Protein AF-A0A970CLD4-F1 (afdb_monomer_lite)

Radius of gyration: 34.89 Å; chains: 1; bounding box: 111×44×100 Å

Structure (mmCIF, N/CA/C/O backbone):
data_AF-A0A970CLD4-F1
#
_entry.id   AF-A0A970CLD4-F1
#
loop_
_atom_site.group_PDB
_atom_site.id
_atom_site.type_symbol
_atom_site.label_atom_id
_atom_site.label_alt_id
_atom_site.label_comp_id
_atom_site.label_asym_id
_atom_site.label_entity_id
_atom_site.label_seq_id
_atom_site.pdbx_PDB_ins_code
_atom_site.Cartn_x
_atom_site.Cartn_y
_atom_site.Cartn_z
_atom_site.occupancy
_atom_site.B_iso_or_equiv
_atom_site.auth_seq_id
_atom_site.auth_comp_id
_atom_site.auth_asym_id
_atom_site.auth_atom_id
_atom_site.pdbx_PDB_model_num
ATOM 1 N N . MET A 1 1 ? -39.457 6.034 36.526 1.00 51.16 1 MET A N 1
ATOM 2 C CA . MET A 1 1 ? -40.244 5.414 35.434 1.00 51.16 1 MET A CA 1
ATOM 3 C C . MET A 1 1 ? -40.981 4.144 35.860 1.00 51.16 1 MET A C 1
ATOM 5 O O . MET A 1 1 ? -41.993 3.868 35.235 1.00 51.16 1 MET A O 1
ATOM 9 N N . ASN A 1 2 ? -40.585 3.447 36.939 1.00 47.50 2 ASN A N 1
ATOM 10 C CA . ASN A 1 2 ? -41.317 2.270 37.456 1.00 47.50 2 ASN A CA 1
ATOM 11 C C . ASN A 1 2 ? -42.818 2.533 37.674 1.00 47.50 2 ASN A C 1
ATOM 13 O O . ASN A 1 2 ? -43.642 1.698 37.337 1.00 47.50 2 ASN A O 1
ATOM 17 N N . ASN A 1 3 ? -43.173 3.747 38.104 1.00 70.50 3 ASN A N 1
ATOM 18 C CA . ASN A 1 3 ? -44.564 4.139 38.337 1.00 70.50 3 ASN A CA 1
ATOM 19 C C . ASN A 1 3 ? -45.394 4.358 37.049 1.00 70.50 3 ASN A C 1
ATOM 21 O O . ASN A 1 3 ? -46.615 4.372 37.102 1.00 70.50 3 ASN A O 1
ATOM 25 N N . PHE A 1 4 ? -44.758 4.558 35.885 1.00 79.88 4 PHE A N 1
ATOM 26 C CA . PHE A 1 4 ? -45.470 4.782 34.616 1.00 79.88 4 PHE A CA 1
ATOM 27 C C . PHE A 1 4 ? -45.670 3.490 33.821 1.00 79.88 4 PHE A C 1
ATOM 29 O O . PHE A 1 4 ? -46.733 3.306 33.240 1.00 79.88 4 PHE A O 1
ATOM 36 N N . LEU A 1 5 ? -44.672 2.596 33.805 1.00 81.06 5 LEU A N 1
ATOM 37 C CA . LEU A 1 5 ? -44.819 1.281 33.174 1.00 81.06 5 LEU A CA 1
ATOM 38 C C . LEU A 1 5 ? -45.927 0.481 33.866 1.00 81.06 5 LEU A C 1
ATOM 40 O O . LEU A 1 5 ? -46.860 0.047 33.202 1.00 81.06 5 LEU A O 1
ATOM 44 N N . GLN A 1 6 ? -45.874 0.410 35.198 1.00 86.56 6 GLN A N 1
ATOM 45 C CA . GLN A 1 6 ? -46.900 -0.249 35.999 1.00 86.56 6 GLN A CA 1
ATOM 46 C C . GLN A 1 6 ? -48.289 0.366 35.761 1.00 86.56 6 GLN A C 1
ATOM 48 O O . GLN A 1 6 ? -49.252 -0.352 35.518 1.00 86.56 6 GLN A O 1
ATOM 53 N N . PHE A 1 7 ? -48.389 1.700 35.726 1.00 88.38 7 PHE A N 1
ATOM 54 C CA . PHE A 1 7 ? -49.637 2.386 35.382 1.00 88.38 7 PHE A CA 1
ATOM 55 C C . PHE A 1 7 ? -50.167 2.001 33.989 1.00 88.38 7 PHE A C 1
ATOM 57 O O . PHE A 1 7 ? -51.367 1.792 33.831 1.00 88.38 7 PHE A O 1
ATOM 64 N N . ILE A 1 8 ? -49.302 1.923 32.970 1.00 86.44 8 ILE A N 1
ATOM 65 C CA . ILE A 1 8 ? -49.696 1.527 31.609 1.00 86.44 8 ILE A CA 1
ATOM 66 C C . ILE A 1 8 ? -50.203 0.081 31.603 1.00 86.44 8 ILE A C 1
ATOM 68 O O . ILE A 1 8 ? -51.239 -0.181 30.997 1.00 86.44 8 ILE A O 1
ATOM 72 N N . GLU A 1 9 ? -49.501 -0.840 32.264 1.00 87.94 9 GLU A N 1
ATOM 73 C CA . GLU A 1 9 ? -49.879 -2.256 32.357 1.00 87.94 9 GLU A CA 1
ATOM 74 C C . GLU A 1 9 ? -51.237 -2.431 33.052 1.00 87.94 9 GLU A C 1
ATOM 76 O O . GLU A 1 9 ? -52.124 -3.109 32.528 1.00 87.94 9 GLU A O 1
ATOM 81 N N . GLU A 1 10 ? -51.446 -1.736 34.172 1.00 91.25 10 GLU A N 1
ATOM 82 C CA . GLU A 1 10 ? -52.719 -1.716 34.897 1.00 91.25 10 GLU A CA 1
ATOM 83 C C . GLU A 1 10 ? -53.851 -1.079 34.062 1.00 91.25 10 GLU A C 1
ATOM 85 O O . GLU A 1 10 ? -54.958 -1.625 33.997 1.00 91.25 10 GLU A O 1
ATOM 90 N N . ASP A 1 11 ? -53.595 0.040 33.364 1.00 90.19 11 ASP A N 1
ATOM 91 C CA . ASP A 1 11 ? -54.590 0.682 32.484 1.00 90.19 11 ASP A CA 1
ATOM 92 C C . ASP A 1 11 ? -54.946 -0.236 31.301 1.00 90.19 11 ASP A C 1
ATOM 94 O O . ASP A 1 11 ? -56.120 -0.306 30.934 1.00 90.19 11 ASP A O 1
ATOM 98 N N . ILE A 1 12 ? -53.978 -0.982 30.741 1.00 89.69 12 ILE A N 1
ATOM 99 C CA . ILE A 1 12 ? -54.204 -1.955 29.655 1.00 89.69 12 ILE A CA 1
ATOM 100 C C . ILE A 1 12 ? -55.175 -3.046 30.105 1.00 89.69 12 ILE A C 1
ATOM 102 O O . ILE A 1 12 ? -56.159 -3.300 29.403 1.00 89.69 12 ILE A O 1
ATOM 106 N N . GLU A 1 13 ? -54.952 -3.667 31.264 1.00 92.50 13 GLU A N 1
ATOM 107 C CA . GLU A 1 13 ? -55.851 -4.721 31.751 1.00 92.50 13 GLU A CA 1
ATOM 108 C C . GLU A 1 13 ? -57.246 -4.190 32.094 1.00 92.50 13 GLU A C 1
ATOM 110 O O . GLU A 1 13 ? -58.266 -4.801 31.741 1.00 92.50 13 GLU A O 1
ATOM 115 N N . ALA A 1 14 ? -57.323 -2.987 32.666 1.00 91.50 14 ALA A N 1
ATOM 116 C CA . ALA A 1 14 ? -58.598 -2.318 32.885 1.00 91.50 14 ALA A CA 1
ATOM 117 C C . ALA A 1 14 ? -59.346 -2.055 31.561 1.00 91.50 14 ALA A C 1
ATOM 119 O O . ALA A 1 14 ? -60.562 -2.261 31.481 1.00 91.50 14 ALA A O 1
ATOM 120 N N . LYS A 1 15 ? -58.650 -1.626 30.495 1.00 91.50 15 LYS A N 1
ATOM 121 C CA . LYS A 1 15 ? -59.270 -1.404 29.176 1.00 91.50 15 LYS A CA 1
ATOM 122 C C . LYS A 1 15 ? -59.684 -2.698 28.489 1.00 91.50 15 LYS A C 1
ATOM 124 O O . LYS A 1 15 ? -60.779 -2.722 27.930 1.00 91.50 15 LYS A O 1
ATOM 129 N N . LYS A 1 16 ? -58.887 -3.769 28.554 1.00 90.88 16 LYS A N 1
ATOM 130 C CA . LYS A 1 16 ? -59.278 -5.092 28.029 1.00 90.88 16 LYS A CA 1
ATOM 131 C C . LYS A 1 16 ? -60.572 -5.577 28.680 1.00 90.88 16 LYS A C 1
ATOM 133 O O . LYS A 1 16 ? -61.514 -5.954 27.982 1.00 90.88 16 LYS A O 1
ATOM 138 N N . THR A 1 17 ? -60.651 -5.467 30.005 1.00 91.38 17 THR A N 1
ATOM 139 C CA . THR A 1 17 ? -61.843 -5.837 30.780 1.00 91.38 17 THR A CA 1
ATOM 140 C C . THR A 1 17 ? -63.056 -4.998 30.370 1.00 91.38 17 THR A C 1
ATOM 142 O O . THR A 1 17 ? -64.122 -5.541 30.072 1.00 91.38 17 THR A O 1
ATOM 145 N N . LEU A 1 18 ? -62.894 -3.675 30.259 1.00 89.62 18 LEU A N 1
ATOM 146 C CA . LEU A 1 18 ? -63.954 -2.776 29.799 1.00 89.62 18 LEU A CA 1
ATOM 147 C C . LEU A 1 18 ? -64.458 -3.148 28.395 1.00 89.62 18 LEU A C 1
ATOM 149 O O . LEU A 1 18 ? -65.660 -3.276 28.193 1.00 89.62 18 LEU A O 1
ATOM 153 N N . ILE A 1 19 ? -63.556 -3.356 27.432 1.00 89.50 19 ILE A N 1
ATOM 154 C CA . ILE A 1 19 ? -63.922 -3.705 26.052 1.00 89.50 19 ILE A CA 1
ATOM 155 C C . ILE A 1 19 ? -64.678 -5.041 26.014 1.00 89.50 19 ILE A C 1
ATOM 157 O O . ILE A 1 19 ? -65.681 -5.152 25.310 1.00 89.50 19 ILE A O 1
ATOM 161 N N . SER A 1 20 ? -64.249 -6.035 26.799 1.00 88.56 20 SER A N 1
ATOM 162 C CA . SER A 1 20 ? -64.877 -7.366 26.836 1.00 88.56 20 SER A CA 1
ATOM 163 C C . SER A 1 20 ? -66.309 -7.372 27.389 1.00 88.56 20 SER A C 1
ATOM 165 O O . SER A 1 20 ? -67.094 -8.262 27.067 1.00 88.56 20 SER A O 1
ATOM 167 N N . THR A 1 21 ? -66.668 -6.370 28.197 1.00 89.19 21 THR A N 1
ATOM 168 C CA . THR A 1 21 ? -67.970 -6.282 28.879 1.00 89.19 21 THR A CA 1
ATOM 169 C C . THR A 1 21 ? -68.965 -5.359 28.169 1.00 89.19 21 THR A C 1
ATOM 171 O O . THR A 1 21 ? -70.142 -5.317 28.534 1.00 89.19 21 THR A O 1
ATOM 174 N N . MET A 1 22 ? -68.538 -4.634 27.128 1.00 89.88 22 MET A N 1
ATOM 175 C CA . MET A 1 22 ? -69.411 -3.713 26.399 1.00 89.88 22 MET A CA 1
ATOM 176 C C . MET A 1 22 ? -70.393 -4.450 25.464 1.00 89.88 22 MET A C 1
ATOM 178 O O . MET A 1 22 ? -70.001 -5.344 24.713 1.00 89.88 22 MET A O 1
ATOM 182 N N . PRO A 1 23 ? -71.683 -4.060 25.438 1.00 83.81 23 PRO A N 1
ATOM 183 C CA . PRO A 1 23 ? -72.674 -4.693 24.573 1.00 83.81 23 PRO A CA 1
ATOM 184 C C . PRO A 1 23 ? -72.452 -4.334 23.094 1.00 83.81 23 PRO A C 1
ATOM 186 O O . PRO A 1 23 ? -72.196 -3.182 22.762 1.00 83.81 23 PRO A O 1
ATOM 189 N N . THR A 1 24 ? -72.649 -5.299 22.185 1.00 84.69 24 THR A N 1
ATOM 190 C CA . THR A 1 24 ? -72.416 -5.140 20.726 1.00 84.69 24 THR A CA 1
ATOM 191 C C . THR A 1 24 ? -73.601 -5.578 19.846 1.00 84.69 24 THR A C 1
ATOM 193 O O . THR A 1 24 ? -73.507 -5.608 18.619 1.00 84.69 24 THR A O 1
ATOM 196 N N . LYS A 1 25 ? -74.752 -5.914 20.449 1.00 84.69 25 LYS A N 1
ATOM 197 C CA . LYS A 1 25 ? -75.887 -6.550 19.746 1.00 84.69 25 LYS A CA 1
ATOM 198 C C . LYS A 1 25 ? -76.723 -5.611 18.861 1.00 84.69 25 LYS A C 1
ATOM 200 O O . LYS A 1 25 ? -77.268 -6.060 17.860 1.00 84.69 25 LYS A O 1
ATOM 205 N N . THR A 1 26 ? -76.838 -4.324 19.196 1.00 88.12 26 THR A N 1
ATOM 206 C CA . THR A 1 26 ? -77.671 -3.354 18.450 1.00 88.12 26 THR A CA 1
ATOM 207 C C . THR A 1 26 ? -76.813 -2.361 17.666 1.00 88.12 26 THR A C 1
ATOM 209 O O . THR A 1 26 ? -75.658 -2.125 18.019 1.00 88.12 26 THR A O 1
ATOM 212 N N . LYS A 1 27 ? -77.371 -1.729 16.621 1.00 86.56 27 LYS A N 1
ATOM 213 C CA . LYS A 1 27 ? -76.666 -0.706 15.819 1.00 86.56 27 LYS A CA 1
ATOM 214 C C . LYS A 1 27 ? -76.121 0.436 16.690 1.00 86.56 27 LYS A C 1
ATOM 216 O O . LYS A 1 27 ? -74.973 0.837 16.531 1.00 86.56 27 LYS A O 1
ATOM 221 N N . THR A 1 28 ? -76.910 0.901 17.659 1.00 86.00 28 THR A N 1
ATOM 222 C CA . THR A 1 28 ? -76.504 1.929 18.630 1.00 86.00 28 THR A CA 1
ATOM 223 C C . THR A 1 28 ? -75.377 1.449 19.545 1.00 86.00 28 THR A C 1
ATOM 225 O O . THR A 1 28 ? -74.437 2.197 19.800 1.00 86.00 28 THR A O 1
ATOM 228 N N . ASN A 1 29 ? -75.437 0.198 20.010 1.00 87.06 29 ASN A N 1
ATOM 229 C CA . ASN A 1 29 ? -74.414 -0.379 20.882 1.00 87.06 29 ASN A CA 1
ATOM 230 C C . ASN A 1 29 ? -73.082 -0.584 20.144 1.00 87.06 29 ASN A C 1
ATOM 232 O O . ASN A 1 29 ? -72.037 -0.244 20.687 1.00 87.06 29 ASN A O 1
ATOM 236 N N . LYS A 1 30 ? -73.115 -1.027 18.879 1.00 87.12 30 LYS A N 1
ATOM 237 C CA . LYS A 1 30 ? -71.919 -1.099 18.020 1.00 87.12 30 LYS A CA 1
ATOM 238 C C . LYS A 1 30 ? -71.285 0.273 17.794 1.00 87.12 30 LYS A C 1
ATOM 240 O O . LYS A 1 30 ? -70.069 0.387 17.862 1.00 87.12 30 LYS A O 1
ATOM 245 N N . ARG A 1 31 ? -72.095 1.319 17.578 1.00 89.31 31 ARG A N 1
ATOM 246 C CA . ARG A 1 31 ? -71.581 2.690 17.423 1.00 89.31 31 ARG A CA 1
ATOM 247 C C . ARG A 1 31 ? -70.833 3.152 18.676 1.00 89.31 31 ARG A C 1
ATOM 249 O O . ARG A 1 31 ? -69.689 3.565 18.568 1.00 89.31 31 ARG A O 1
ATOM 256 N N . LYS A 1 32 ? -71.440 2.991 19.859 1.00 87.12 32 LYS A N 1
ATOM 257 C CA . LYS A 1 32 ? -70.811 3.332 21.149 1.00 87.12 32 LYS A CA 1
ATOM 258 C C . LYS A 1 32 ? -69.555 2.505 21.444 1.00 87.12 32 LYS A C 1
ATOM 260 O O . LYS A 1 32 ? -68.620 3.011 22.053 1.00 87.12 32 LYS A O 1
ATOM 265 N N . TYR A 1 33 ? -69.546 1.234 21.045 1.00 90.75 33 TYR A N 1
ATOM 266 C CA . TYR A 1 33 ? -68.377 0.362 21.158 1.00 90.75 33 TYR A CA 1
ATOM 267 C C . TYR A 1 33 ? -67.212 0.880 20.307 1.00 90.75 33 TYR A C 1
ATOM 269 O O . TYR A 1 33 ? -66.120 1.068 20.835 1.00 90.75 33 TYR A O 1
ATOM 277 N N . ASN A 1 34 ? -67.464 1.189 19.031 1.00 90.00 34 ASN A N 1
ATOM 278 C CA . ASN A 1 34 ? -66.453 1.741 18.129 1.00 90.00 34 ASN A CA 1
ATOM 279 C C . ASN A 1 34 ? -65.951 3.110 18.611 1.00 90.00 34 ASN A C 1
ATOM 281 O O . ASN A 1 34 ? -64.750 3.270 18.761 1.00 90.00 34 ASN A O 1
ATOM 285 N N . GLU A 1 35 ? -66.850 4.033 18.985 1.00 90.94 35 GLU A N 1
ATOM 286 C CA . GLU A 1 35 ? -66.485 5.336 19.576 1.00 90.94 35 GLU A CA 1
ATOM 287 C C . GLU A 1 35 ? -65.540 5.157 20.783 1.00 90.94 35 GLU A C 1
ATOM 289 O O . GLU A 1 35 ? -64.581 5.911 20.965 1.00 90.94 35 GLU A O 1
ATOM 294 N N . LYS A 1 36 ? -65.777 4.130 21.615 1.00 90.88 36 LYS A N 1
ATOM 295 C CA . LYS A 1 36 ? -64.929 3.847 22.775 1.00 90.88 36 LYS A CA 1
ATOM 296 C C . LYS A 1 36 ? -63.577 3.252 22.392 1.00 90.88 36 LYS A C 1
ATOM 298 O O . LYS A 1 36 ? -62.585 3.623 23.018 1.00 90.88 36 LYS A O 1
ATOM 303 N N . ILE A 1 37 ? -63.537 2.359 21.403 1.00 90.56 37 ILE A N 1
ATOM 304 C CA . ILE A 1 37 ? -62.283 1.846 20.841 1.00 90.56 37 ILE A CA 1
ATOM 305 C C . ILE A 1 37 ? -61.462 2.993 20.258 1.00 90.56 37 ILE A C 1
ATOM 307 O O . ILE A 1 37 ? -60.297 3.111 20.622 1.00 90.56 37 ILE A O 1
ATOM 311 N N . ASP A 1 38 ? -62.066 3.873 19.462 1.00 91.56 38 ASP A N 1
ATOM 312 C CA . ASP A 1 38 ? -61.385 5.026 18.866 1.00 91.56 38 ASP A CA 1
ATOM 313 C C . ASP A 1 38 ? -60.785 5.924 19.957 1.00 91.56 38 ASP A C 1
ATOM 315 O O . ASP A 1 38 ? -59.600 6.245 19.920 1.00 91.56 38 ASP A O 1
ATOM 319 N N . THR A 1 39 ? -61.549 6.203 21.022 1.00 92.12 39 THR A N 1
ATOM 320 C CA . THR A 1 39 ? -61.052 6.971 22.181 1.00 92.12 39 THR A CA 1
ATOM 321 C C . THR A 1 39 ? -59.860 6.283 22.868 1.00 92.12 39 THR A C 1
ATOM 323 O O . THR A 1 39 ? -58.936 6.940 23.350 1.00 92.12 39 THR A O 1
ATOM 326 N N . ILE A 1 40 ? -59.882 4.949 22.977 1.00 92.44 40 ILE A N 1
ATOM 327 C CA . ILE A 1 40 ? -58.778 4.177 23.563 1.00 92.44 40 ILE A CA 1
ATOM 328 C C . ILE A 1 40 ? -57.558 4.245 22.638 1.00 92.44 40 ILE A C 1
ATOM 330 O O . ILE A 1 40 ? -56.469 4.554 23.114 1.00 92.44 40 ILE A O 1
ATOM 334 N N . ILE A 1 41 ? -57.732 4.037 21.333 1.00 91.38 41 ILE A N 1
ATOM 335 C CA . ILE A 1 41 ? -56.659 4.141 20.336 1.00 91.38 41 ILE A CA 1
ATOM 336 C C . ILE A 1 41 ? -56.007 5.525 20.395 1.00 91.38 41 ILE A C 1
ATOM 338 O O . ILE A 1 41 ? -54.787 5.611 20.508 1.00 91.38 41 ILE A O 1
ATOM 342 N N . GLU A 1 42 ? -56.794 6.602 20.392 1.00 93.06 42 GLU A N 1
ATOM 343 C CA . GLU A 1 42 ? -56.289 7.974 20.511 1.00 93.06 42 GLU A CA 1
ATOM 344 C C . GLU A 1 42 ? -55.455 8.166 21.784 1.00 93.06 42 GLU A C 1
ATOM 346 O O . GLU A 1 42 ? -54.344 8.700 21.731 1.00 93.06 42 GLU A O 1
ATOM 351 N N . LYS A 1 43 ? -55.946 7.669 22.927 1.00 91.06 43 LYS A N 1
ATOM 352 C CA . LYS A 1 43 ? -55.255 7.775 24.219 1.00 91.06 43 LYS A CA 1
ATOM 353 C C . LYS A 1 43 ? -53.909 7.044 24.214 1.00 91.06 43 LYS A C 1
ATOM 355 O O . LYS A 1 43 ? -52.905 7.604 24.656 1.00 91.06 43 LYS A O 1
ATOM 360 N N . TYR A 1 44 ? -53.863 5.813 23.707 1.00 91.50 44 TYR A N 1
ATOM 361 C CA . TYR A 1 44 ? -52.623 5.031 23.650 1.00 91.50 44 TYR A CA 1
ATOM 362 C C . TYR A 1 44 ? -51.652 5.549 22.585 1.00 91.50 44 TYR A C 1
ATOM 364 O O . TYR A 1 44 ? -50.444 5.554 22.825 1.00 91.50 44 TYR A O 1
ATOM 372 N N . SER A 1 45 ? -52.147 6.079 21.464 1.00 89.94 45 SER A N 1
ATOM 373 C CA . SER A 1 45 ? -51.323 6.807 20.494 1.00 89.94 45 SER A CA 1
ATOM 374 C C . SER A 1 45 ? -50.697 8.057 21.121 1.00 89.94 45 SER A C 1
ATOM 376 O O . SER A 1 45 ? -49.506 8.309 20.922 1.00 89.94 45 SER A O 1
ATOM 378 N N . ALA A 1 46 ? -51.443 8.801 21.946 1.00 90.50 46 ALA A N 1
ATOM 379 C CA . ALA A 1 46 ? -50.901 9.936 22.690 1.00 90.50 46 ALA A CA 1
ATOM 380 C C . ALA A 1 46 ? -49.828 9.496 23.701 1.00 90.50 46 ALA A C 1
ATOM 382 O O . ALA A 1 46 ? -48.751 10.091 23.753 1.00 90.50 46 ALA A O 1
ATOM 383 N N . TYR A 1 47 ? -50.066 8.422 24.463 1.00 89.94 47 TYR A N 1
ATOM 384 C CA . TYR A 1 47 ? -49.057 7.851 25.365 1.00 89.94 47 TYR A CA 1
ATOM 385 C C . TYR A 1 47 ? -47.791 7.428 24.621 1.00 89.94 47 TYR A C 1
ATOM 387 O O . TYR A 1 47 ? -46.696 7.826 25.025 1.00 89.94 47 TYR A O 1
ATOM 395 N N . LYS A 1 48 ? -47.927 6.715 23.497 1.00 89.56 48 LYS A N 1
ATOM 396 C CA . LYS A 1 48 ? -46.801 6.348 22.628 1.00 89.56 48 LYS A CA 1
ATOM 397 C C . LYS A 1 48 ? -46.021 7.590 22.189 1.00 89.56 48 LYS A C 1
ATOM 399 O O . LYS A 1 48 ? -44.800 7.625 22.332 1.00 89.56 48 LYS A O 1
ATOM 404 N N . ALA A 1 49 ? -46.707 8.636 21.722 1.00 89.69 49 ALA A N 1
ATOM 405 C CA . ALA A 1 49 ? -46.076 9.883 21.291 1.00 89.69 49 ALA A CA 1
ATOM 406 C C . ALA A 1 49 ? -45.334 10.602 22.435 1.00 89.69 49 ALA A C 1
ATOM 408 O O . ALA A 1 49 ? -44.214 11.083 22.241 1.00 89.69 49 ALA A O 1
ATOM 409 N N . HIS A 1 50 ? -45.912 10.646 23.637 1.00 89.69 50 HIS A N 1
ATOM 410 C CA . HIS A 1 50 ? -45.279 11.251 24.810 1.00 89.69 50 HIS A CA 1
ATOM 411 C C . HIS A 1 50 ? -44.045 10.479 25.274 1.00 89.69 50 HIS A C 1
ATOM 413 O O . HIS A 1 50 ? -43.003 11.097 25.502 1.00 89.69 50 HIS A O 1
ATOM 419 N N . VAL A 1 51 ? -44.132 9.147 25.360 1.00 89.56 51 VAL A N 1
ATOM 420 C CA . VAL A 1 51 ? -42.987 8.287 25.691 1.00 89.56 51 VAL A CA 1
ATOM 421 C C . VAL A 1 51 ? -41.887 8.474 24.655 1.00 89.56 51 VAL A C 1
ATOM 423 O O . VAL A 1 51 ? -40.748 8.746 25.025 1.00 89.56 51 VAL A O 1
ATOM 426 N N . LYS A 1 52 ? -42.230 8.443 23.361 1.00 89.81 52 LYS A N 1
ATOM 427 C CA . LYS A 1 52 ? -41.286 8.676 22.262 1.00 89.81 52 LYS A CA 1
ATOM 428 C C . LYS A 1 52 ? -40.588 10.028 22.385 1.00 89.81 52 LYS A C 1
ATOM 430 O O . LYS A 1 52 ? -39.363 10.105 22.271 1.00 89.81 52 LYS A O 1
ATOM 435 N N . LYS A 1 53 ? -41.343 11.097 22.652 1.00 91.06 53 LYS A N 1
ATOM 436 C CA . LYS A 1 53 ? -40.781 12.436 22.865 1.00 91.06 53 LYS A CA 1
ATOM 437 C C . LYS A 1 53 ? -39.838 12.447 24.065 1.00 91.06 53 LYS A C 1
ATOM 439 O O . LYS A 1 53 ? -38.730 12.962 23.948 1.00 91.06 53 LYS A O 1
ATOM 444 N N . TYR A 1 54 ? -40.248 11.852 25.183 1.00 91.56 54 TYR A N 1
ATOM 445 C CA . TYR A 1 54 ? -39.438 11.774 26.394 1.00 91.56 54 TYR A CA 1
ATOM 446 C C . TYR A 1 54 ? -38.117 11.037 26.150 1.00 91.56 54 TYR A C 1
ATOM 448 O O . TYR A 1 54 ? -37.058 11.616 26.386 1.00 91.56 54 TYR A O 1
ATOM 456 N N . ILE A 1 55 ? -38.156 9.808 25.622 1.00 93.25 55 ILE A N 1
ATOM 457 C CA . ILE A 1 55 ? -36.941 9.010 25.399 1.00 93.25 55 ILE A CA 1
ATOM 458 C C . ILE A 1 55 ? -36.026 9.659 24.355 1.00 93.25 55 ILE A C 1
ATOM 460 O O . ILE A 1 55 ? -34.812 9.637 24.519 1.00 93.25 55 ILE A O 1
ATOM 464 N N . THR A 1 56 ? -36.590 10.318 23.335 1.00 92.12 56 THR A N 1
ATOM 465 C CA . THR A 1 56 ? -35.810 11.046 22.321 1.00 92.12 56 THR A CA 1
ATOM 466 C C . THR A 1 56 ? -35.101 12.256 22.926 1.00 92.12 56 THR A C 1
ATOM 468 O O . THR A 1 56 ? -33.913 12.449 22.688 1.00 92.12 56 THR A O 1
ATOM 471 N N . VAL A 1 57 ? -35.802 13.068 23.724 1.00 93.06 57 VAL A N 1
ATOM 472 C CA . VAL A 1 57 ? -35.204 14.224 24.415 1.00 93.06 57 VAL A CA 1
ATOM 473 C C . VAL A 1 57 ? -34.151 13.763 25.420 1.00 93.06 57 VAL A C 1
ATOM 475 O O . VAL A 1 57 ? -33.072 14.345 25.498 1.00 93.06 57 VAL A O 1
ATOM 478 N N . LYS A 1 58 ? -34.435 12.687 26.159 1.00 92.62 58 LYS A N 1
ATOM 479 C CA . LYS A 1 58 ? -33.512 12.123 27.142 1.00 92.62 58 LYS A CA 1
ATOM 480 C C . LYS A 1 58 ? -32.254 11.557 26.484 1.00 92.62 58 LYS A C 1
ATOM 482 O O . LYS A 1 58 ? -31.161 11.841 26.955 1.00 92.62 58 LYS A O 1
ATOM 487 N N . SER A 1 59 ? -32.396 10.838 25.373 1.00 92.25 59 SER A N 1
ATOM 488 C CA . SER A 1 59 ? -31.273 10.313 24.589 1.00 92.25 59 SER A CA 1
ATOM 489 C C . SER A 1 59 ? -30.392 11.451 24.068 1.00 92.25 59 SER A C 1
ATOM 491 O O . SER A 1 59 ? -29.189 11.423 24.299 1.00 92.25 59 SER A O 1
ATOM 493 N N . LYS A 1 60 ? -30.990 12.514 23.510 1.00 89.75 60 LYS A N 1
ATOM 494 C CA . LYS A 1 60 ? -30.257 13.723 23.092 1.00 89.75 60 LYS A CA 1
ATOM 495 C C . LYS A 1 60 ? -29.505 14.403 24.236 1.00 89.75 60 LYS A C 1
ATOM 497 O O . LYS A 1 60 ? -28.426 14.933 24.021 1.00 89.75 60 LYS A O 1
ATOM 502 N N . SER A 1 61 ? -30.045 14.377 25.458 1.00 89.88 61 SER A N 1
ATOM 503 C CA . SER A 1 61 ? -29.359 14.952 26.628 1.00 89.88 61 SER A CA 1
ATOM 504 C C . SER A 1 61 ? -28.086 14.201 27.039 1.00 89.88 61 SER A C 1
ATOM 506 O O . SER A 1 61 ? -27.325 14.708 27.858 1.00 89.88 61 SER A O 1
ATOM 508 N N . TYR A 1 62 ? -27.867 13.000 26.496 1.00 89.31 62 TYR A N 1
ATOM 509 C CA . TYR A 1 62 ? -26.670 12.192 26.713 1.00 89.31 62 TYR A CA 1
ATOM 510 C C . TYR A 1 62 ? -25.714 12.196 25.516 1.00 89.31 62 TYR A C 1
ATOM 512 O O . TYR A 1 62 ? -24.643 11.602 25.609 1.00 89.31 62 TYR A O 1
ATOM 520 N N . GLU A 1 63 ? -26.079 12.832 24.400 1.00 80.69 63 GLU A N 1
ATOM 521 C CA . GLU A 1 63 ? -25.192 12.914 23.243 1.00 80.69 63 GLU A CA 1
ATOM 522 C C . GLU A 1 63 ? -23.981 13.786 23.565 1.00 80.69 63 GLU A C 1
ATOM 524 O O . GLU A 1 63 ? -24.096 14.897 24.089 1.00 80.69 63 GLU A O 1
ATOM 529 N N . ILE A 1 64 ? -22.807 13.264 23.233 1.00 82.62 64 ILE A N 1
ATOM 530 C CA . ILE A 1 64 ? -21.546 13.981 23.343 1.00 82.62 64 ILE A CA 1
ATOM 531 C C . ILE A 1 64 ? -21.276 14.620 21.987 1.00 82.62 64 ILE A C 1
ATOM 533 O O . ILE A 1 64 ? -21.474 13.993 20.946 1.00 82.62 64 ILE A O 1
ATOM 537 N N . LYS A 1 65 ? -20.857 15.888 21.990 1.00 76.00 65 LYS A N 1
ATOM 538 C CA . LYS A 1 65 ? -20.427 16.541 20.755 1.00 76.00 65 LYS A CA 1
ATOM 539 C C . LYS A 1 65 ? -19.179 15.837 20.245 1.00 76.00 65 LYS A C 1
ATOM 541 O O . LYS A 1 65 ? -18.210 15.711 20.989 1.00 76.00 65 LYS A O 1
ATOM 546 N N . LYS A 1 66 ? -19.204 15.443 18.976 1.00 73.31 66 LYS A N 1
ATOM 547 C CA . LYS A 1 66 ? -18.010 14.977 18.285 1.00 73.31 66 LYS A CA 1
ATOM 548 C C . LYS A 1 66 ? -16.995 16.117 18.267 1.00 73.31 66 LYS A C 1
ATOM 550 O O . LYS A 1 66 ? -17.314 17.221 17.824 1.00 73.31 66 LYS A O 1
ATOM 555 N N . THR A 1 67 ? -15.810 15.869 18.806 1.00 65.50 67 THR A N 1
ATOM 556 C CA . THR A 1 67 ? -14.689 16.789 18.644 1.00 65.50 67 THR A CA 1
ATOM 557 C C . THR A 1 67 ? -14.205 16.633 17.208 1.00 65.50 67 THR A C 1
ATOM 559 O O . THR A 1 67 ? -13.881 15.523 16.789 1.00 65.50 67 THR A O 1
ATOM 562 N N . GLU A 1 68 ? -14.197 17.715 16.433 1.00 62.56 68 GLU A N 1
ATOM 563 C CA . GLU A 1 68 ? -13.494 17.727 15.151 1.00 62.56 68 GLU A CA 1
ATOM 564 C C . GLU A 1 68 ? -11.997 17.705 15.459 1.00 62.56 68 GLU A C 1
ATOM 566 O O . GLU A 1 68 ? -11.383 18.735 15.734 1.00 62.56 68 GLU A O 1
ATOM 571 N N . ASN A 1 69 ? -11.416 16.506 15.493 1.00 64.12 69 ASN A N 1
ATOM 572 C CA . ASN A 1 69 ? -9.971 16.380 15.413 1.00 64.12 69 ASN A CA 1
ATOM 573 C C . ASN A 1 69 ? -9.546 16.884 14.029 1.00 64.12 69 ASN A C 1
ATOM 575 O O . ASN A 1 69 ? -10.222 16.622 13.033 1.00 64.12 69 ASN A O 1
ATOM 579 N N . ASP A 1 70 ? -8.410 17.577 13.958 1.00 77.31 70 ASP A N 1
ATOM 580 C CA . ASP A 1 70 ? -7.814 18.106 12.720 1.00 77.31 70 ASP A CA 1
ATOM 581 C C . ASP A 1 70 ? -7.213 16.957 11.863 1.00 77.31 70 ASP A C 1
ATOM 583 O O . ASP A 1 70 ? -6.126 17.075 11.300 1.00 77.31 70 ASP A O 1
ATOM 587 N N . LEU A 1 71 ? -7.897 15.801 11.823 1.00 84.94 71 LEU A N 1
ATOM 588 C CA . LEU A 1 71 ? -7.492 14.549 11.177 1.00 84.94 71 LEU A CA 1
ATOM 589 C C . LEU A 1 71 ? -7.196 14.768 9.701 1.00 84.94 71 LEU A C 1
ATOM 591 O O . LEU A 1 71 ? -6.186 14.282 9.208 1.00 84.94 71 LEU A O 1
ATOM 595 N N . GLU A 1 72 ? -8.031 15.546 9.012 1.00 88.44 72 GLU A N 1
ATOM 596 C CA . GLU A 1 72 ? -7.826 15.874 7.603 1.00 88.44 72 GLU A CA 1
ATOM 597 C C . GLU A 1 72 ? -6.498 16.610 7.394 1.00 88.44 72 GLU A C 1
ATOM 599 O O . GLU A 1 72 ? -5.712 16.262 6.517 1.00 88.44 72 GLU A O 1
ATOM 604 N N . LYS A 1 73 ? -6.176 17.589 8.243 1.00 91.38 73 LYS A N 1
ATOM 605 C CA . LYS A 1 73 ? -4.907 18.314 8.149 1.00 91.38 73 LYS A CA 1
ATOM 606 C C . LYS A 1 73 ? -3.713 17.443 8.516 1.00 91.38 73 LYS A C 1
ATOM 608 O O . LYS A 1 73 ? -2.669 17.581 7.882 1.00 91.38 73 LYS A O 1
ATOM 613 N N . ILE A 1 74 ? -3.826 16.580 9.527 1.00 92.94 74 ILE A N 1
ATOM 614 C CA . ILE A 1 74 ? -2.748 15.646 9.886 1.00 92.94 74 ILE A CA 1
ATOM 615 C C . ILE A 1 74 ? -2.533 14.646 8.741 1.00 92.94 74 ILE A C 1
ATOM 617 O O . ILE A 1 74 ? -1.400 14.472 8.300 1.00 92.94 74 ILE A O 1
ATOM 621 N N . SER A 1 75 ? -3.606 14.084 8.184 1.00 92.50 75 SER A N 1
ATOM 622 C CA . SER A 1 75 ? -3.568 13.191 7.021 1.00 92.50 75 SER A CA 1
ATOM 623 C C . SER A 1 75 ? -2.944 13.873 5.795 1.00 92.50 75 SER A C 1
ATOM 625 O O . SER A 1 75 ? -2.044 13.319 5.166 1.00 92.50 75 SER A O 1
ATOM 627 N N . ASN A 1 76 ? -3.295 15.133 5.523 1.00 94.06 76 ASN A N 1
ATOM 628 C CA . ASN A 1 76 ? -2.677 15.917 4.451 1.00 94.06 76 ASN A CA 1
ATOM 629 C C . ASN A 1 76 ? -1.176 16.158 4.685 1.00 94.06 76 ASN A C 1
ATOM 631 O O . ASN A 1 76 ? -0.387 16.108 3.738 1.00 94.06 76 ASN A O 1
ATOM 635 N N . LYS A 1 77 ? -0.745 16.386 5.936 1.00 94.88 77 LYS A N 1
ATOM 636 C CA . LYS A 1 77 ? 0.686 16.471 6.275 1.00 94.88 77 LYS A CA 1
ATOM 637 C C . LYS A 1 77 ? 1.400 15.137 6.053 1.00 94.88 77 LYS A C 1
ATOM 639 O O . LYS A 1 77 ? 2.517 15.156 5.540 1.00 94.88 77 LYS A O 1
ATOM 644 N N . VAL A 1 78 ? 0.778 14.010 6.420 1.00 94.62 78 VAL A N 1
ATOM 645 C CA . VAL A 1 78 ? 1.311 12.662 6.150 1.00 94.62 78 VAL A CA 1
ATOM 646 C C . VAL A 1 78 ? 1.517 12.478 4.652 1.00 94.62 78 VAL A C 1
ATOM 648 O O . VAL A 1 78 ? 2.651 12.273 4.230 1.00 94.62 78 VAL A O 1
ATOM 651 N N . SER A 1 79 ? 0.466 12.672 3.852 1.00 94.31 79 SER A N 1
ATOM 652 C CA . SER A 1 79 ? 0.522 12.512 2.395 1.00 94.31 79 SER A CA 1
ATOM 653 C C . SER A 1 79 ? 1.586 13.413 1.752 1.00 94.31 79 SER A C 1
ATOM 655 O O . SER A 1 79 ? 2.359 12.979 0.895 1.00 94.31 79 SER A O 1
ATOM 657 N N . THR A 1 80 ? 1.704 14.656 2.231 1.00 95.62 80 THR A N 1
ATOM 658 C CA . THR A 1 80 ? 2.750 15.581 1.780 1.00 95.62 80 THR A CA 1
ATOM 659 C C . THR A 1 80 ? 4.145 15.025 2.079 1.00 95.62 80 THR A C 1
ATOM 661 O O . THR A 1 80 ? 4.982 14.943 1.184 1.00 95.62 80 THR A O 1
ATOM 664 N N . LEU A 1 81 ? 4.418 14.601 3.317 1.00 96.38 81 LEU A N 1
ATOM 665 C CA . LEU A 1 81 ? 5.731 14.074 3.703 1.00 96.38 81 LEU A CA 1
ATOM 666 C C . LEU A 1 81 ? 6.051 12.717 3.054 1.00 96.38 81 LEU A C 1
ATOM 668 O O . LEU A 1 81 ? 7.221 12.437 2.799 1.00 96.38 81 LEU A O 1
ATOM 672 N N . GLU A 1 82 ? 5.054 11.891 2.741 1.00 94.94 82 GLU A N 1
ATOM 673 C CA . GLU A 1 82 ? 5.231 10.666 1.950 1.00 94.94 82 GLU A CA 1
ATOM 674 C C . GLU A 1 82 ? 5.680 10.977 0.525 1.00 94.94 82 GLU A C 1
ATOM 676 O O . GLU A 1 82 ? 6.623 10.360 0.022 1.00 94.94 82 GLU A O 1
ATOM 681 N N . HIS A 1 83 ? 5.081 11.995 -0.097 1.00 94.44 83 HIS A N 1
ATOM 682 C CA . HIS A 1 83 ? 5.522 12.485 -1.398 1.00 94.44 83 HIS A CA 1
ATOM 683 C C . HIS A 1 83 ? 6.969 13.005 -1.350 1.00 94.44 83 HIS A C 1
ATOM 685 O O . HIS A 1 83 ? 7.786 12.659 -2.209 1.00 94.44 83 HIS A O 1
ATOM 691 N N . VAL A 1 84 ? 7.325 13.767 -0.306 1.00 96.44 84 VAL A N 1
ATOM 692 C CA . VAL A 1 84 ? 8.709 14.220 -0.085 1.00 96.44 84 VAL A CA 1
ATOM 693 C C . VAL A 1 84 ? 9.655 13.027 0.090 1.00 96.44 84 VAL A C 1
ATOM 695 O O . VAL A 1 84 ? 10.708 12.987 -0.547 1.00 96.44 84 VAL A O 1
ATOM 698 N N . ARG A 1 85 ? 9.282 12.022 0.897 1.00 95.44 85 ARG A N 1
ATOM 699 C CA . ARG A 1 85 ? 10.064 10.789 1.090 1.00 95.44 85 ARG A CA 1
ATOM 700 C C . ARG A 1 85 ? 10.311 10.087 -0.243 1.00 95.44 85 ARG A C 1
ATOM 702 O O . ARG A 1 85 ? 11.444 9.697 -0.508 1.00 95.44 85 ARG A O 1
ATOM 709 N N . PHE A 1 86 ? 9.286 9.935 -1.079 1.00 94.31 86 PHE A N 1
ATOM 710 C CA . PHE A 1 86 ? 9.425 9.310 -2.394 1.00 94.31 86 PHE A CA 1
ATOM 711 C C . PHE A 1 86 ? 10.438 10.059 -3.275 1.00 94.31 86 PHE A C 1
ATOM 713 O O . PHE A 1 86 ? 11.386 9.458 -3.780 1.00 94.31 86 PHE A O 1
ATOM 720 N N . ILE A 1 87 ? 10.305 11.385 -3.390 1.00 95.19 87 ILE A N 1
ATOM 721 C CA . ILE A 1 87 ? 11.210 12.21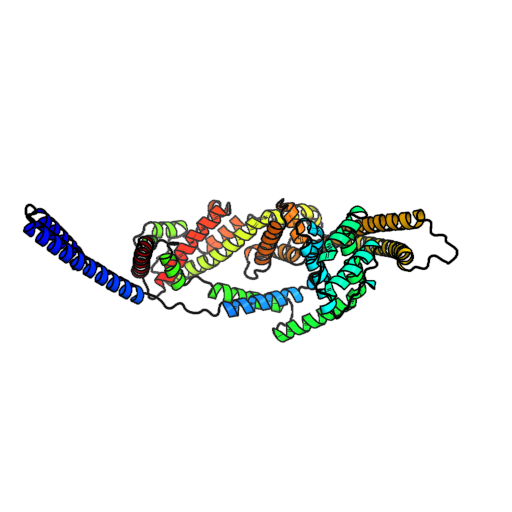4 -4.203 1.00 95.19 87 ILE A CA 1
ATOM 722 C C . ILE A 1 87 ? 12.646 12.163 -3.677 1.00 95.19 87 ILE A C 1
ATOM 724 O O . ILE A 1 87 ? 13.586 12.089 -4.466 1.00 95.19 87 ILE A O 1
ATOM 728 N N . LEU A 1 88 ? 12.838 12.178 -2.358 1.00 95.88 88 LEU A N 1
ATOM 729 C CA . LEU A 1 88 ? 14.159 12.168 -1.731 1.00 95.88 88 LEU A CA 1
ATOM 730 C C . LEU A 1 88 ? 14.781 10.769 -1.609 1.00 95.88 88 LEU A C 1
ATOM 732 O O . LEU A 1 88 ? 15.932 10.676 -1.182 1.00 95.88 88 LEU A O 1
ATOM 736 N N . ASN A 1 89 ? 14.073 9.694 -1.981 1.00 94.81 89 ASN A N 1
ATOM 737 C CA . ASN A 1 89 ? 14.545 8.322 -1.790 1.00 94.81 89 ASN A CA 1
ATOM 738 C C . ASN A 1 89 ? 15.912 8.102 -2.475 1.00 94.81 89 ASN A C 1
ATOM 740 O O . ASN A 1 89 ? 15.999 8.201 -3.705 1.00 94.81 89 ASN A O 1
ATOM 744 N N . PRO A 1 90 ? 16.983 7.787 -1.720 1.00 93.44 90 PRO A N 1
ATOM 745 C CA . PRO A 1 90 ? 18.321 7.616 -2.285 1.00 93.44 90 PRO A CA 1
ATOM 746 C C . PRO A 1 90 ? 18.487 6.294 -3.048 1.00 93.44 90 PRO A C 1
ATOM 748 O O . PRO A 1 90 ? 19.415 6.156 -3.845 1.00 93.44 90 PRO A O 1
ATOM 751 N N . THR A 1 91 ? 17.604 5.317 -2.821 1.00 92.88 91 THR A N 1
ATOM 752 C CA . THR A 1 91 ? 17.648 4.016 -3.506 1.00 92.88 91 THR A CA 1
ATOM 753 C C . THR A 1 91 ? 17.247 4.147 -4.979 1.00 92.88 91 THR A C 1
ATOM 755 O O . THR A 1 91 ? 17.774 3.423 -5.835 1.00 92.88 91 THR A O 1
ATOM 758 N N . ASN A 1 92 ? 16.354 5.096 -5.272 1.00 94.69 92 ASN A N 1
ATOM 759 C CA . ASN A 1 92 ? 15.781 5.311 -6.592 1.00 94.69 92 ASN A CA 1
ATOM 760 C C . ASN A 1 92 ? 16.654 6.149 -7.515 1.00 94.69 92 ASN A C 1
ATOM 762 O O . ASN A 1 92 ? 17.339 7.088 -7.111 1.00 94.69 92 ASN A O 1
ATOM 766 N N . THR A 1 93 ? 16.564 5.833 -8.801 1.00 94.25 93 THR A N 1
ATOM 767 C CA . THR A 1 93 ? 17.138 6.635 -9.874 1.00 94.25 93 THR A CA 1
ATOM 768 C C . THR A 1 93 ? 16.079 7.569 -10.455 1.00 94.25 93 THR A C 1
ATOM 770 O O . THR A 1 93 ? 14.933 7.617 -10.006 1.00 94.25 93 THR A O 1
ATOM 773 N N . TYR A 1 94 ? 16.444 8.307 -11.505 1.00 96.06 94 TYR A N 1
ATOM 774 C CA . TYR A 1 94 ? 15.465 9.091 -12.250 1.00 96.06 94 TYR A CA 1
ATOM 775 C C . TYR A 1 94 ? 14.375 8.239 -12.907 1.00 96.06 94 TYR A C 1
ATOM 777 O O . TYR A 1 94 ? 13.338 8.778 -13.277 1.00 96.06 94 TYR A O 1
ATOM 785 N N . PHE A 1 95 ? 14.612 6.938 -13.084 1.00 96.81 95 PHE A N 1
ATOM 786 C CA . PHE A 1 95 ? 13.646 6.043 -13.696 1.00 96.81 95 PHE A CA 1
ATOM 787 C C . PHE A 1 95 ? 12.432 5.837 -12.781 1.00 96.81 95 PHE A C 1
ATOM 789 O O . PHE A 1 95 ? 11.311 6.164 -13.171 1.00 96.81 95 PHE A O 1
ATOM 796 N N . GLU A 1 96 ? 12.674 5.419 -11.538 1.00 96.88 96 GLU A N 1
ATOM 797 C CA . GLU A 1 96 ? 11.623 5.169 -10.547 1.00 96.88 96 GLU A CA 1
ATOM 798 C C . GLU A 1 96 ? 11.008 6.478 -10.034 1.00 96.88 96 GLU A C 1
ATOM 800 O O . GLU A 1 96 ? 9.793 6.597 -9.950 1.00 96.88 96 GLU A O 1
ATOM 805 N N . LYS A 1 97 ? 11.809 7.531 -9.795 1.00 96.06 97 LYS A N 1
ATOM 806 C CA . LYS A 1 97 ? 11.281 8.832 -9.326 1.00 96.06 97 LYS A CA 1
ATOM 807 C C . LYS A 1 97 ? 10.339 9.510 -10.329 1.00 96.06 97 LYS A C 1
ATOM 809 O O . LYS A 1 97 ? 9.496 10.312 -9.939 1.00 96.06 97 LYS A O 1
ATOM 814 N N . MET A 1 98 ? 10.474 9.210 -11.624 1.00 96.31 98 MET A N 1
ATOM 815 C CA . MET A 1 98 ? 9.525 9.668 -12.646 1.00 96.31 98 MET A CA 1
ATOM 816 C C . MET A 1 98 ? 8.298 8.748 -12.767 1.00 96.31 98 MET A C 1
ATOM 818 O O . MET A 1 98 ? 7.315 9.145 -13.398 1.00 96.31 98 MET A O 1
ATOM 822 N N . GLY A 1 99 ? 8.327 7.557 -12.161 1.00 95.62 99 GLY A N 1
ATOM 823 C CA . GLY A 1 99 ? 7.304 6.514 -12.270 1.00 95.62 99 GLY A CA 1
ATOM 824 C C . GLY A 1 99 ? 7.345 5.762 -13.600 1.00 95.62 99 GLY A C 1
ATOM 825 O O . GLY A 1 99 ? 6.303 5.367 -14.113 1.00 95.62 99 GLY A O 1
ATOM 826 N N . PHE A 1 100 ? 8.517 5.642 -14.236 1.00 97.25 100 PHE A N 1
ATOM 827 C CA . PHE A 1 100 ? 8.622 4.904 -15.499 1.00 97.25 100 PHE A CA 1
ATOM 828 C C . PHE A 1 100 ? 8.558 3.388 -15.309 1.00 97.25 100 PHE A C 1
ATOM 830 O O . PHE A 1 100 ? 8.133 2.694 -16.227 1.00 97.25 100 PHE A O 1
ATOM 837 N N . ASP A 1 101 ? 8.977 2.873 -14.156 1.00 95.50 101 ASP A N 1
ATOM 838 C CA . ASP A 1 101 ? 8.914 1.452 -13.814 1.00 95.50 101 ASP A CA 1
ATOM 839 C C . ASP A 1 101 ? 7.472 0.953 -13.691 1.00 95.50 101 ASP A C 1
ATOM 841 O O . ASP A 1 101 ? 7.142 -0.087 -14.264 1.00 95.50 101 ASP A O 1
ATOM 845 N N . ASP A 1 102 ? 6.608 1.734 -13.046 1.00 93.62 102 ASP A N 1
ATOM 846 C CA . ASP A 1 102 ? 5.171 1.465 -12.978 1.00 93.62 102 ASP A CA 1
ATOM 847 C C . ASP A 1 102 ? 4.527 1.494 -14.375 1.00 93.62 102 ASP A C 1
ATOM 849 O O . ASP A 1 102 ? 3.926 0.517 -14.814 1.00 93.62 102 ASP A O 1
ATOM 853 N N . LEU A 1 103 ? 4.776 2.544 -15.167 1.00 95.25 103 LEU A N 1
ATOM 854 C CA . LEU A 1 103 ? 4.244 2.632 -16.535 1.00 95.25 103 LEU A CA 1
ATOM 855 C C . LEU A 1 103 ? 4.732 1.495 -17.451 1.00 95.25 103 LEU A C 1
ATOM 857 O O . LEU A 1 103 ? 4.006 1.053 -18.343 1.00 95.25 103 LEU A O 1
ATOM 861 N N . VAL A 1 104 ? 5.962 1.006 -17.255 1.00 94.75 104 VAL A N 1
ATOM 862 C CA . VAL A 1 104 ? 6.467 -0.191 -17.947 1.00 94.75 104 VAL A CA 1
ATOM 863 C C . VAL A 1 104 ? 5.697 -1.436 -17.507 1.00 94.75 104 VAL A C 1
ATOM 865 O O . VAL A 1 104 ? 5.355 -2.266 -18.354 1.00 94.75 104 VAL A O 1
ATOM 868 N N . TYR A 1 105 ? 5.390 -1.567 -16.215 1.00 92.81 105 TYR A N 1
ATOM 869 C CA . TYR A 1 105 ? 4.558 -2.653 -15.708 1.00 92.81 105 TYR A CA 1
ATOM 870 C C . TYR A 1 105 ? 3.164 -2.632 -16.343 1.00 92.81 105 TYR A C 1
ATOM 872 O O . TYR A 1 105 ? 2.748 -3.646 -16.914 1.00 92.81 105 TYR A O 1
ATOM 880 N N . GLU A 1 106 ? 2.478 -1.487 -16.312 1.00 91.56 106 GLU A N 1
ATOM 881 C CA . GLU A 1 106 ? 1.153 -1.300 -16.915 1.00 91.56 106 GLU A CA 1
ATOM 882 C C . GLU A 1 106 ? 1.169 -1.659 -18.405 1.00 91.56 106 GLU A C 1
ATOM 884 O O . GLU A 1 106 ? 0.371 -2.476 -18.870 1.00 91.56 106 GLU A O 1
ATOM 889 N N . LEU A 1 107 ? 2.142 -1.125 -19.153 1.00 90.94 107 LEU A N 1
ATOM 890 C CA . LEU A 1 107 ? 2.281 -1.387 -20.584 1.00 90.94 107 LEU A CA 1
ATOM 891 C C . LEU A 1 107 ? 2.511 -2.878 -20.876 1.00 90.94 107 LEU A C 1
ATOM 893 O O . LEU A 1 107 ? 1.974 -3.413 -21.845 1.00 90.94 107 LEU A O 1
ATOM 897 N N . SER A 1 108 ? 3.277 -3.575 -20.034 1.00 85.12 108 SER A N 1
ATOM 898 C CA . SER A 1 108 ? 3.548 -5.007 -20.204 1.00 85.12 108 SER A CA 1
ATOM 899 C C . SER A 1 108 ? 2.335 -5.906 -19.919 1.00 85.12 108 SER A C 1
ATOM 901 O O . SER A 1 108 ? 2.287 -7.026 -20.430 1.00 85.12 108 SER A O 1
ATOM 903 N N . ASN A 1 109 ? 1.342 -5.407 -19.175 1.00 85.44 109 ASN A N 1
ATOM 904 C CA . ASN A 1 109 ? 0.089 -6.099 -18.857 1.00 85.44 109 ASN A CA 1
ATOM 905 C C . ASN A 1 109 ? -1.113 -5.504 -19.616 1.00 85.44 109 ASN A C 1
ATOM 907 O O . ASN A 1 109 ? -2.255 -5.729 -19.229 1.00 85.44 109 ASN A O 1
ATOM 911 N N . TYR A 1 110 ? -0.871 -4.787 -20.724 1.00 76.19 110 TYR A N 1
ATOM 912 C CA . TYR A 1 110 ? -1.912 -4.052 -21.456 1.00 76.19 110 TYR A CA 1
ATOM 913 C C . TYR A 1 110 ? -3.140 -4.895 -21.858 1.00 76.19 110 TYR A C 1
ATOM 915 O O . TYR A 1 110 ? -4.228 -4.361 -22.041 1.00 76.19 110 TYR A O 1
ATOM 923 N N . TYR A 1 111 ? -2.944 -6.204 -22.040 1.00 71.50 111 TYR A N 1
ATOM 924 C CA . TYR A 1 111 ? -3.953 -7.164 -22.486 1.00 71.50 111 TYR A CA 1
ATOM 925 C C . TYR A 1 111 ? -5.013 -7.479 -21.421 1.00 71.50 111 TYR A C 1
ATOM 927 O O . TYR A 1 111 ? -6.067 -8.005 -21.765 1.00 71.50 111 TYR A O 1
ATOM 935 N N . GLU A 1 112 ? -4.747 -7.162 -20.151 1.00 71.12 112 GLU A N 1
ATOM 936 C CA . GLU A 1 112 ? -5.737 -7.226 -19.067 1.00 71.12 112 GLU A CA 1
ATOM 937 C C . GLU A 1 112 ? -6.695 -6.021 -19.106 1.00 71.12 112 GLU A C 1
ATOM 939 O O . GLU A 1 112 ? -7.717 -6.014 -18.421 1.00 71.12 112 GLU A O 1
ATOM 944 N N . PHE A 1 113 ? -6.404 -5.011 -19.936 1.00 64.94 113 PHE A N 1
ATOM 945 C CA . PHE A 1 113 ? -7.242 -3.830 -20.104 1.00 64.94 113 PHE A CA 1
ATOM 946 C C . PHE A 1 113 ? -7.955 -3.792 -21.459 1.00 64.94 113 PHE A C 1
ATOM 948 O O . PHE A 1 113 ? -7.647 -4.522 -22.402 1.00 64.94 113 PHE A O 1
ATOM 955 N N . ASN A 1 114 ? -8.907 -2.865 -21.582 1.00 66.94 114 ASN A N 1
ATOM 956 C CA . ASN A 1 114 ? -9.456 -2.493 -22.881 1.00 66.94 114 ASN A CA 1
ATOM 957 C C . ASN A 1 114 ? -8.442 -1.639 -23.678 1.00 66.94 114 ASN A C 1
ATOM 959 O O . ASN A 1 114 ? -7.537 -1.025 -23.114 1.00 66.94 114 ASN A O 1
ATOM 963 N N . PHE A 1 115 ? -8.601 -1.564 -25.004 1.00 70.06 115 PHE A N 1
ATOM 964 C CA . PHE A 1 115 ? -7.692 -0.807 -25.879 1.00 70.06 115 PHE A CA 1
ATOM 965 C C . PHE A 1 115 ? -7.549 0.681 -25.491 1.00 70.06 115 PHE A C 1
ATOM 967 O O . PHE A 1 115 ? -6.499 1.277 -25.730 1.00 70.06 115 PHE A O 1
ATOM 974 N N . ASN A 1 116 ? -8.561 1.288 -24.857 1.00 74.81 116 ASN A N 1
ATOM 975 C CA . ASN A 1 116 ? -8.484 2.689 -24.433 1.00 74.81 116 ASN A CA 1
ATOM 976 C C . ASN A 1 116 ? -7.411 2.899 -23.355 1.00 74.81 116 ASN A C 1
ATOM 978 O O . ASN A 1 116 ? -6.688 3.891 -23.412 1.00 74.81 116 ASN A O 1
ATOM 982 N N . SER A 1 117 ? -7.218 1.932 -22.456 1.00 79.31 117 SER A N 1
ATOM 983 C CA . SER A 1 117 ? -6.179 1.997 -21.424 1.00 79.31 117 SER A CA 1
ATOM 984 C C . SER A 1 117 ? -4.761 2.048 -22.003 1.00 79.31 117 SER A C 1
ATOM 986 O O . SER A 1 117 ? -3.896 2.708 -21.434 1.00 79.31 117 SER A O 1
ATOM 988 N N . LEU A 1 118 ? -4.506 1.446 -23.174 1.00 86.81 118 LEU A N 1
ATOM 989 C CA . LEU A 1 118 ? -3.210 1.580 -23.854 1.00 86.81 118 LEU A CA 1
ATOM 990 C C . LEU A 1 118 ? -2.916 3.042 -24.224 1.00 86.81 118 LEU A C 1
ATOM 992 O O . LEU A 1 118 ? -1.786 3.510 -24.070 1.00 86.81 118 LEU A O 1
ATOM 996 N N . ASN A 1 119 ? -3.925 3.772 -24.702 1.00 87.94 119 ASN A N 1
ATOM 997 C CA . ASN A 1 119 ? -3.771 5.181 -25.057 1.00 87.94 119 ASN A CA 1
ATOM 998 C C . ASN A 1 119 ? -3.484 6.039 -23.825 1.00 87.94 119 ASN A C 1
ATOM 1000 O O . ASN A 1 119 ? -2.653 6.948 -23.895 1.00 87.94 119 ASN A O 1
ATOM 1004 N N . ASP A 1 120 ? -4.124 5.722 -22.701 1.00 89.88 120 ASP A N 1
ATOM 1005 C CA . ASP A 1 120 ? -3.879 6.392 -21.429 1.00 89.88 120 ASP A CA 1
ATOM 1006 C C . ASP A 1 120 ? -2.450 6.156 -20.941 1.00 89.88 120 ASP A C 1
ATOM 1008 O O . ASP A 1 120 ? -1.754 7.125 -20.642 1.00 89.88 120 ASP A O 1
ATOM 1012 N N . ILE A 1 121 ? -1.955 4.914 -20.966 1.00 92.81 121 ILE A N 1
ATOM 1013 C CA . ILE A 1 121 ? -0.567 4.583 -20.594 1.00 92.81 121 ILE A CA 1
ATOM 1014 C C . ILE A 1 121 ? 0.435 5.351 -21.475 1.00 92.81 121 ILE A C 1
ATOM 1016 O O . ILE A 1 121 ? 1.356 5.999 -20.972 1.00 92.81 121 ILE A O 1
ATOM 1020 N N . ILE A 1 122 ? 0.239 5.358 -22.800 1.00 94.69 122 ILE A N 1
ATOM 1021 C CA . ILE A 1 122 ? 1.095 6.110 -23.737 1.00 94.69 122 ILE A CA 1
ATOM 1022 C C . ILE A 1 122 ? 1.048 7.614 -23.432 1.00 94.69 122 ILE A C 1
ATOM 1024 O O . ILE A 1 122 ? 2.090 8.273 -23.391 1.00 94.69 122 ILE A O 1
ATOM 1028 N N . ASN A 1 123 ? -0.140 8.170 -23.180 1.00 94.12 123 ASN A N 1
ATOM 1029 C CA . ASN A 1 123 ? -0.300 9.568 -22.784 1.00 94.12 123 ASN A CA 1
ATOM 1030 C C . ASN A 1 123 ? 0.416 9.875 -21.462 1.00 94.12 123 ASN A C 1
ATOM 1032 O O . ASN A 1 123 ? 1.023 10.940 -21.337 1.00 94.12 123 ASN A O 1
ATOM 1036 N N . GLN A 1 124 ? 0.378 8.965 -20.488 1.00 95.94 124 GLN A N 1
ATOM 1037 C CA . GLN A 1 124 ? 1.088 9.119 -19.222 1.00 95.94 124 GLN A CA 1
ATOM 1038 C C . GLN A 1 124 ? 2.603 9.167 -19.432 1.00 95.94 124 GLN A C 1
ATOM 1040 O O . GLN A 1 124 ? 3.237 10.093 -18.923 1.00 95.94 124 GLN A O 1
ATOM 1045 N N . PHE A 1 125 ? 3.176 8.282 -20.261 1.00 97.62 125 PHE A N 1
ATOM 1046 C CA . PHE A 1 125 ? 4.584 8.393 -20.661 1.00 97.62 125 PHE A CA 1
ATOM 1047 C C . PHE A 1 125 ? 4.885 9.783 -21.232 1.00 97.62 125 PHE A C 1
ATOM 1049 O O . PHE A 1 125 ? 5.791 10.461 -20.747 1.00 97.62 125 PHE A O 1
ATOM 1056 N N . LEU A 1 126 ? 4.111 10.249 -22.220 1.00 97.81 126 LEU A N 1
ATOM 1057 C CA . LEU A 1 126 ? 4.324 11.561 -22.848 1.00 97.81 126 LEU A CA 1
ATOM 1058 C C . LEU A 1 126 ? 4.255 12.714 -21.835 1.00 97.81 126 LEU A C 1
ATOM 1060 O O . LEU A 1 126 ? 5.116 13.594 -21.867 1.00 97.81 126 LEU A O 1
ATOM 1064 N N . LYS A 1 127 ? 3.310 12.677 -20.887 1.00 97.50 127 LYS A N 1
ATOM 1065 C CA . LYS A 1 127 ? 3.216 13.664 -19.800 1.00 97.50 127 LYS A CA 1
ATOM 1066 C C . LYS A 1 127 ? 4.488 13.700 -18.946 1.00 97.50 127 LYS A C 1
ATOM 1068 O O . LYS A 1 127 ? 4.959 14.787 -18.622 1.00 97.50 127 LYS A O 1
ATOM 1073 N N . LYS A 1 128 ? 5.109 12.554 -18.628 1.00 97.81 128 LYS A N 1
ATOM 1074 C CA . LYS A 1 128 ? 6.391 12.522 -17.888 1.00 97.81 128 LYS A CA 1
ATOM 1075 C C . LYS A 1 128 ? 7.527 13.208 -18.659 1.00 97.81 128 LYS A C 1
ATOM 1077 O O . LYS A 1 128 ? 8.334 13.915 -18.058 1.00 97.81 128 LYS A O 1
ATOM 1082 N N . PHE A 1 129 ? 7.582 13.050 -19.983 1.00 98.44 129 PHE A N 1
ATOM 1083 C CA . PHE A 1 129 ? 8.528 13.790 -20.830 1.00 98.44 129 PHE A CA 1
ATOM 1084 C C . PHE A 1 129 ? 8.236 15.298 -20.826 1.00 98.44 129 PHE A C 1
ATOM 1086 O O . PHE A 1 129 ? 9.158 16.103 -20.680 1.00 98.44 129 PHE A O 1
ATOM 1093 N N . GLU A 1 130 ? 6.964 15.682 -20.938 1.00 97.75 130 GLU A N 1
ATOM 1094 C CA . GLU A 1 130 ? 6.518 17.079 -20.928 1.00 97.75 130 GLU A CA 1
ATOM 1095 C C . GLU A 1 130 ? 6.859 17.782 -19.599 1.00 97.75 130 GLU A C 1
ATOM 1097 O O . GLU A 1 130 ? 7.370 18.902 -19.636 1.00 97.75 130 GLU A O 1
ATOM 1102 N N . LEU A 1 131 ? 6.703 17.104 -18.450 1.00 96.56 131 LEU A N 1
ATOM 1103 C CA . LEU A 1 131 ? 7.111 17.606 -17.124 1.00 96.56 131 LEU A CA 1
ATOM 1104 C C . LEU A 1 131 ? 8.599 17.983 -17.067 1.00 96.56 131 LEU A C 1
ATOM 1106 O O . LEU A 1 131 ? 8.965 19.010 -16.499 1.00 96.56 131 LEU A O 1
ATOM 1110 N N . ALA A 1 132 ? 9.458 17.195 -17.716 1.00 97.06 132 ALA A N 1
ATOM 1111 C CA . ALA A 1 132 ? 10.891 17.465 -17.820 1.00 97.06 132 ALA A CA 1
ATOM 1112 C C . ALA A 1 132 ? 11.256 18.422 -18.981 1.00 97.06 132 ALA A C 1
ATOM 1114 O O . ALA A 1 132 ? 12.431 18.550 -19.347 1.00 97.06 132 ALA A O 1
ATOM 1115 N N . GLY A 1 133 ? 10.270 19.082 -19.601 1.00 97.00 133 GLY A N 1
ATOM 1116 C CA . GLY A 1 133 ? 10.478 20.012 -20.714 1.00 97.00 133 GLY A CA 1
ATOM 1117 C C . GLY A 1 133 ? 10.945 19.325 -22.003 1.00 97.00 133 GLY A C 1
ATOM 1118 O O . GLY A 1 133 ? 11.774 19.864 -22.750 1.00 97.00 133 GLY A O 1
ATOM 1119 N N . ILE A 1 134 ? 10.478 18.101 -22.259 1.00 98.06 134 ILE A N 1
ATOM 1120 C CA . ILE A 1 134 ? 10.783 17.333 -23.469 1.00 98.06 134 ILE A CA 1
ATOM 1121 C C . ILE A 1 134 ? 9.511 17.195 -24.298 1.00 98.06 134 ILE A C 1
ATOM 1123 O O . ILE A 1 134 ? 8.592 16.465 -23.945 1.00 98.06 134 ILE A O 1
ATOM 1127 N N . LYS A 1 135 ? 9.480 17.876 -25.443 1.00 95.81 135 LYS A N 1
ATOM 1128 C CA . LYS A 1 135 ? 8.393 17.748 -26.411 1.00 95.81 135 LYS A CA 1
ATOM 1129 C C . LYS A 1 135 ? 8.730 16.650 -27.412 1.00 95.81 135 LYS A C 1
ATOM 1131 O O . LYS A 1 135 ? 9.575 16.858 -28.281 1.00 95.81 135 LYS A O 1
ATOM 1136 N N . LEU A 1 136 ? 8.080 15.500 -27.271 1.00 97.31 136 LEU A N 1
ATOM 1137 C CA . LEU A 1 136 ? 8.171 14.404 -28.231 1.00 97.31 136 LEU A CA 1
ATOM 1138 C C . LEU A 1 136 ? 7.174 14.597 -29.377 1.00 97.31 136 LEU A C 1
ATOM 1140 O O . LEU A 1 136 ? 6.107 15.188 -29.212 1.00 97.31 136 LEU A O 1
ATOM 1144 N N . THR A 1 137 ? 7.532 14.081 -30.545 1.00 95.50 137 THR A N 1
ATOM 1145 C CA . THR A 1 137 ? 6.700 14.063 -31.753 1.00 95.50 137 THR A CA 1
ATOM 1146 C C . THR A 1 137 ? 6.742 12.679 -32.390 1.00 95.50 137 THR A C 1
ATOM 1148 O O . THR A 1 137 ? 7.613 11.875 -32.063 1.00 95.50 137 THR A O 1
ATOM 1151 N N . SER A 1 138 ? 5.879 12.399 -33.369 1.00 92.94 138 SER A N 1
ATOM 1152 C CA . SER A 1 138 ? 5.894 11.119 -34.098 1.00 92.94 138 SER A CA 1
ATOM 1153 C C . SER A 1 138 ? 7.261 10.763 -34.710 1.00 92.94 138 SER A C 1
ATOM 1155 O O . SER A 1 138 ? 7.598 9.587 -34.827 1.00 92.94 138 SER A O 1
ATOM 1157 N N . LYS A 1 139 ? 8.101 11.759 -35.032 1.00 92.00 139 LYS A N 1
ATOM 1158 C CA . LYS A 1 139 ? 9.464 11.562 -35.567 1.00 92.00 139 LYS A CA 1
ATOM 1159 C C . LYS A 1 139 ? 10.433 10.932 -34.567 1.00 92.00 139 LYS A C 1
ATOM 1161 O O . LYS A 1 139 ? 11.404 10.295 -34.982 1.00 92.00 139 LYS A O 1
ATOM 1166 N N . ASP A 1 140 ? 10.181 11.114 -33.274 1.00 95.69 140 ASP A N 1
ATOM 1167 C CA . ASP A 1 140 ? 10.965 10.497 -32.205 1.00 95.69 140 ASP A CA 1
ATOM 1168 C C . ASP A 1 140 ? 10.653 9.000 -32.083 1.00 95.69 140 ASP A C 1
ATOM 1170 O O . ASP A 1 140 ? 11.492 8.225 -31.628 1.00 95.69 140 ASP A O 1
ATOM 1174 N N . PHE A 1 141 ? 9.492 8.567 -32.586 1.00 95.94 141 PHE A N 1
ATOM 1175 C CA . PHE A 1 141 ? 9.043 7.187 -32.522 1.00 95.94 141 PHE A CA 1
ATOM 1176 C C . PHE A 1 141 ? 9.456 6.400 -33.769 1.00 95.94 141 PHE A C 1
ATOM 1178 O O . PHE A 1 141 ? 8.630 6.027 -34.593 1.00 95.94 141 PHE A O 1
ATOM 1185 N N . ASN A 1 142 ? 10.756 6.142 -33.913 1.00 90.88 142 ASN A N 1
ATOM 1186 C CA . ASN A 1 142 ? 11.337 5.490 -35.098 1.00 90.88 142 ASN A CA 1
ATOM 1187 C C . ASN A 1 142 ? 12.041 4.147 -34.809 1.00 90.88 142 ASN A C 1
ATOM 1189 O O . ASN A 1 142 ? 12.823 3.666 -35.630 1.00 90.88 142 ASN A O 1
ATOM 1193 N N . TYR A 1 143 ? 11.764 3.538 -33.650 1.00 91.81 143 TYR A N 1
ATOM 1194 C CA . TYR A 1 143 ? 12.412 2.301 -33.201 1.00 91.81 143 TYR A CA 1
ATOM 1195 C C . TYR A 1 143 ? 12.119 1.102 -34.098 1.00 91.81 143 TYR A C 1
ATOM 1197 O O . TYR A 1 143 ? 12.999 0.283 -34.319 1.00 91.81 143 TYR A O 1
ATOM 1205 N N . THR A 1 144 ? 10.903 1.019 -34.644 1.00 92.69 144 THR A N 1
ATOM 1206 C CA . THR A 1 144 ? 10.539 0.125 -35.750 1.00 92.69 144 THR A CA 1
ATOM 1207 C C . THR A 1 144 ? 9.591 0.852 -36.700 1.00 92.69 144 THR A C 1
ATOM 1209 O O . THR A 1 144 ? 8.971 1.848 -36.317 1.00 92.69 144 THR A O 1
ATOM 1212 N N . TYR A 1 145 ? 9.448 0.342 -37.927 1.00 89.75 145 TYR A N 1
ATOM 1213 C CA . TYR A 1 145 ? 8.466 0.847 -38.894 1.00 89.75 145 TYR A CA 1
ATOM 1214 C C . TYR A 1 145 ? 7.046 0.918 -38.303 1.00 89.75 145 TYR A C 1
ATOM 1216 O O . TYR A 1 145 ? 6.397 1.954 -38.385 1.00 89.75 145 TYR A O 1
ATOM 1224 N N . TYR A 1 146 ? 6.601 -0.150 -37.637 1.00 92.81 146 TYR A N 1
ATOM 1225 C CA . TYR A 1 146 ? 5.251 -0.237 -37.074 1.00 92.81 146 TYR A CA 1
ATOM 1226 C C . TYR A 1 146 ? 5.025 0.697 -35.884 1.00 92.81 146 TYR A C 1
ATOM 1228 O O . TYR A 1 146 ? 3.946 1.262 -35.746 1.00 92.81 146 TYR A O 1
ATOM 1236 N N . VAL A 1 147 ? 6.047 0.913 -35.047 1.00 94.81 147 VAL A N 1
ATOM 1237 C CA . VAL A 1 147 ? 5.963 1.920 -33.976 1.00 94.81 147 VAL A CA 1
ATOM 1238 C C . VAL A 1 147 ? 5.798 3.318 -34.564 1.00 94.81 147 VAL A C 1
ATOM 1240 O O . VAL A 1 147 ? 5.026 4.112 -34.034 1.00 94.81 147 VAL A O 1
ATOM 1243 N N . ASN A 1 148 ? 6.486 3.619 -35.666 1.00 94.62 148 ASN A N 1
ATOM 1244 C CA . ASN A 1 148 ? 6.334 4.905 -36.336 1.00 94.62 148 ASN A CA 1
ATOM 1245 C C . ASN A 1 148 ? 4.941 5.082 -36.952 1.00 94.62 148 ASN A C 1
ATOM 1247 O O . ASN A 1 148 ? 4.344 6.145 -36.783 1.00 94.62 148 ASN A O 1
ATOM 1251 N N . GLU A 1 149 ? 4.420 4.048 -37.620 1.00 92.69 149 GLU A N 1
ATOM 1252 C CA . GLU A 1 149 ? 3.067 4.040 -38.193 1.00 92.69 149 GLU A CA 1
ATOM 1253 C C . GLU A 1 149 ? 2.012 4.280 -37.103 1.00 92.69 149 GLU A C 1
ATOM 1255 O O . GLU A 1 149 ? 1.232 5.228 -37.202 1.00 92.69 149 GLU A O 1
ATOM 1260 N N . TYR A 1 150 ? 2.061 3.506 -36.012 1.00 94.56 150 TYR A N 1
ATOM 1261 C CA . TYR A 1 150 ? 1.132 3.652 -34.893 1.00 94.56 150 TYR A CA 1
ATOM 1262 C C . TYR A 1 150 ? 1.235 5.025 -34.220 1.00 94.56 150 TYR A C 1
ATOM 1264 O O . TYR A 1 150 ? 0.234 5.717 -34.054 1.00 94.56 150 TYR A O 1
ATOM 1272 N N . MET A 1 151 ? 2.446 5.462 -33.858 1.00 96.12 151 MET A N 1
ATOM 1273 C CA . MET A 1 151 ? 2.611 6.714 -33.118 1.00 96.12 151 MET A CA 1
ATOM 1274 C C . MET A 1 151 ? 2.303 7.945 -33.968 1.00 96.12 151 MET A C 1
ATOM 1276 O O . MET A 1 151 ? 1.870 8.955 -33.425 1.00 96.12 151 MET A O 1
ATOM 1280 N N . THR A 1 152 ? 2.470 7.881 -35.290 1.00 95.00 152 THR A N 1
ATOM 1281 C CA . THR A 1 152 ? 2.016 8.960 -36.181 1.00 95.00 152 THR A CA 1
ATOM 1282 C C . THR A 1 152 ? 0.509 9.148 -36.071 1.00 95.00 152 THR A C 1
ATOM 1284 O O . THR A 1 152 ? 0.067 10.257 -35.775 1.00 95.00 152 THR A O 1
ATOM 1287 N N . ALA A 1 153 ? -0.254 8.060 -36.190 1.00 94.31 153 ALA A N 1
ATOM 1288 C CA . ALA A 1 153 ? -1.698 8.097 -36.002 1.00 94.31 153 ALA A CA 1
ATOM 1289 C C . ALA A 1 153 ? -2.085 8.524 -34.577 1.00 94.31 153 ALA A C 1
ATOM 1291 O O . ALA A 1 153 ? -3.005 9.317 -34.399 1.00 94.31 153 ALA A O 1
ATOM 1292 N N . PHE A 1 154 ? -1.353 8.061 -33.557 1.00 95.44 154 PHE A N 1
ATOM 1293 C CA . PHE A 1 154 ? -1.606 8.434 -32.164 1.00 95.44 154 PHE A CA 1
ATOM 1294 C C . PHE A 1 154 ? -1.441 9.938 -31.926 1.00 95.44 154 PHE A C 1
ATOM 1296 O O . PHE A 1 154 ? -2.272 10.554 -31.266 1.00 95.44 154 PHE A O 1
ATOM 1303 N N . PHE A 1 155 ? -0.383 10.557 -32.459 1.00 95.31 155 PHE A N 1
ATOM 1304 C CA . PHE A 1 155 ? -0.172 11.999 -32.306 1.00 95.31 155 PHE A CA 1
ATOM 1305 C C . PHE A 1 155 ? -1.203 12.834 -33.074 1.00 95.31 155 PHE A C 1
ATOM 1307 O O . PHE A 1 155 ? -1.540 13.926 -32.619 1.00 95.31 155 PHE A O 1
ATOM 1314 N N . GLU A 1 156 ? -1.703 12.343 -34.210 1.00 93.31 156 GLU A N 1
ATOM 1315 C CA . GLU A 1 156 ? -2.823 12.966 -34.926 1.00 93.31 156 GLU A CA 1
ATOM 1316 C C . GLU A 1 156 ? -4.105 12.894 -34.090 1.00 93.31 156 GLU A C 1
ATOM 1318 O O . GLU A 1 156 ? -4.691 13.931 -33.788 1.00 93.31 156 GLU A O 1
ATOM 1323 N N . ALA A 1 157 ? -4.456 11.700 -33.606 1.00 92.69 157 ALA A N 1
ATOM 1324 C CA . ALA A 1 157 ? -5.595 11.470 -32.721 1.00 92.69 157 ALA A CA 1
ATOM 1325 C C . ALA A 1 157 ? -5.536 12.318 -31.440 1.00 92.69 157 ALA A C 1
ATOM 1327 O O . ALA A 1 157 ? -6.522 12.945 -31.066 1.00 92.69 157 ALA A O 1
ATOM 1328 N N . ARG A 1 158 ? -4.365 12.393 -30.789 1.00 92.94 158 ARG A N 1
ATOM 1329 C CA . ARG A 1 158 ? -4.147 13.195 -29.573 1.00 92.94 158 ARG A CA 1
ATOM 1330 C C . ARG A 1 158 ? -4.334 14.690 -29.817 1.00 92.94 158 ARG A C 1
ATOM 1332 O O . ARG A 1 158 ? -4.804 15.386 -28.927 1.00 92.94 158 ARG A O 1
ATOM 1339 N N . ARG A 1 159 ? -3.938 15.200 -30.987 1.00 92.19 159 ARG A N 1
ATOM 1340 C CA . ARG A 1 159 ? -4.116 16.617 -31.344 1.00 92.19 159 ARG A CA 1
ATOM 1341 C C . ARG A 1 159 ? -5.583 16.948 -31.603 1.00 92.19 159 ARG A C 1
ATOM 1343 O O . ARG A 1 159 ? -6.025 18.027 -31.231 1.00 92.19 159 ARG A O 1
ATOM 1350 N N . ASP A 1 160 ? -6.290 16.031 -32.249 1.00 91.56 160 ASP A N 1
ATOM 1351 C CA . ASP A 1 160 ? -7.672 16.229 -32.681 1.00 91.56 160 ASP A CA 1
ATOM 1352 C C . ASP A 1 160 ? -8.683 15.732 -31.616 1.00 91.56 160 ASP A C 1
ATOM 1354 O O . ASP A 1 160 ? -9.886 15.745 -31.858 1.00 91.56 160 ASP A O 1
ATOM 1358 N N . GLU A 1 161 ? -8.185 15.285 -30.451 1.00 89.12 161 GLU A N 1
ATOM 1359 C CA . GLU A 1 161 ? -8.928 14.677 -29.331 1.00 89.12 161 GLU A CA 1
ATOM 1360 C C . GLU A 1 161 ? -9.883 13.544 -29.760 1.00 89.12 161 GLU A C 1
ATOM 1362 O O . GLU A 1 161 ? -10.907 13.287 -29.128 1.00 89.12 161 GLU A O 1
ATOM 1367 N N . ASN A 1 162 ? -9.532 12.826 -30.833 1.00 89.50 162 ASN A N 1
ATOM 1368 C CA . ASN A 1 162 ? -10.340 11.755 -31.411 1.00 89.50 162 ASN A CA 1
ATOM 1369 C C . ASN A 1 162 ? -9.508 10.482 -31.626 1.00 89.50 162 ASN A C 1
ATOM 1371 O O . ASN A 1 162 ? -8.685 10.403 -32.538 1.00 89.50 162 ASN A O 1
ATOM 1375 N N . TYR A 1 163 ? -9.779 9.461 -30.810 1.00 87.50 163 TYR A N 1
ATOM 1376 C CA . TYR A 1 163 ? -9.055 8.186 -30.784 1.00 87.50 163 TYR A CA 1
ATOM 1377 C C . TYR A 1 163 ? -9.770 7.045 -31.542 1.00 87.50 163 TYR A C 1
ATOM 1379 O O . TYR A 1 163 ? -9.261 5.926 -31.562 1.00 87.50 163 TYR A O 1
ATOM 1387 N N . GLU A 1 164 ? -10.907 7.298 -32.204 1.00 87.12 164 GLU A N 1
ATOM 1388 C CA . GLU A 1 164 ? -11.780 6.258 -32.791 1.00 87.12 164 GLU A CA 1
ATOM 1389 C C . GLU A 1 164 ? -11.099 5.378 -33.850 1.00 87.12 164 GLU A C 1
ATOM 1391 O O . GLU A 1 164 ? -11.456 4.214 -34.012 1.00 87.12 164 GLU A O 1
ATOM 1396 N N . LYS A 1 165 ? -10.104 5.914 -34.567 1.00 85.50 165 LYS A N 1
ATOM 1397 C CA . LYS A 1 165 ? -9.399 5.202 -35.651 1.00 85.50 165 LYS A CA 1
ATOM 1398 C C . LYS A 1 165 ? -8.184 4.400 -35.186 1.00 85.50 165 LYS A C 1
ATOM 1400 O O . LYS A 1 165 ? -7.626 3.622 -35.956 1.00 85.50 165 LYS A O 1
ATOM 1405 N N . LEU A 1 166 ? -7.737 4.594 -33.946 1.00 89.62 166 LEU A N 1
ATOM 1406 C CA . LEU A 1 166 ? -6.552 3.908 -33.432 1.00 89.62 166 LEU A CA 1
ATOM 1407 C C . LEU A 1 166 ? -6.721 2.396 -33.247 1.00 89.62 166 LEU A C 1
ATOM 1409 O O . LEU A 1 166 ? -5.754 1.700 -33.559 1.00 89.62 166 LEU A O 1
ATOM 1413 N N . PRO A 1 167 ? -7.883 1.866 -32.810 1.00 90.62 167 PRO A N 1
ATOM 1414 C CA . PRO A 1 167 ? -8.087 0.422 -32.721 1.00 90.62 167 PRO A CA 1
ATOM 1415 C C . PRO A 1 167 ? -7.871 -0.283 -34.066 1.00 90.62 167 PRO A C 1
ATOM 1417 O O . PRO A 1 167 ? -7.173 -1.289 -34.122 1.00 90.62 167 PRO A O 1
ATOM 1420 N N . GLU A 1 168 ? -8.392 0.283 -35.160 1.00 89.50 168 GLU A N 1
ATOM 1421 C CA . GLU A 1 168 ? -8.260 -0.285 -36.510 1.00 89.50 168 GLU A CA 1
ATOM 1422 C C . GLU A 1 168 ? -6.794 -0.299 -36.980 1.00 89.50 168 GLU A C 1
ATOM 1424 O O . GLU A 1 168 ? -6.294 -1.298 -37.502 1.00 89.50 168 GLU A O 1
ATOM 1429 N N . ILE A 1 169 ? -6.069 0.802 -36.753 1.00 90.88 169 ILE A N 1
ATOM 1430 C CA . ILE A 1 169 ? -4.643 0.909 -37.099 1.00 90.88 169 ILE A CA 1
ATOM 1431 C C . ILE A 1 169 ? -3.814 -0.063 -36.259 1.00 90.88 169 ILE A C 1
ATOM 1433 O O . ILE A 1 169 ? -2.914 -0.725 -36.783 1.00 90.88 169 ILE A O 1
ATOM 1437 N N . PHE A 1 170 ? -4.122 -0.171 -34.967 1.00 90.69 170 PHE A N 1
ATOM 1438 C CA . PHE A 1 170 ? -3.476 -1.123 -34.080 1.00 90.69 170 PHE A CA 1
ATOM 1439 C C . PHE A 1 170 ? -3.706 -2.560 -34.536 1.00 90.69 170 PHE A C 1
ATOM 1441 O O . PHE A 1 170 ? -2.735 -3.296 -34.674 1.00 90.69 170 PHE A O 1
ATOM 1448 N N . GLU A 1 171 ? -4.951 -2.948 -34.818 1.00 90.44 171 GLU A N 1
ATOM 1449 C CA . GLU A 1 171 ? -5.301 -4.297 -35.263 1.00 90.44 171 GLU A CA 1
ATOM 1450 C C . GLU A 1 171 ? -4.545 -4.670 -36.544 1.00 90.44 171 GLU A C 1
ATOM 1452 O O . GLU A 1 171 ? -3.896 -5.717 -36.615 1.00 90.44 171 GLU A O 1
ATOM 1457 N N . LYS A 1 172 ? -4.540 -3.773 -37.538 1.00 92.62 172 LYS A N 1
ATOM 1458 C CA . LYS A 1 172 ? -3.803 -3.967 -38.793 1.00 92.62 172 LYS A CA 1
ATOM 1459 C C . LYS A 1 172 ? -2.310 -4.209 -38.554 1.00 92.62 172 LYS A C 1
ATOM 1461 O O . LYS A 1 172 ? -1.712 -5.070 -39.198 1.00 92.62 172 LYS A O 1
ATOM 1466 N N . ILE A 1 173 ? -1.699 -3.448 -37.646 1.00 91.50 173 ILE A N 1
ATOM 1467 C CA . ILE A 1 173 ? -0.293 -3.624 -37.276 1.00 91.50 173 ILE A CA 1
ATOM 1468 C C . ILE A 1 173 ? -0.098 -4.938 -36.516 1.00 91.50 173 ILE A C 1
ATOM 1470 O O . ILE A 1 173 ? 0.857 -5.661 -36.798 1.00 91.50 173 ILE A O 1
ATOM 1474 N N . TYR A 1 174 ? -0.994 -5.260 -35.585 1.00 90.56 174 TYR A N 1
ATOM 1475 C CA . TYR A 1 174 ? -0.911 -6.423 -34.708 1.00 90.56 174 TYR A CA 1
ATOM 1476 C C . TYR A 1 174 ? -0.891 -7.739 -35.493 1.00 90.56 174 TYR A C 1
ATOM 1478 O O . TYR A 1 174 ? -0.069 -8.607 -35.206 1.00 90.56 174 TYR A O 1
ATOM 1486 N N . TRP A 1 175 ? -1.699 -7.855 -36.553 1.00 90.50 175 TRP A N 1
ATOM 1487 C CA . TRP A 1 175 ? -1.699 -9.027 -37.441 1.00 90.50 175 TRP A CA 1
ATOM 1488 C C . TRP A 1 175 ? -0.346 -9.299 -38.115 1.00 90.50 175 TRP A C 1
ATOM 1490 O O . TRP A 1 175 ? -0.044 -10.444 -38.453 1.00 90.50 175 TRP A O 1
ATOM 1500 N N . VAL A 1 176 ? 0.485 -8.269 -38.301 1.00 89.44 176 VAL A N 1
ATOM 1501 C CA . VAL A 1 176 ? 1.819 -8.394 -38.912 1.00 89.44 176 VAL A CA 1
ATOM 1502 C C . VAL A 1 176 ? 2.935 -8.386 -37.862 1.00 89.44 176 VAL A C 1
ATOM 1504 O O . VAL A 1 176 ? 3.997 -8.975 -38.065 1.00 89.44 176 VAL A O 1
ATOM 1507 N N . ASN A 1 177 ? 2.706 -7.723 -36.732 1.00 89.62 177 ASN A N 1
ATOM 1508 C CA . ASN A 1 177 ? 3.628 -7.604 -35.616 1.00 89.62 177 ASN A CA 1
ATOM 1509 C C . ASN A 1 177 ? 2.870 -7.684 -34.274 1.00 89.62 177 ASN A C 1
ATOM 1511 O O . ASN A 1 177 ? 2.576 -6.645 -33.673 1.00 89.62 177 ASN A O 1
ATOM 1515 N N . PRO A 1 178 ? 2.627 -8.902 -33.759 1.00 89.62 178 PRO A N 1
ATOM 1516 C CA . PRO A 1 178 ? 1.919 -9.111 -32.491 1.00 89.62 178 PRO A CA 1
ATOM 1517 C C . PRO A 1 178 ? 2.652 -8.512 -31.279 1.00 89.62 178 PRO A C 1
ATOM 1519 O O . PRO A 1 178 ? 2.068 -8.287 -30.224 1.00 89.62 178 PRO A O 1
ATOM 1522 N N . GLU A 1 179 ? 3.949 -8.235 -31.427 1.00 89.94 179 GLU A N 1
ATOM 1523 C CA . GLU A 1 179 ? 4.839 -7.725 -30.380 1.00 89.94 179 GLU A CA 1
ATOM 1524 C C . GLU A 1 179 ? 4.945 -6.185 -30.389 1.00 89.94 179 GLU A C 1
ATOM 1526 O O . GLU A 1 179 ? 5.849 -5.605 -29.785 1.00 89.94 179 GLU A O 1
ATOM 1531 N N . ILE A 1 180 ? 4.031 -5.486 -31.076 1.00 91.69 180 ILE A N 1
ATOM 1532 C CA . ILE A 1 180 ? 4.042 -4.019 -31.210 1.00 91.69 180 ILE A CA 1
ATOM 1533 C C . ILE A 1 180 ? 4.132 -3.282 -29.867 1.00 91.69 180 ILE A C 1
ATOM 1535 O O . ILE A 1 180 ? 4.849 -2.286 -29.775 1.00 91.69 180 ILE A O 1
ATOM 1539 N N . ILE A 1 181 ? 3.497 -3.791 -28.809 1.00 92.38 181 ILE A N 1
ATOM 1540 C CA . ILE A 1 181 ? 3.564 -3.177 -27.476 1.00 92.38 181 ILE A CA 1
ATOM 1541 C C . ILE A 1 181 ? 4.976 -3.234 -26.894 1.00 92.38 181 ILE A C 1
ATOM 1543 O O . ILE A 1 181 ? 5.481 -2.224 -26.407 1.00 92.38 181 ILE A O 1
ATOM 1547 N N . ARG A 1 182 ? 5.671 -4.367 -27.041 1.00 93.25 182 ARG A N 1
ATOM 1548 C CA . ARG A 1 182 ? 7.080 -4.478 -26.639 1.00 93.25 182 ARG A CA 1
ATOM 1549 C C . ARG A 1 182 ? 7.958 -3.519 -27.436 1.00 93.25 182 ARG A C 1
ATOM 1551 O O . ARG A 1 182 ? 8.895 -2.941 -26.898 1.00 93.25 182 ARG A O 1
ATOM 1558 N N . HIS A 1 183 ? 7.645 -3.299 -28.712 1.00 94.81 183 HIS A N 1
ATOM 1559 C CA . HIS A 1 183 ? 8.382 -2.335 -29.531 1.00 94.81 183 HIS A CA 1
ATOM 1560 C C . HIS A 1 183 ? 8.117 -0.881 -29.103 1.00 94.81 183 HIS A C 1
ATOM 1562 O O . HIS A 1 183 ? 9.030 -0.056 -29.181 1.00 94.81 183 HIS A O 1
ATOM 1568 N N . LEU A 1 184 ? 6.897 -0.558 -28.658 1.00 95.38 184 LEU A N 1
ATOM 1569 C CA . LEU A 1 184 ? 6.572 0.742 -28.062 1.00 95.38 184 LEU A CA 1
ATOM 1570 C C . LEU A 1 184 ? 7.345 0.950 -26.756 1.00 95.38 184 LEU A C 1
ATOM 1572 O O . LEU A 1 184 ? 7.988 1.988 -26.604 1.00 95.38 184 LEU A O 1
ATOM 1576 N N . GLU A 1 185 ? 7.360 -0.052 -25.871 1.00 95.69 185 GLU A N 1
ATOM 1577 C CA . GLU A 1 185 ? 8.141 -0.035 -24.627 1.00 95.69 185 GLU A CA 1
ATOM 1578 C C . GLU A 1 185 ? 9.626 0.238 -24.909 1.00 95.69 185 GLU A C 1
ATOM 1580 O O . GLU A 1 185 ? 10.217 1.153 -24.337 1.00 95.69 185 GLU A O 1
ATOM 1585 N N . LEU A 1 186 ? 10.224 -0.497 -25.851 1.00 96.62 186 LEU A N 1
ATOM 1586 C CA . LEU A 1 186 ? 11.620 -0.308 -26.249 1.00 96.62 186 LEU A CA 1
ATOM 1587 C C . LEU A 1 186 ? 11.904 1.098 -26.788 1.00 96.62 186 LEU A C 1
ATOM 1589 O O . LEU A 1 186 ? 12.939 1.690 -26.477 1.00 96.62 186 LEU A O 1
ATOM 1593 N N . ASN A 1 187 ? 10.978 1.659 -27.568 1.00 97.06 187 ASN A N 1
ATOM 1594 C CA . ASN A 1 187 ? 11.107 3.027 -28.055 1.00 97.06 187 ASN A CA 1
ATOM 1595 C C . ASN A 1 187 ? 11.121 4.027 -26.892 1.00 97.06 187 ASN A C 1
ATOM 1597 O O . ASN A 1 187 ? 12.027 4.859 -26.807 1.00 97.06 187 ASN A O 1
ATOM 1601 N N . PHE A 1 188 ? 10.186 3.894 -25.946 1.00 97.81 188 PHE A N 1
ATOM 1602 C CA . PHE A 1 188 ? 10.179 4.713 -24.737 1.00 97.81 188 PHE A CA 1
ATOM 1603 C C . PHE A 1 188 ? 11.464 4.548 -23.931 1.00 97.81 188 PHE A C 1
ATOM 1605 O O . PHE A 1 188 ? 12.073 5.557 -23.588 1.00 97.81 188 PHE A O 1
ATOM 1612 N N . ARG A 1 189 ? 11.954 3.324 -23.709 1.00 96.19 189 ARG A N 1
ATOM 1613 C CA . ARG A 1 189 ? 13.234 3.077 -23.019 1.00 96.19 189 ARG A CA 1
ATOM 1614 C C . ARG A 1 189 ? 14.403 3.791 -23.701 1.00 96.19 189 ARG A C 1
ATOM 1616 O O . ARG A 1 189 ? 15.190 4.462 -23.027 1.00 96.19 189 ARG A O 1
ATOM 1623 N N . LYS A 1 190 ? 14.489 3.734 -25.034 1.00 95.56 190 LYS A N 1
ATOM 1624 C CA . LYS A 1 190 ? 15.500 4.475 -25.807 1.00 95.56 190 LYS A CA 1
ATOM 1625 C C . LYS A 1 190 ? 15.368 5.983 -25.612 1.00 95.56 190 LYS A C 1
ATOM 1627 O O . LYS A 1 190 ? 16.375 6.660 -25.397 1.00 95.56 190 LYS A O 1
ATOM 1632 N N . LEU A 1 191 ? 14.151 6.524 -25.670 1.00 97.56 191 LEU A N 1
ATOM 1633 C CA . LEU A 1 191 ? 13.895 7.953 -25.467 1.00 97.56 191 LEU A CA 1
ATOM 1634 C C . LEU A 1 191 ? 14.217 8.395 -24.031 1.00 97.56 191 LEU A C 1
ATOM 1636 O O . LEU A 1 191 ? 14.846 9.439 -23.847 1.00 97.56 191 LEU A O 1
ATOM 1640 N N . ILE A 1 192 ? 13.869 7.585 -23.030 1.00 97.69 192 ILE A N 1
ATOM 1641 C CA . ILE A 1 192 ? 14.179 7.822 -21.616 1.00 97.69 192 ILE A CA 1
ATOM 1642 C C . ILE A 1 192 ? 15.699 7.906 -21.436 1.00 97.69 192 ILE A C 1
ATOM 1644 O O . ILE A 1 192 ? 16.209 8.916 -20.948 1.00 97.69 192 ILE A O 1
ATOM 1648 N N . LYS A 1 193 ? 16.441 6.911 -21.941 1.00 95.50 193 LYS A N 1
ATOM 1649 C CA . LYS A 1 193 ? 17.912 6.884 -21.898 1.00 95.50 193 LYS A CA 1
ATOM 1650 C C . LYS A 1 193 ? 18.534 8.076 -22.633 1.00 95.50 193 LYS A C 1
ATOM 1652 O O . LYS A 1 193 ? 19.425 8.735 -22.097 1.00 95.50 193 LYS A O 1
ATOM 1657 N N . LYS A 1 194 ? 18.042 8.404 -23.835 1.00 96.25 194 LYS A N 1
ATOM 1658 C CA . LYS A 1 194 ? 18.494 9.558 -24.639 1.00 96.25 194 LYS A CA 1
ATOM 1659 C C . LYS A 1 194 ? 18.351 10.880 -23.880 1.00 96.25 194 LYS A C 1
ATOM 1661 O O . LYS A 1 194 ? 19.188 11.771 -24.034 1.00 96.25 194 LYS A O 1
ATOM 1666 N N . HIS A 1 195 ? 17.308 11.012 -23.064 1.00 98.00 195 HIS A N 1
ATOM 1667 C CA . HIS A 1 195 ? 16.991 12.233 -22.328 1.00 98.00 195 HIS A CA 1
ATOM 1668 C C . HIS A 1 195 ? 17.320 12.179 -20.826 1.00 98.00 195 HIS A C 1
ATOM 1670 O O . HIS A 1 195 ? 16.987 13.125 -20.113 1.00 98.00 195 HIS A O 1
ATOM 1676 N N . ALA A 1 196 ? 18.055 11.165 -20.352 1.00 97.69 196 ALA A N 1
ATOM 1677 C CA . ALA A 1 196 ? 18.383 10.956 -18.936 1.00 97.69 196 ALA A CA 1
ATOM 1678 C C . ALA A 1 196 ? 18.894 12.220 -18.217 1.00 97.69 196 ALA A C 1
ATOM 1680 O O . ALA A 1 196 ? 18.430 12.551 -17.131 1.00 97.69 196 ALA A O 1
ATOM 1681 N N . LYS A 1 197 ? 19.787 12.998 -18.851 1.00 98.06 197 LYS A N 1
ATOM 1682 C CA . LYS A 1 197 ? 20.317 14.250 -18.271 1.00 98.06 197 LYS A CA 1
ATOM 1683 C C . LYS A 1 197 ? 19.228 15.278 -17.940 1.00 98.06 197 LYS A C 1
ATOM 1685 O O . LYS A 1 197 ? 19.365 15.999 -16.958 1.00 98.06 197 LYS A O 1
ATOM 1690 N N . LYS A 1 198 ? 18.166 15.359 -18.750 1.00 98.19 198 LYS A N 1
ATOM 1691 C CA . LYS A 1 198 ? 17.041 16.273 -18.504 1.00 98.19 198 LYS A CA 1
ATOM 1692 C C . LYS A 1 198 ? 16.186 15.801 -17.331 1.00 98.19 198 LYS A C 1
ATOM 1694 O O . LYS A 1 198 ? 15.837 16.624 -16.496 1.00 98.19 198 LYS A O 1
ATOM 1699 N N . PHE A 1 199 ? 15.916 14.498 -17.230 1.00 98.38 199 PHE A N 1
ATOM 1700 C CA . PHE A 1 199 ? 15.197 13.932 -16.084 1.00 98.38 199 PHE A CA 1
ATOM 1701 C C . PHE A 1 199 ? 15.974 14.105 -14.778 1.00 98.38 199 PHE A C 1
ATOM 1703 O O . PHE A 1 199 ? 15.408 14.562 -13.794 1.00 98.38 199 PHE A O 1
ATOM 1710 N N . ILE A 1 200 ? 17.285 13.842 -14.789 1.00 97.88 200 ILE A N 1
ATOM 1711 C CA . ILE A 1 200 ? 18.158 14.069 -13.628 1.00 97.88 200 ILE A CA 1
ATOM 1712 C C . ILE A 1 200 ? 18.121 15.542 -13.198 1.00 97.88 200 ILE A C 1
ATOM 1714 O O . ILE A 1 200 ? 17.981 15.832 -12.015 1.00 97.88 200 ILE A O 1
ATOM 1718 N N . ALA A 1 201 ? 18.209 16.483 -14.145 1.00 98.12 201 ALA A N 1
ATOM 1719 C CA . ALA A 1 201 ? 18.139 17.911 -13.836 1.00 98.12 201 ALA A CA 1
ATOM 1720 C C . ALA A 1 201 ? 16.764 18.335 -13.288 1.00 98.12 201 ALA A C 1
ATOM 1722 O O . ALA A 1 201 ? 16.703 19.141 -12.362 1.00 98.12 201 ALA A O 1
ATOM 1723 N N . TYR A 1 202 ? 15.677 17.789 -13.842 1.00 98.12 202 TYR A N 1
ATOM 1724 C CA . TYR A 1 202 ? 14.317 18.023 -13.358 1.00 98.12 202 TYR A CA 1
ATOM 1725 C C . TYR A 1 202 ? 14.138 17.517 -11.922 1.00 98.12 202 TYR A C 1
ATOM 1727 O O . TYR A 1 202 ? 13.694 18.276 -11.068 1.00 98.12 202 TYR A O 1
ATOM 1735 N N . ILE A 1 203 ? 14.565 16.287 -11.629 1.00 97.38 203 ILE A N 1
ATOM 1736 C CA . ILE A 1 203 ? 14.484 15.712 -10.281 1.00 97.38 203 ILE A CA 1
ATOM 1737 C C . ILE A 1 203 ? 15.338 16.501 -9.298 1.00 97.38 203 ILE A C 1
ATOM 1739 O O . ILE A 1 203 ? 14.847 16.852 -8.239 1.00 97.38 203 ILE A O 1
ATOM 1743 N N . ALA A 1 204 ? 16.573 16.861 -9.650 1.00 97.19 204 ALA A N 1
ATOM 1744 C CA . ALA A 1 204 ? 17.423 17.654 -8.762 1.00 97.19 204 ALA A CA 1
ATOM 1745 C C . ALA A 1 204 ? 16.830 19.043 -8.456 1.00 97.19 204 ALA A C 1
ATOM 1747 O O . ALA A 1 204 ? 17.103 19.627 -7.406 1.00 97.19 204 ALA A O 1
ATOM 1748 N N . LYS A 1 205 ? 16.040 19.604 -9.381 1.00 97.44 205 LYS A N 1
ATOM 1749 C CA . LYS A 1 205 ? 15.262 20.822 -9.138 1.00 97.44 205 LYS A CA 1
ATOM 1750 C C . LYS A 1 205 ? 14.098 20.531 -8.183 1.00 97.44 205 LYS A C 1
ATOM 1752 O O . LYS A 1 205 ? 13.975 21.230 -7.184 1.00 97.44 205 LYS A O 1
ATOM 1757 N N . LEU A 1 206 ? 13.319 19.488 -8.460 1.00 96.50 206 LEU A N 1
ATOM 1758 C CA . LEU A 1 206 ? 12.178 19.070 -7.646 1.00 96.50 206 LEU A CA 1
ATOM 1759 C C . LEU A 1 206 ? 12.592 18.733 -6.204 1.00 96.50 206 LEU A C 1
ATOM 1761 O O . LEU A 1 206 ? 11.959 19.197 -5.268 1.00 96.50 206 LEU A O 1
ATOM 1765 N N . GLU A 1 207 ? 13.697 18.008 -6.013 1.00 96.69 207 GLU A N 1
ATOM 1766 C CA . GLU A 1 207 ? 14.287 17.701 -4.703 1.00 96.69 207 GLU A CA 1
ATOM 1767 C C . GLU A 1 207 ? 14.561 18.981 -3.899 1.00 96.69 207 GLU A C 1
ATOM 1769 O O . GLU A 1 207 ? 14.230 19.056 -2.719 1.00 96.69 207 GLU A O 1
ATOM 1774 N N . LYS A 1 208 ? 15.114 20.025 -4.530 1.00 96.81 208 LYS A N 1
ATOM 1775 C CA . LYS A 1 208 ? 15.354 21.316 -3.862 1.00 96.81 208 LYS A CA 1
ATOM 1776 C C . LYS A 1 208 ? 14.059 22.038 -3.500 1.00 96.81 208 LYS A C 1
ATOM 1778 O O . LYS A 1 208 ? 13.996 22.638 -2.430 1.00 96.81 208 LYS A O 1
ATOM 1783 N N . GLU A 1 209 ? 13.065 21.998 -4.384 1.00 96.50 209 GLU A N 1
ATOM 1784 C CA . GLU A 1 209 ? 11.748 22.602 -4.152 1.00 96.50 209 GLU A CA 1
ATOM 1785 C C . GLU A 1 209 ? 11.061 21.933 -2.956 1.00 96.50 209 GLU A C 1
ATOM 1787 O O . GLU A 1 209 ? 10.724 22.617 -1.990 1.00 96.50 209 GLU A O 1
ATOM 1792 N N . VAL A 1 210 ? 10.976 20.598 -2.938 1.00 96.50 210 VAL A N 1
ATOM 1793 C CA . VAL A 1 210 ? 10.293 19.878 -1.853 1.00 96.50 210 VAL A CA 1
ATOM 1794 C C . VAL A 1 210 ? 10.999 19.996 -0.504 1.00 96.50 210 VAL A C 1
ATOM 1796 O O . VAL A 1 210 ? 10.319 20.043 0.521 1.00 96.50 210 VAL A O 1
ATOM 1799 N N . LEU A 1 211 ? 12.335 20.086 -0.476 1.00 95.88 211 LEU A N 1
ATOM 1800 C CA . LEU A 1 211 ? 13.088 20.354 0.756 1.00 95.88 211 LEU A CA 1
ATOM 1801 C C . LEU A 1 211 ? 12.722 21.727 1.335 1.00 95.88 211 LEU A C 1
ATOM 1803 O O . LEU A 1 211 ? 12.425 21.837 2.526 1.00 95.88 211 LEU A O 1
ATOM 1807 N N . LEU A 1 212 ? 12.705 22.763 0.489 1.00 95.00 212 LEU A N 1
ATOM 1808 C CA . LEU A 1 212 ? 12.422 24.137 0.900 1.00 95.00 212 LEU A CA 1
ATOM 1809 C C . LEU A 1 212 ? 10.968 24.309 1.358 1.00 95.00 212 LEU A C 1
ATOM 1811 O O . LEU A 1 212 ? 10.732 24.825 2.448 1.00 95.00 212 LEU A O 1
ATOM 1815 N N . GLU A 1 213 ? 10.008 23.863 0.547 1.00 95.75 213 GLU A N 1
ATOM 1816 C CA . GLU A 1 213 ? 8.572 24.049 0.795 1.00 95.75 213 GLU A CA 1
ATOM 1817 C C . GLU A 1 213 ? 8.090 23.314 2.052 1.00 95.75 213 GLU A C 1
ATOM 1819 O O . GLU A 1 213 ? 7.218 23.810 2.764 1.00 95.75 213 GLU A O 1
ATOM 1824 N N . ASN A 1 214 ? 8.702 22.170 2.375 1.00 94.50 214 ASN A N 1
ATOM 1825 C CA . ASN A 1 214 ? 8.325 21.341 3.527 1.00 94.50 214 ASN A CA 1
ATOM 1826 C C . ASN A 1 214 ? 9.270 21.509 4.731 1.00 94.50 214 ASN A C 1
ATOM 1828 O O . ASN A 1 214 ? 9.145 20.820 5.753 1.00 94.50 214 ASN A O 1
ATOM 1832 N N . GLY A 1 215 ? 10.249 22.415 4.620 1.00 93.75 215 GLY A N 1
ATOM 1833 C CA . GLY A 1 215 ? 11.265 22.675 5.639 1.00 93.75 215 GLY A CA 1
ATOM 1834 C C . GLY A 1 215 ? 12.066 21.433 6.039 1.00 93.75 215 GLY A C 1
ATOM 1835 O O . GLY A 1 215 ? 12.455 21.313 7.201 1.00 93.75 215 GLY A O 1
ATOM 1836 N N . VAL A 1 216 ? 12.224 20.466 5.135 1.00 95.94 216 VAL A N 1
ATOM 1837 C CA . VAL A 1 216 ? 12.962 19.212 5.341 1.00 95.94 216 VAL A CA 1
ATOM 1838 C C . VAL A 1 216 ? 14.417 19.428 4.931 1.00 95.94 216 VAL A C 1
ATOM 1840 O O . VAL A 1 216 ? 14.682 20.036 3.900 1.00 95.94 216 VAL A O 1
ATOM 1843 N N . ASN A 1 217 ? 15.370 18.924 5.716 1.00 94.88 217 ASN A N 1
ATOM 1844 C CA . ASN A 1 217 ? 16.796 19.116 5.425 1.00 94.88 217 ASN A CA 1
ATOM 1845 C C . ASN A 1 217 ? 17.381 18.049 4.491 1.00 94.88 217 ASN A C 1
ATOM 1847 O O . ASN A 1 217 ? 18.234 18.343 3.657 1.00 94.88 217 ASN A O 1
ATOM 1851 N N . ASN A 1 218 ? 16.964 16.796 4.662 1.00 95.62 218 ASN A N 1
ATOM 1852 C CA . ASN A 1 218 ? 17.420 15.639 3.895 1.00 95.62 218 ASN A CA 1
ATOM 1853 C C . ASN A 1 218 ? 16.445 14.463 4.092 1.00 95.62 218 ASN A C 1
ATOM 1855 O O . ASN A 1 218 ? 15.430 14.593 4.779 1.00 95.62 218 ASN A O 1
ATOM 1859 N N . TYR A 1 219 ? 16.760 13.313 3.495 1.00 95.25 219 TYR A N 1
ATOM 1860 C CA . TYR A 1 219 ? 15.929 12.112 3.580 1.00 95.25 219 TYR A CA 1
ATOM 1861 C C . TYR A 1 219 ? 15.700 11.631 5.026 1.00 95.25 219 TYR A C 1
ATOM 1863 O O . TYR A 1 219 ? 14.561 11.366 5.403 1.00 95.25 219 TYR A O 1
ATOM 1871 N N . ASP A 1 220 ? 16.733 11.599 5.871 1.00 95.00 220 ASP A N 1
ATOM 1872 C CA . ASP A 1 220 ? 16.606 11.139 7.264 1.00 95.00 220 ASP A CA 1
ATOM 1873 C C . ASP A 1 220 ? 15.748 12.090 8.112 1.00 95.00 220 ASP A C 1
ATOM 1875 O O . ASP A 1 220 ? 14.929 11.656 8.927 1.00 95.00 220 ASP A O 1
ATOM 1879 N N . ASP A 1 221 ? 15.879 13.401 7.888 1.00 96.69 221 ASP A N 1
ATOM 1880 C CA . ASP A 1 221 ? 15.015 14.405 8.509 1.00 96.69 221 ASP A CA 1
ATOM 1881 C C . ASP A 1 221 ? 13.552 14.236 8.071 1.00 96.69 221 ASP A C 1
ATOM 1883 O O . ASP A 1 221 ? 12.644 14.349 8.898 1.00 96.69 221 ASP A O 1
ATOM 1887 N N . CYS A 1 222 ? 13.320 13.892 6.797 1.00 96.62 222 CYS A N 1
ATOM 1888 C CA . CYS A 1 222 ? 11.993 13.552 6.286 1.00 96.62 222 CYS A CA 1
ATOM 1889 C C . CYS A 1 222 ? 11.402 12.362 7.045 1.00 96.62 222 CYS A C 1
ATOM 1891 O O . CYS A 1 222 ? 10.280 12.455 7.535 1.00 96.62 222 CYS A O 1
ATOM 1893 N N . LEU A 1 223 ? 12.159 11.268 7.192 1.00 94.62 223 LEU A N 1
ATOM 1894 C CA . LEU A 1 223 ? 11.704 10.067 7.899 1.00 94.62 223 LEU A CA 1
ATOM 1895 C C . LEU A 1 223 ? 11.372 10.356 9.367 1.00 94.62 223 LEU A C 1
ATOM 1897 O O . LEU A 1 223 ? 10.354 9.890 9.878 1.00 94.62 223 LEU A O 1
ATOM 1901 N N . ARG A 1 224 ? 12.198 11.162 10.042 1.00 95.56 224 ARG A N 1
ATOM 1902 C CA . ARG A 1 224 ? 11.959 11.578 11.429 1.00 95.56 224 ARG A CA 1
ATOM 1903 C C . ARG A 1 224 ? 10.679 12.402 11.562 1.00 95.56 224 ARG A C 1
ATOM 1905 O O . ARG A 1 224 ? 9.880 12.132 12.454 1.00 95.56 224 ARG A O 1
ATOM 1912 N N . LYS A 1 225 ? 10.477 13.400 10.696 1.00 96.62 225 LYS A N 1
ATOM 1913 C CA . LYS A 1 225 ? 9.252 14.215 10.698 1.00 96.62 225 LYS A CA 1
ATOM 1914 C C . LYS A 1 225 ? 8.023 13.385 10.358 1.00 96.62 225 LYS A C 1
ATOM 1916 O O . LYS A 1 225 ? 7.012 13.516 11.035 1.00 96.62 225 LYS A O 1
ATOM 1921 N N . LEU A 1 226 ? 8.128 12.516 9.355 1.00 95.50 226 LEU A N 1
ATOM 1922 C CA . LEU A 1 226 ? 7.049 11.624 8.949 1.00 95.50 226 LEU A CA 1
ATOM 1923 C C . LEU A 1 226 ? 6.627 10.729 10.116 1.00 95.50 226 LEU A C 1
ATOM 1925 O O . LEU A 1 226 ? 5.441 10.627 10.394 1.00 95.50 226 LEU A O 1
ATOM 1929 N N . ARG A 1 227 ? 7.589 10.165 10.858 1.00 95.06 227 ARG A N 1
ATOM 1930 C CA . ARG A 1 227 ? 7.309 9.393 12.074 1.00 95.06 227 ARG A CA 1
ATOM 1931 C C . ARG A 1 227 ? 6.520 10.193 13.112 1.00 95.06 227 ARG A C 1
ATOM 1933 O O . ARG A 1 227 ? 5.528 9.680 13.607 1.00 95.06 227 ARG A O 1
ATOM 1940 N N . ILE A 1 228 ? 6.931 11.426 13.409 1.00 95.56 228 ILE A N 1
ATOM 1941 C CA . ILE A 1 228 ? 6.237 12.284 14.387 1.00 95.56 228 ILE A CA 1
ATOM 1942 C C . ILE A 1 228 ? 4.794 12.552 13.944 1.00 95.56 228 ILE A C 1
ATOM 1944 O O . ILE A 1 228 ? 3.878 12.409 14.742 1.00 95.56 228 ILE A O 1
ATOM 1948 N N . VAL A 1 229 ? 4.575 12.897 12.671 1.00 95.25 229 VAL A N 1
ATOM 1949 C CA . VAL A 1 229 ? 3.222 13.180 12.158 1.00 95.25 229 VAL A CA 1
ATOM 1950 C C . VAL A 1 229 ? 2.356 11.915 12.128 1.00 95.25 229 VAL A C 1
ATOM 1952 O O . VAL A 1 229 ? 1.163 11.992 12.394 1.00 95.25 229 VAL A O 1
ATOM 1955 N N . TYR A 1 230 ? 2.936 10.744 11.859 1.00 94.06 230 TYR A N 1
ATOM 1956 C CA . TYR A 1 230 ? 2.232 9.467 11.991 1.00 94.06 230 TYR A CA 1
ATOM 1957 C C . TYR A 1 230 ? 1.876 9.142 13.448 1.00 94.06 230 TYR A C 1
ATOM 1959 O O . TYR A 1 230 ? 0.787 8.648 13.710 1.00 94.06 230 TYR A O 1
ATOM 1967 N N . GLU A 1 231 ? 2.762 9.428 14.405 1.00 92.62 231 GLU A N 1
ATOM 1968 C CA . GLU A 1 231 ? 2.456 9.297 15.835 1.00 92.62 231 GLU A CA 1
ATOM 1969 C C . GLU A 1 231 ? 1.318 10.261 16.229 1.00 92.62 231 GLU A C 1
ATOM 1971 O O . GLU A 1 231 ? 0.367 9.835 16.877 1.00 92.62 231 GLU A O 1
ATOM 1976 N N . GLU A 1 232 ? 1.337 11.516 15.757 1.00 93.06 232 GLU A N 1
ATOM 1977 C CA . GLU A 1 232 ? 0.223 12.469 15.915 1.00 93.06 232 GLU A CA 1
ATOM 1978 C C . GLU A 1 232 ? -1.083 11.946 15.296 1.00 93.06 232 GLU A C 1
ATOM 1980 O O . GLU A 1 232 ? -2.146 12.090 15.900 1.00 93.06 232 GLU A O 1
ATOM 1985 N N . LEU A 1 233 ? -1.012 11.333 14.108 1.00 91.88 233 LEU A N 1
ATOM 1986 C CA . LEU A 1 233 ? -2.167 10.747 13.431 1.00 91.88 233 LEU A CA 1
ATOM 1987 C C . LEU A 1 233 ? -2.738 9.582 14.234 1.00 91.88 233 LEU A C 1
ATOM 1989 O O . LEU A 1 233 ? -3.931 9.580 14.511 1.00 91.88 233 LEU A O 1
ATOM 1993 N N . ASN A 1 234 ? -1.893 8.643 14.661 1.00 89.94 234 ASN A N 1
ATOM 1994 C CA . ASN A 1 234 ? -2.305 7.494 15.462 1.00 89.94 234 ASN A CA 1
ATOM 1995 C C . ASN A 1 234 ? -2.956 7.932 16.778 1.00 89.94 234 ASN A C 1
ATOM 1997 O O . ASN A 1 234 ? -3.925 7.318 17.206 1.00 89.94 234 ASN A O 1
ATOM 2001 N N . GLU A 1 235 ? -2.450 8.990 17.420 1.00 88.88 235 GLU A N 1
ATOM 2002 C CA . GLU A 1 235 ? -3.059 9.566 18.623 1.00 88.88 235 GLU A CA 1
ATOM 2003 C C . GLU A 1 235 ? -4.404 10.246 18.332 1.00 88.88 235 GLU A C 1
ATOM 2005 O O . GLU A 1 235 ? -5.355 10.071 19.095 1.00 88.88 235 GLU A O 1
ATOM 2010 N N . ALA A 1 236 ? -4.509 11.000 17.235 1.00 88.50 236 ALA A N 1
ATOM 2011 C CA . ALA A 1 236 ? -5.741 11.683 16.839 1.00 88.50 236 ALA A CA 1
ATOM 2012 C C . ALA A 1 236 ? -6.834 10.721 16.341 1.00 88.50 236 ALA A C 1
ATOM 2014 O O . ALA A 1 236 ? -8.018 11.041 16.466 1.00 88.50 236 ALA A O 1
ATOM 2015 N N . ASP A 1 237 ? -6.440 9.575 15.785 1.00 87.81 237 ASP A N 1
ATOM 2016 C CA . ASP A 1 237 ? -7.316 8.516 15.270 1.00 87.81 237 ASP A CA 1
ATOM 2017 C C . ASP A 1 237 ? -7.692 7.482 16.347 1.00 87.81 237 ASP A C 1
ATOM 2019 O O . ASP A 1 237 ? -8.455 6.547 16.097 1.00 87.81 237 ASP A O 1
ATOM 2023 N N . LYS A 1 238 ? -7.196 7.641 17.587 1.00 89.00 238 LYS A N 1
ATOM 2024 C CA . LYS A 1 238 ? -7.653 6.816 18.709 1.00 89.00 238 LYS A CA 1
ATOM 2025 C C . LYS A 1 238 ? -9.161 6.948 18.870 1.00 89.00 238 LYS A C 1
ATOM 2027 O O . LYS A 1 238 ? -9.692 8.046 19.043 1.00 89.00 238 LYS A O 1
ATOM 2032 N N . GLU A 1 239 ? -9.813 5.790 18.897 1.00 90.88 239 GLU A N 1
ATOM 2033 C CA . GLU A 1 239 ? -11.243 5.669 19.146 1.00 90.88 239 GLU A CA 1
ATOM 2034 C C . GLU A 1 239 ? -11.621 6.438 20.418 1.00 90.88 239 GLU A C 1
ATOM 2036 O O . GLU A 1 239 ? -11.124 6.166 21.516 1.00 90.88 239 GLU A O 1
ATOM 2041 N N . ASN A 1 240 ? -12.489 7.431 20.257 1.00 91.19 240 ASN A N 1
ATOM 2042 C CA . ASN A 1 240 ? -12.954 8.273 21.346 1.00 91.19 240 ASN A CA 1
ATOM 2043 C C . ASN A 1 240 ? -14.386 7.899 21.753 1.00 91.19 240 ASN A C 1
ATOM 2045 O O . ASN A 1 240 ? -15.049 7.042 21.168 1.00 91.19 2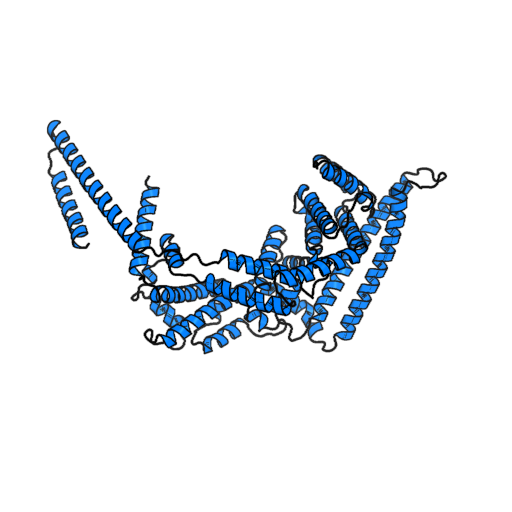40 ASN A O 1
ATOM 2049 N N . ILE A 1 241 ? -14.898 8.579 22.778 1.00 93.50 241 ILE A N 1
ATOM 2050 C CA . ILE A 1 241 ? -16.225 8.282 23.319 1.00 93.50 241 ILE A CA 1
ATOM 2051 C C . ILE A 1 241 ? -17.367 8.484 22.309 1.00 93.50 241 ILE A C 1
ATOM 2053 O O . ILE A 1 241 ? -18.370 7.776 22.378 1.00 93.50 241 ILE A O 1
ATOM 2057 N N . SER A 1 242 ? -17.233 9.426 21.370 1.00 91.38 242 SER A N 1
ATOM 2058 C CA . SER A 1 242 ? -18.218 9.628 20.302 1.00 91.38 242 SER A CA 1
ATOM 2059 C C . SER A 1 242 ? -18.238 8.433 19.355 1.00 91.38 242 SER A C 1
ATOM 2061 O O . SER A 1 242 ? -19.320 7.980 18.991 1.00 91.38 242 SER A O 1
ATOM 2063 N N . ASP A 1 243 ? -17.069 7.897 19.006 1.00 92.31 243 ASP A N 1
ATOM 2064 C CA . ASP A 1 243 ? -16.959 6.736 18.120 1.00 92.31 243 ASP A CA 1
ATOM 2065 C C . ASP A 1 243 ? -17.583 5.495 18.775 1.00 92.31 243 ASP A C 1
ATOM 2067 O O . ASP A 1 243 ? -18.383 4.800 18.153 1.00 92.31 243 ASP A O 1
ATOM 2071 N N . ILE A 1 244 ? -17.331 5.275 20.072 1.00 95.12 244 ILE A N 1
ATOM 2072 C CA . ILE A 1 244 ? -17.964 4.198 20.854 1.00 95.12 244 ILE A CA 1
ATOM 2073 C C . ILE A 1 244 ? -19.495 4.349 20.873 1.00 95.12 244 ILE A C 1
ATOM 2075 O O . ILE A 1 244 ? -20.220 3.366 20.709 1.00 95.12 244 ILE A O 1
ATOM 2079 N N . ILE A 1 245 ? -20.015 5.571 21.048 1.00 93.81 245 ILE A N 1
ATOM 2080 C CA . ILE A 1 245 ? -21.463 5.834 20.988 1.00 93.81 245 ILE A CA 1
ATOM 2081 C C . ILE A 1 245 ? -22.023 5.491 19.602 1.00 93.81 245 ILE A C 1
ATOM 2083 O O . ILE A 1 245 ? -23.100 4.896 19.518 1.00 93.81 245 ILE A O 1
ATOM 2087 N N . ASP A 1 246 ? -21.319 5.841 18.528 1.00 92.88 246 ASP A N 1
ATOM 2088 C CA . ASP A 1 246 ? -21.754 5.561 17.159 1.00 92.88 246 ASP A CA 1
ATOM 2089 C C . ASP A 1 246 ? -21.734 4.052 16.852 1.00 92.88 246 ASP A C 1
ATOM 2091 O O . ASP A 1 246 ? -22.711 3.531 16.303 1.00 92.88 246 ASP A O 1
ATOM 2095 N N . LEU A 1 247 ? -20.705 3.328 17.312 1.00 95.00 247 LEU A N 1
ATOM 2096 C CA . LEU A 1 247 ? -20.630 1.860 17.264 1.00 95.00 247 LEU A CA 1
ATOM 2097 C C . LEU A 1 247 ? -21.737 1.176 18.084 1.00 95.00 247 LEU A C 1
ATOM 2099 O O . LEU A 1 247 ? -22.193 0.079 17.763 1.00 95.00 247 LEU A O 1
ATOM 2103 N N . ALA A 1 248 ? -22.186 1.793 19.174 1.00 95.38 248 ALA A N 1
ATOM 2104 C CA . ALA A 1 248 ? -23.309 1.270 19.943 1.00 95.38 248 ALA A CA 1
ATOM 2105 C C . ALA A 1 248 ? -24.646 1.540 19.229 1.00 95.38 248 ALA A C 1
ATOM 2107 O O . ALA A 1 248 ? -25.527 0.677 19.186 1.00 95.38 248 ALA A O 1
ATOM 2108 N N . LYS A 1 249 ? -24.814 2.738 18.651 1.00 93.06 249 LYS A N 1
ATOM 2109 C CA . LYS A 1 249 ? -26.019 3.152 17.908 1.00 93.06 249 LYS A CA 1
ATOM 2110 C C . LYS A 1 249 ? -26.256 2.295 16.665 1.00 93.06 249 LYS A C 1
ATOM 2112 O O . LYS A 1 249 ? -27.402 1.936 16.392 1.00 93.06 249 LYS A O 1
ATOM 2117 N N . ASN A 1 250 ? -25.199 1.987 15.913 1.00 93.25 250 ASN A N 1
ATOM 2118 C CA . ASN A 1 250 ? -25.288 1.179 14.694 1.00 93.25 250 ASN A CA 1
ATOM 2119 C C . ASN A 1 250 ? -25.379 -0.338 14.982 1.00 93.25 250 ASN A C 1
ATOM 2121 O O . ASN A 1 250 ? -25.731 -1.104 14.087 1.00 93.25 250 ASN A O 1
ATOM 2125 N N . GLY A 1 251 ? -25.133 -0.757 16.229 1.00 92.06 251 GLY A N 1
ATOM 2126 C CA . GLY A 1 251 ? -25.185 -2.151 16.660 1.00 92.06 251 GLY A CA 1
ATOM 2127 C C . GLY A 1 251 ? -23.912 -2.955 16.391 1.00 92.06 251 GLY A C 1
ATOM 2128 O O . GLY A 1 251 ? -23.963 -4.175 16.518 1.00 92.06 251 GLY A O 1
ATOM 2129 N N . THR A 1 252 ? -22.794 -2.309 16.039 1.00 95.00 252 THR A N 1
ATOM 2130 C CA . THR A 1 252 ? -21.481 -2.959 15.907 1.00 95.00 252 THR A CA 1
ATOM 2131 C C . THR A 1 252 ? -20.972 -3.469 17.254 1.00 95.00 252 THR A C 1
ATOM 2133 O O . THR A 1 252 ? -20.351 -4.526 17.301 1.00 95.00 252 THR A O 1
ATOM 2136 N N . ILE A 1 253 ? -21.252 -2.755 18.349 1.00 94.94 253 ILE A N 1
ATOM 2137 C CA . ILE A 1 253 ? -20.940 -3.215 19.708 1.00 94.94 253 ILE A CA 1
ATOM 2138 C C . ILE A 1 253 ? -22.200 -3.322 20.564 1.00 94.94 253 ILE A C 1
ATOM 2140 O O . ILE A 1 253 ? -23.136 -2.527 20.441 1.00 94.94 253 ILE A O 1
ATOM 2144 N N . ASP A 1 254 ? -22.207 -4.297 21.473 1.00 94.75 254 ASP A N 1
ATOM 2145 C CA . ASP A 1 254 ? -23.255 -4.429 22.478 1.00 94.75 254 ASP A CA 1
ATOM 2146 C C . ASP A 1 254 ? -22.817 -3.823 23.813 1.00 94.75 254 ASP A C 1
ATOM 2148 O O . ASP A 1 254 ? -21.956 -4.356 24.506 1.00 94.75 254 ASP A O 1
ATOM 2152 N N . MET A 1 255 ? -23.463 -2.733 24.228 1.00 95.75 255 MET A N 1
ATOM 2153 C CA . MET A 1 255 ? -23.161 -2.103 25.514 1.00 95.75 255 MET A CA 1
ATOM 2154 C C . MET A 1 255 ? -23.475 -2.993 26.721 1.00 95.75 255 MET A C 1
ATOM 2156 O O . MET A 1 255 ? -22.936 -2.727 27.793 1.00 95.75 255 MET A O 1
ATOM 2160 N N . THR A 1 256 ? -24.295 -4.049 26.584 1.00 94.69 256 THR A N 1
ATOM 2161 C CA . THR A 1 256 ? -24.566 -4.962 27.712 1.00 94.69 256 THR A CA 1
ATOM 2162 C C . THR A 1 256 ? -23.311 -5.672 28.215 1.00 94.69 256 THR A C 1
ATOM 2164 O O . THR A 1 256 ? -23.216 -5.974 29.405 1.00 94.69 256 THR A O 1
ATOM 2167 N N . VAL A 1 257 ? -22.317 -5.878 27.343 1.00 94.81 257 VAL A N 1
ATOM 2168 C CA . VAL A 1 257 ? -21.068 -6.539 27.724 1.00 94.81 257 VAL A CA 1
ATOM 2169 C C . VAL A 1 257 ? -20.076 -5.619 28.430 1.00 94.81 257 VAL A C 1
ATOM 2171 O O . VAL A 1 257 ? -19.084 -6.108 28.953 1.00 94.81 257 VAL A O 1
ATOM 2174 N N . TYR A 1 258 ? -20.329 -4.309 28.483 1.00 95.38 258 TYR A N 1
ATOM 2175 C CA . TYR A 1 258 ? -19.434 -3.321 29.102 1.00 95.38 258 TYR A CA 1
ATOM 2176 C C . TYR A 1 258 ? -19.809 -2.965 30.550 1.00 95.38 258 TYR A C 1
ATOM 2178 O O . TYR A 1 258 ? -19.053 -2.254 31.213 1.00 95.38 258 TYR A O 1
ATOM 2186 N N . PHE A 1 259 ? -20.956 -3.435 31.051 1.00 94.50 259 PHE A N 1
ATOM 2187 C CA . PHE A 1 259 ? -21.371 -3.200 32.438 1.00 94.50 259 PHE A CA 1
ATOM 2188 C C . PHE A 1 259 ? -20.362 -3.795 33.434 1.00 94.50 259 PHE A C 1
ATOM 2190 O O . PHE A 1 259 ? -19.719 -4.807 33.151 1.00 94.50 259 PHE A O 1
ATOM 2197 N N . GLU A 1 260 ? -20.214 -3.159 34.600 1.00 89.88 260 GLU A N 1
ATOM 2198 C CA . GLU A 1 260 ? -19.243 -3.557 35.635 1.00 89.88 260 GLU A CA 1
ATOM 2199 C C . GLU A 1 260 ? -19.443 -4.995 36.129 1.00 89.88 260 GLU A C 1
ATOM 2201 O O . GLU A 1 260 ? -18.469 -5.706 36.365 1.00 89.88 260 GLU A O 1
ATOM 2206 N N . ASP A 1 261 ? -20.693 -5.441 36.239 1.00 90.88 261 ASP A N 1
ATOM 2207 C CA . ASP A 1 261 ? -21.078 -6.777 36.696 1.00 90.88 261 ASP A CA 1
ATOM 2208 C C . ASP A 1 261 ? -21.086 -7.830 35.575 1.00 90.88 261 ASP A C 1
ATOM 2210 O O . ASP A 1 261 ? -21.382 -9.005 35.817 1.00 90.88 261 ASP A O 1
ATOM 2214 N N . ASN A 1 262 ? -20.745 -7.449 34.339 1.00 94.81 262 ASN A N 1
ATOM 2215 C CA . ASN A 1 262 ? -20.735 -8.386 33.229 1.00 94.81 262 ASN A CA 1
ATOM 2216 C C . ASN A 1 262 ? -19.566 -9.377 33.344 1.00 94.81 262 ASN A C 1
ATOM 2218 O O . ASN A 1 262 ? -18.397 -8.999 33.433 1.00 94.81 262 ASN A O 1
ATOM 2222 N N . LYS A 1 263 ? -19.869 -10.676 33.251 1.00 94.12 263 LYS A N 1
ATOM 2223 C CA . LYS A 1 263 ? -18.865 -11.743 33.339 1.00 94.12 263 LYS A CA 1
ATOM 2224 C C . LYS A 1 263 ? -17.757 -11.619 32.288 1.00 94.12 263 LYS A C 1
ATOM 2226 O O . LYS A 1 263 ? -16.609 -11.912 32.611 1.00 94.12 263 LYS A O 1
ATOM 2231 N N . LEU A 1 264 ? -18.077 -11.174 31.065 1.00 94.00 264 LEU A N 1
ATOM 2232 C CA . LEU A 1 264 ? -17.088 -11.019 29.993 1.00 94.00 264 LEU A CA 1
ATOM 2233 C C . LEU A 1 264 ? -15.972 -10.061 30.412 1.00 94.00 264 LEU A C 1
ATOM 2235 O O . LEU A 1 264 ? -14.800 -10.330 30.139 1.00 94.00 264 LEU A O 1
ATOM 2239 N N . ARG A 1 265 ? -16.333 -8.987 31.123 1.00 92.94 265 ARG A N 1
ATOM 2240 C CA . ARG A 1 265 ? -15.401 -7.976 31.611 1.00 92.94 265 ARG A CA 1
ATOM 2241 C C . ARG A 1 265 ? -14.330 -8.596 32.498 1.00 92.94 265 ARG A C 1
ATOM 2243 O O . ARG A 1 265 ? -13.147 -8.506 32.175 1.00 92.94 265 ARG A O 1
ATOM 2250 N N . ALA A 1 266 ? -14.753 -9.289 33.554 1.00 90.00 266 ALA A N 1
ATOM 2251 C CA . ALA A 1 266 ? -13.855 -9.976 34.480 1.00 90.00 266 ALA A CA 1
ATOM 2252 C C . ALA A 1 266 ? -12.982 -11.013 33.756 1.00 90.00 266 ALA A C 1
ATOM 2254 O O . ALA A 1 266 ? -11.758 -10.959 33.849 1.00 90.00 266 ALA A O 1
ATOM 2255 N N . THR A 1 267 ? -13.592 -11.880 32.939 1.00 94.06 267 THR A N 1
ATOM 2256 C CA . THR A 1 267 ? -12.848 -12.925 32.217 1.00 94.06 267 THR A CA 1
ATOM 2257 C C . THR A 1 267 ? -11.841 -12.365 31.213 1.00 94.06 267 THR A C 1
ATOM 2259 O O . THR A 1 267 ? -10.817 -12.993 30.958 1.00 94.06 267 THR A O 1
ATOM 2262 N N . THR A 1 268 ? -12.098 -11.184 30.637 1.00 95.75 268 THR A N 1
ATOM 2263 C CA . THR A 1 268 ? -11.172 -10.572 29.674 1.00 95.75 268 THR A CA 1
ATOM 2264 C C . THR A 1 268 ? -9.936 -10.027 30.382 1.00 95.75 268 THR A C 1
ATOM 2266 O O . THR A 1 268 ? -8.827 -10.305 29.924 1.00 95.75 268 THR A O 1
ATOM 2269 N N . TYR A 1 269 ? -10.100 -9.342 31.524 1.00 94.69 269 TYR A N 1
ATOM 2270 C CA . TYR A 1 269 ? -8.965 -8.945 32.368 1.00 94.69 269 TYR A CA 1
ATOM 2271 C C . TYR A 1 269 ? -8.161 -10.159 32.833 1.00 94.69 269 TYR A C 1
ATOM 2273 O O . TYR A 1 269 ? -6.950 -10.180 32.639 1.00 94.69 269 TYR A O 1
ATOM 2281 N N . GLU A 1 270 ? -8.826 -11.190 33.364 1.00 93.12 270 GLU A N 1
ATOM 2282 C CA . GLU A 1 270 ? -8.173 -12.435 33.798 1.00 93.12 270 GLU A CA 1
ATOM 2283 C C . GLU A 1 270 ? -7.392 -13.109 32.662 1.00 93.12 270 GLU A C 1
ATOM 2285 O O . GLU A 1 270 ? -6.319 -13.655 32.889 1.00 93.12 270 GLU A O 1
ATOM 2290 N N . SER A 1 271 ? -7.904 -13.061 31.428 1.00 95.25 271 SER A N 1
ATOM 2291 C CA . SER A 1 271 ? -7.226 -13.678 30.286 1.00 95.25 271 SER A CA 1
ATOM 2292 C C . SER A 1 271 ? -5.984 -12.916 29.817 1.00 95.25 271 SER A C 1
ATOM 2294 O O . SER A 1 271 ? -5.059 -13.545 29.305 1.00 95.25 271 SER A O 1
ATOM 2296 N N . LEU A 1 272 ? -5.964 -11.586 29.978 1.00 96.50 272 LEU A N 1
ATOM 2297 C CA . LEU A 1 272 ? -4.921 -10.702 29.447 1.00 96.50 272 LEU A CA 1
ATOM 2298 C C . LEU A 1 272 ? -3.929 -10.206 30.502 1.00 96.50 272 LEU A C 1
ATOM 2300 O O . LEU A 1 272 ? -2.902 -9.657 30.119 1.00 96.50 272 LEU A O 1
ATOM 2304 N N . MET A 1 273 ? -4.187 -10.388 31.795 1.00 95.50 273 MET A N 1
ATOM 2305 C CA . MET A 1 273 ? -3.235 -10.082 32.866 1.00 95.50 273 MET A CA 1
ATOM 2306 C C . MET A 1 273 ? -2.476 -11.341 33.278 1.00 95.50 273 MET A C 1
ATOM 2308 O O . MET A 1 273 ? -3.072 -12.404 33.424 1.00 95.50 273 MET A O 1
ATOM 2312 N N . ILE A 1 274 ? -1.162 -11.226 33.480 1.00 93.81 274 ILE A N 1
ATOM 2313 C CA . ILE A 1 274 ? -0.377 -12.316 34.083 1.00 93.81 274 ILE A CA 1
ATOM 2314 C C . ILE A 1 274 ? -0.622 -12.316 35.590 1.00 93.81 274 ILE A C 1
ATOM 2316 O O . ILE A 1 274 ? -1.094 -13.304 36.148 1.00 93.81 274 ILE A O 1
ATOM 2320 N N . ASP A 1 275 ? -0.356 -11.173 36.214 1.00 91.81 275 ASP A N 1
ATOM 2321 C CA . ASP A 1 275 ? -0.616 -10.912 37.619 1.00 91.81 275 ASP A CA 1
ATOM 2322 C C . ASP A 1 275 ? -1.826 -9.969 37.739 1.00 91.81 275 ASP A C 1
ATOM 2324 O O . ASP A 1 275 ? -1.807 -8.873 37.161 1.00 91.81 275 ASP A O 1
ATOM 2328 N N . PRO A 1 276 ? -2.890 -10.353 38.472 1.00 90.44 276 PRO A N 1
ATOM 2329 C CA . PRO A 1 276 ? -4.063 -9.504 38.651 1.00 90.44 276 PRO A CA 1
ATOM 2330 C C . PRO A 1 276 ? -3.702 -8.152 39.275 1.00 90.44 276 PRO A C 1
ATOM 2332 O O . PRO A 1 276 ? -3.106 -8.090 40.353 1.00 90.44 276 PRO A O 1
ATOM 2335 N N . LEU A 1 277 ? -4.101 -7.062 38.617 1.00 88.81 277 LEU A N 1
ATOM 2336 C CA . LEU A 1 277 ? -3.940 -5.706 39.140 1.00 88.81 277 LEU A CA 1
ATOM 2337 C C . LEU A 1 277 ? -5.142 -5.293 39.995 1.00 88.81 277 LEU A C 1
ATOM 2339 O O . LEU A 1 277 ? -6.279 -5.707 39.760 1.00 88.81 277 LEU A O 1
ATOM 2343 N N . ASN A 1 278 ? -4.903 -4.411 40.967 1.00 88.81 278 ASN A N 1
ATOM 2344 C CA . ASN A 1 278 ? -5.987 -3.710 41.646 1.00 88.81 278 ASN A CA 1
ATOM 2345 C C . ASN A 1 278 ? -6.602 -2.691 40.679 1.00 88.81 278 ASN A C 1
ATOM 2347 O O . ASN A 1 278 ? -5.974 -1.682 40.376 1.00 88.81 278 ASN A O 1
ATOM 2351 N N . LEU A 1 279 ? -7.840 -2.921 40.239 1.00 84.88 279 LEU A N 1
ATOM 2352 C CA . LEU A 1 279 ? -8.528 -2.039 39.286 1.00 84.88 279 LEU A CA 1
ATOM 2353 C C . LEU A 1 279 ? -8.729 -0.602 39.806 1.00 84.88 279 LEU A C 1
ATOM 2355 O O . LEU A 1 279 ? -8.932 0.309 39.012 1.00 84.88 279 LEU A O 1
ATOM 2359 N N . ASN A 1 280 ? -8.642 -0.384 41.123 1.00 85.94 280 ASN A N 1
ATOM 2360 C CA . ASN A 1 280 ? -8.714 0.950 41.727 1.00 85.94 280 ASN A CA 1
ATOM 2361 C C . ASN A 1 280 ? -7.358 1.681 41.763 1.00 85.94 280 ASN A C 1
ATOM 2363 O O . ASN A 1 280 ? -7.305 2.854 42.131 1.00 85.94 280 ASN A O 1
ATOM 2367 N N . ASP A 1 281 ? -6.258 1.003 41.430 1.00 90.75 281 ASP A N 1
ATOM 2368 C CA . ASP A 1 281 ? -4.941 1.623 41.311 1.00 90.75 281 ASP A CA 1
ATOM 2369 C C . ASP A 1 281 ? -4.824 2.319 39.949 1.00 90.75 281 ASP A C 1
ATOM 2371 O O . ASP A 1 281 ? -4.499 1.707 38.929 1.00 90.75 281 ASP A O 1
ATOM 2375 N N . SER A 1 282 ? -5.112 3.622 39.941 1.00 88.94 282 SER A N 1
ATOM 2376 C CA . SER A 1 282 ? -5.122 4.427 38.718 1.00 88.94 282 SER A CA 1
ATOM 2377 C C . SER A 1 282 ? -3.773 4.441 37.996 1.00 88.94 282 SER A C 1
ATOM 2379 O O . SER A 1 282 ? -3.765 4.503 36.770 1.00 88.94 282 SER A O 1
ATOM 2381 N N . GLU A 1 283 ? -2.646 4.401 38.714 1.00 92.00 283 GLU A N 1
ATOM 2382 C CA . GLU A 1 283 ? -1.321 4.470 38.087 1.00 92.00 283 GLU A CA 1
ATOM 2383 C C . GLU A 1 283 ? -0.966 3.132 37.429 1.00 92.00 283 GLU A C 1
ATOM 2385 O O . GLU A 1 283 ? -0.503 3.094 36.284 1.00 92.00 283 GLU A O 1
ATOM 2390 N N . ALA A 1 284 ? -1.218 2.021 38.129 1.00 92.75 284 ALA A N 1
ATOM 2391 C CA . ALA A 1 284 ? -0.997 0.686 37.583 1.00 92.75 284 ALA A CA 1
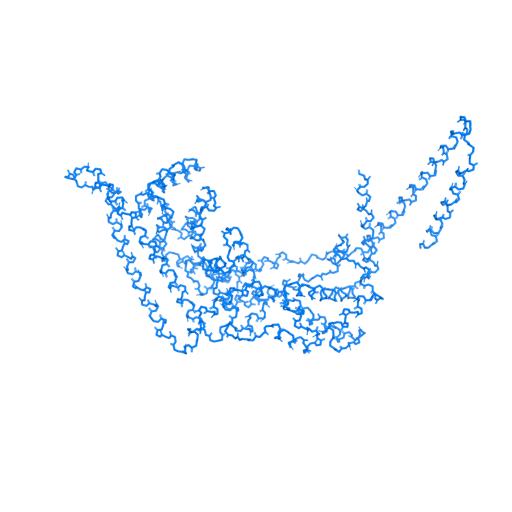ATOM 2392 C C . ALA A 1 284 ? -1.900 0.417 36.368 1.00 92.75 284 ALA A C 1
ATOM 2394 O O . ALA A 1 284 ? -1.430 -0.088 35.345 1.00 92.75 284 ALA A O 1
ATOM 2395 N N . MET A 1 285 ? -3.177 0.805 36.450 1.00 93.81 285 MET A N 1
ATOM 2396 C CA . MET A 1 285 ? -4.127 0.636 35.350 1.00 93.81 285 MET A CA 1
ATOM 2397 C C . MET A 1 285 ? -3.797 1.524 34.151 1.00 93.81 285 MET A C 1
ATOM 2399 O O . MET A 1 285 ? -3.905 1.067 33.015 1.00 93.81 285 MET A O 1
ATOM 2403 N N . GLU A 1 286 ? -3.338 2.759 34.364 1.00 94.19 286 GLU A N 1
ATOM 2404 C CA . GLU A 1 286 ? -2.904 3.634 33.271 1.00 94.19 286 GLU A CA 1
ATOM 2405 C C . GLU A 1 286 ? -1.729 3.030 32.494 1.00 94.19 286 GLU A C 1
ATOM 2407 O O . GLU A 1 286 ? -1.809 2.904 31.271 1.00 94.19 286 GLU A O 1
ATOM 2412 N N . LYS A 1 287 ? -0.700 2.533 33.193 1.00 94.75 287 LYS A N 1
ATOM 2413 C CA . LYS A 1 287 ? 0.433 1.823 32.571 1.00 94.75 287 LYS A CA 1
ATOM 2414 C C . LYS A 1 287 ? -0.003 0.568 31.811 1.00 94.75 287 LYS A C 1
ATOM 2416 O O . LYS A 1 287 ? 0.520 0.284 30.729 1.00 94.75 287 LYS A O 1
ATOM 2421 N N . PHE A 1 288 ? -0.963 -0.182 32.352 1.00 96.06 288 PHE A N 1
ATOM 2422 C CA . PHE A 1 288 ? -1.521 -1.357 31.685 1.00 96.06 288 PHE A CA 1
ATOM 2423 C C . PHE A 1 288 ? -2.246 -0.975 30.386 1.00 96.06 288 PHE A C 1
ATOM 2425 O O . PHE A 1 288 ? -1.958 -1.544 29.333 1.00 96.06 288 PHE A O 1
ATOM 2432 N N . TYR A 1 289 ? -3.115 0.041 30.411 1.00 96.25 289 TYR A N 1
ATOM 2433 C CA . TYR A 1 289 ? -3.813 0.511 29.211 1.00 96.25 289 TYR A CA 1
ATOM 2434 C C . TYR A 1 289 ? -2.874 1.130 28.168 1.00 96.25 289 TYR A C 1
ATOM 2436 O O . TYR A 1 289 ? -3.069 0.910 26.973 1.00 96.25 289 TYR A O 1
ATOM 2444 N N . GLU A 1 290 ? -1.827 1.850 28.579 1.00 95.12 290 GLU A N 1
ATOM 2445 C CA . GLU A 1 290 ? -0.778 2.315 27.661 1.00 95.12 290 GLU A CA 1
ATOM 2446 C C . GLU A 1 290 ? -0.072 1.144 26.967 1.00 95.12 290 GLU A C 1
ATOM 2448 O O . GLU A 1 290 ? 0.202 1.190 25.763 1.00 95.12 290 GLU A O 1
ATOM 2453 N N . SER A 1 291 ? 0.202 0.074 27.715 1.00 96.94 291 SER A N 1
ATOM 2454 C CA . SER A 1 291 ? 0.828 -1.141 27.189 1.00 96.94 291 SER A CA 1
ATOM 2455 C C . SER A 1 291 ? -0.101 -1.878 26.222 1.00 96.94 291 SER A C 1
ATOM 2457 O O . SER A 1 291 ? 0.352 -2.303 25.160 1.00 96.94 291 SER A O 1
ATOM 2459 N N . LEU A 1 292 ? -1.406 -1.936 26.514 1.00 97.44 292 LEU A N 1
ATOM 2460 C CA . LEU A 1 292 ? -2.425 -2.444 25.589 1.00 97.44 292 LEU A CA 1
ATOM 2461 C C . LEU A 1 292 ? -2.529 -1.600 24.311 1.00 97.44 292 LEU A C 1
ATOM 2463 O O . LEU A 1 292 ? -2.657 -2.155 23.223 1.00 97.44 292 LEU A O 1
ATOM 2467 N N . GLY A 1 293 ? -2.424 -0.272 24.416 1.00 95.38 293 GLY A N 1
ATOM 2468 C CA . GLY A 1 293 ? -2.397 0.619 23.254 1.00 95.38 293 GLY A CA 1
ATOM 2469 C C . GLY A 1 293 ? -1.201 0.342 22.340 1.00 95.38 293 GLY A C 1
ATOM 2470 O O . GLY A 1 293 ? -1.357 0.237 21.126 1.00 95.38 293 GLY A O 1
ATOM 2471 N N . LYS A 1 294 ? -0.014 0.131 22.922 1.00 95.38 294 LYS A N 1
ATOM 2472 C CA . LYS A 1 294 ? 1.177 -0.298 22.168 1.00 95.38 294 LYS A CA 1
ATOM 2473 C C . LYS A 1 294 ? 0.992 -1.692 21.570 1.00 95.38 294 LYS A C 1
ATOM 2475 O O . LYS A 1 294 ? 1.414 -1.923 20.442 1.00 95.38 294 LYS A O 1
ATOM 2480 N N . LEU A 1 295 ? 0.396 -2.624 22.323 1.00 97.31 295 LEU A N 1
ATOM 2481 C CA . LEU A 1 295 ? 0.107 -3.981 21.850 1.00 97.31 295 LEU A CA 1
ATOM 2482 C C . LEU A 1 295 ? -0.794 -3.958 20.625 1.00 97.31 295 LEU A C 1
ATOM 2484 O O . LEU A 1 295 ? -0.468 -4.622 19.652 1.00 97.31 295 LEU A O 1
ATOM 2488 N N . LYS A 1 296 ? -1.864 -3.160 20.638 1.00 96.62 296 LYS A N 1
ATOM 2489 C CA . LYS A 1 296 ? -2.763 -3.002 19.492 1.00 96.62 296 LYS A CA 1
ATOM 2490 C C . LYS A 1 296 ? -1.994 -2.679 18.206 1.00 96.62 296 LYS A C 1
ATOM 2492 O O . LYS A 1 296 ? -2.101 -3.432 17.244 1.00 96.62 296 LYS A O 1
ATOM 2497 N N . LEU A 1 297 ? -1.167 -1.631 18.225 1.00 94.56 297 LEU A N 1
ATOM 2498 C CA . LEU A 1 297 ? -0.381 -1.215 17.055 1.00 94.56 297 LEU A CA 1
ATOM 2499 C C . LEU A 1 297 ? 0.587 -2.314 16.587 1.00 94.56 297 LEU A C 1
ATOM 2501 O O . LEU A 1 297 ? 0.730 -2.563 15.393 1.00 94.56 297 LEU A O 1
ATOM 2505 N N . ASN A 1 298 ? 1.227 -3.015 17.526 1.00 96.12 298 ASN A N 1
ATOM 2506 C CA . ASN A 1 298 ? 2.143 -4.107 17.202 1.00 96.12 298 ASN A CA 1
ATOM 2507 C C . ASN A 1 298 ? 1.415 -5.351 16.662 1.00 96.12 298 ASN A C 1
ATOM 2509 O O . ASN A 1 298 ? 1.963 -6.050 15.814 1.00 96.12 298 ASN A O 1
ATOM 2513 N N . LEU A 1 299 ? 0.189 -5.638 17.108 1.00 97.31 299 LEU A N 1
ATOM 2514 C CA . LEU A 1 299 ? -0.636 -6.707 16.538 1.00 97.31 299 LEU A CA 1
ATOM 2515 C C . LEU A 1 299 ? -1.096 -6.351 15.118 1.00 97.31 299 LEU A C 1
ATOM 2517 O O . LEU A 1 299 ? -1.029 -7.202 14.238 1.00 97.31 299 LEU A O 1
ATOM 2521 N N . GLU A 1 300 ? -1.484 -5.099 14.868 1.00 95.38 300 GLU A N 1
ATOM 2522 C CA . GLU A 1 300 ? -1.818 -4.598 13.525 1.00 95.38 300 GLU A CA 1
ATOM 2523 C C . GLU A 1 300 ? -0.608 -4.671 12.571 1.00 95.38 300 GLU A C 1
ATOM 2525 O O . GLU A 1 300 ? -0.730 -5.112 11.424 1.00 95.38 300 GLU A O 1
ATOM 2530 N N . GLU A 1 301 ? 0.593 -4.318 13.046 1.00 96.62 301 GLU A N 1
ATOM 2531 C CA . GLU A 1 301 ? 1.839 -4.536 12.299 1.00 96.62 301 GLU A CA 1
ATOM 2532 C C . GLU A 1 301 ? 2.078 -6.032 12.035 1.00 96.62 301 GLU A C 1
ATOM 2534 O O . GLU A 1 301 ? 2.437 -6.419 10.921 1.00 96.62 301 GLU A O 1
ATOM 2539 N N . TYR A 1 302 ? 1.861 -6.885 13.040 1.00 97.19 302 TYR A N 1
ATOM 2540 C CA . TYR A 1 302 ? 2.083 -8.326 12.935 1.00 97.19 302 TYR A CA 1
ATOM 2541 C C . TYR A 1 302 ? 1.129 -9.003 11.939 1.00 97.19 302 TYR A C 1
ATOM 2543 O O . TYR A 1 302 ? 1.568 -9.872 11.187 1.00 97.19 302 TYR A O 1
ATOM 2551 N N . VAL A 1 303 ? -0.131 -8.563 11.845 1.00 96.19 303 VAL A N 1
ATOM 2552 C CA . VAL A 1 303 ? -1.070 -9.011 10.796 1.00 96.19 303 VAL A CA 1
ATOM 2553 C C . VAL A 1 303 ? -0.505 -8.726 9.404 1.00 96.19 303 VAL A C 1
ATOM 2555 O O . VAL A 1 303 ? -0.448 -9.619 8.557 1.00 96.19 303 VAL A O 1
ATOM 2558 N N . ASN A 1 304 ? -0.004 -7.510 9.173 1.00 95.88 304 ASN A N 1
ATOM 2559 C CA . ASN A 1 304 ? 0.608 -7.159 7.891 1.00 95.88 304 ASN A CA 1
ATOM 2560 C C . ASN A 1 304 ? 1.903 -7.945 7.626 1.00 95.88 304 ASN A C 1
ATOM 2562 O O . ASN A 1 304 ? 2.147 -8.381 6.499 1.00 95.88 304 ASN A O 1
ATOM 2566 N N . TYR A 1 305 ? 2.710 -8.193 8.661 1.00 96.06 305 TYR A N 1
ATOM 2567 C CA . TYR A 1 305 ? 3.878 -9.065 8.557 1.00 96.06 305 TYR A CA 1
ATOM 2568 C C . TYR A 1 305 ? 3.492 -10.487 8.123 1.00 96.06 305 TYR A C 1
ATOM 2570 O O . TYR A 1 305 ? 4.100 -11.012 7.192 1.00 96.06 305 TYR A O 1
ATOM 2578 N N . MET A 1 306 ? 2.463 -11.089 8.734 1.00 94.50 306 MET A N 1
ATOM 2579 C CA . MET A 1 306 ? 1.964 -12.417 8.354 1.00 94.50 306 MET A CA 1
ATOM 2580 C C . MET A 1 306 ? 1.471 -12.436 6.904 1.00 94.50 306 MET A C 1
ATOM 2582 O O . MET A 1 306 ? 1.845 -13.330 6.142 1.00 94.50 306 MET A O 1
ATOM 2586 N N . LYS A 1 307 ? 0.719 -11.407 6.490 1.00 95.19 307 LYS A N 1
ATOM 2587 C CA . LYS A 1 307 ? 0.232 -11.253 5.112 1.00 95.19 307 LYS A CA 1
ATOM 2588 C C . LYS A 1 307 ? 1.364 -11.288 4.081 1.00 95.19 307 LYS A C 1
ATOM 2590 O O . LYS A 1 307 ? 1.223 -11.924 3.039 1.00 95.19 307 LYS A O 1
ATOM 2595 N N . PHE A 1 308 ? 2.495 -10.640 4.367 1.00 96.44 308 PHE A N 1
ATOM 2596 C CA . PHE A 1 308 ? 3.648 -10.573 3.460 1.00 96.44 308 PHE A CA 1
ATOM 2597 C C . PHE A 1 308 ? 4.778 -11.560 3.792 1.00 96.44 308 PHE A C 1
ATOM 2599 O O . PHE A 1 308 ? 5.839 -11.523 3.164 1.00 96.44 308 PHE A O 1
ATOM 2606 N N . LEU A 1 309 ? 4.549 -12.504 4.709 1.00 95.06 309 LEU A N 1
ATOM 2607 C CA . LEU A 1 309 ? 5.556 -13.469 5.149 1.00 95.06 309 LEU A CA 1
ATOM 2608 C C . LEU A 1 309 ? 6.073 -14.345 4.001 1.00 95.06 309 LEU A C 1
ATOM 2610 O O . LEU A 1 309 ? 7.268 -14.628 3.927 1.00 95.06 309 LEU A O 1
ATOM 2614 N N . LEU A 1 310 ? 5.199 -14.737 3.068 1.00 95.94 310 LEU A N 1
ATOM 2615 C CA . LEU A 1 310 ? 5.601 -15.518 1.895 1.00 95.94 310 LEU A CA 1
ATOM 2616 C C . LEU A 1 310 ? 6.614 -14.765 1.020 1.00 95.94 310 LEU A C 1
ATOM 2618 O O . LEU A 1 310 ? 7.563 -15.372 0.526 1.00 95.94 310 LEU A O 1
ATOM 2622 N N . LEU A 1 311 ? 6.453 -13.446 0.864 1.00 97.19 311 LEU A N 1
ATOM 2623 C CA . LEU A 1 311 ? 7.364 -12.604 0.082 1.00 97.19 311 LEU A CA 1
ATOM 2624 C C . LEU A 1 311 ? 8.735 -12.515 0.761 1.00 97.19 311 LEU A C 1
ATOM 2626 O O . LEU A 1 311 ? 9.772 -12.672 0.114 1.00 97.19 311 LEU A O 1
ATOM 2630 N N . ILE A 1 312 ? 8.732 -12.318 2.082 1.00 96.44 312 ILE A N 1
ATOM 2631 C CA . ILE A 1 312 ? 9.947 -12.279 2.905 1.00 96.44 312 ILE A CA 1
ATOM 2632 C C . ILE A 1 312 ? 10.684 -13.624 2.822 1.00 96.44 312 ILE A C 1
ATOM 2634 O O . ILE A 1 312 ? 11.900 -13.654 2.628 1.00 96.44 312 ILE A O 1
ATOM 2638 N N . ASN A 1 313 ? 9.952 -14.738 2.896 1.00 95.94 313 ASN A N 1
ATOM 2639 C CA . ASN A 1 313 ? 10.516 -16.083 2.801 1.00 95.94 313 ASN A CA 1
ATOM 2640 C C . ASN A 1 313 ? 11.068 -16.402 1.404 1.00 95.94 313 ASN A C 1
ATOM 2642 O O . ASN A 1 313 ? 12.140 -16.999 1.311 1.00 95.94 313 ASN A O 1
ATOM 2646 N N . ASP A 1 314 ? 10.405 -15.990 0.316 1.00 96.88 314 ASP A N 1
ATOM 2647 C CA . ASP A 1 314 ? 10.937 -16.154 -1.049 1.00 96.88 314 ASP A CA 1
ATOM 2648 C C . ASP A 1 314 ? 12.274 -15.419 -1.212 1.00 96.88 314 ASP A C 1
ATOM 2650 O O . ASP A 1 314 ? 13.245 -15.989 -1.724 1.00 96.88 314 ASP A O 1
ATOM 2654 N N . PHE A 1 315 ? 12.369 -14.189 -0.697 1.00 96.69 315 PHE A N 1
ATOM 2655 C CA . PHE A 1 315 ? 13.622 -13.438 -0.680 1.00 96.69 315 PHE A CA 1
ATOM 2656 C C . PHE A 1 315 ? 14.692 -14.139 0.169 1.00 96.69 315 PHE A C 1
ATOM 2658 O O . PHE A 1 315 ? 15.811 -14.358 -0.307 1.00 96.69 315 PHE A O 1
ATOM 2665 N N . LYS A 1 316 ? 14.352 -14.548 1.401 1.00 95.12 316 LYS A N 1
ATOM 2666 C CA . LYS A 1 316 ? 15.255 -15.285 2.298 1.00 95.12 316 LYS A CA 1
ATOM 2667 C C . LYS A 1 316 ? 15.822 -16.517 1.594 1.00 95.12 316 LYS A C 1
ATOM 2669 O O . LYS A 1 316 ? 17.040 -16.677 1.529 1.00 95.12 316 LYS A O 1
ATOM 2674 N N . ASN A 1 317 ? 14.966 -17.344 1.001 1.00 93.94 317 ASN A N 1
ATOM 2675 C CA . ASN A 1 317 ? 15.359 -18.572 0.310 1.00 93.94 317 ASN A CA 1
ATOM 2676 C C . ASN A 1 317 ? 16.239 -18.294 -0.916 1.00 93.94 317 ASN A C 1
ATOM 2678 O O . ASN A 1 317 ? 17.236 -18.983 -1.128 1.00 93.94 317 ASN A O 1
ATOM 2682 N N . THR A 1 318 ? 15.920 -17.251 -1.687 1.00 94.50 318 THR A N 1
ATOM 2683 C CA . THR A 1 318 ? 16.686 -16.865 -2.882 1.00 94.50 318 THR A CA 1
ATOM 2684 C C . THR A 1 318 ? 18.112 -16.421 -2.535 1.00 94.50 318 THR A C 1
ATOM 2686 O O . THR A 1 318 ? 19.056 -16.745 -3.260 1.00 94.50 318 THR A O 1
ATOM 2689 N N . TYR A 1 319 ? 18.294 -15.708 -1.418 1.00 93.31 319 TYR A N 1
ATOM 2690 C CA . TYR A 1 319 ? 19.559 -15.038 -1.096 1.00 93.31 319 TYR A CA 1
ATOM 2691 C C . TYR A 1 319 ? 20.345 -15.637 0.079 1.00 93.31 319 TYR A C 1
ATOM 2693 O O . TYR A 1 319 ? 21.483 -15.217 0.302 1.00 93.31 319 TYR A O 1
ATOM 2701 N N . SER A 1 320 ? 19.822 -16.646 0.786 1.00 90.25 320 SER A N 1
ATOM 2702 C CA . SER A 1 320 ? 20.472 -17.252 1.967 1.00 90.25 320 SER A CA 1
ATOM 2703 C C . SER A 1 320 ? 21.935 -17.636 1.717 1.00 90.25 320 SER A C 1
ATOM 2705 O O . SER A 1 320 ? 22.821 -17.219 2.459 1.00 90.25 320 SER A O 1
ATOM 2707 N N . ASN A 1 321 ? 22.226 -18.331 0.612 1.00 86.12 321 ASN A N 1
ATOM 2708 C CA . ASN A 1 321 ? 23.596 -18.742 0.274 1.00 86.12 321 ASN A CA 1
ATOM 2709 C C . ASN A 1 321 ? 24.538 -17.550 0.029 1.00 86.12 321 ASN A C 1
ATOM 2711 O O . ASN A 1 321 ? 25.718 -17.601 0.362 1.00 86.12 321 ASN A O 1
ATOM 2715 N N . GLN A 1 322 ? 24.026 -16.464 -0.551 1.00 85.62 322 GLN A N 1
ATOM 2716 C CA . GLN A 1 322 ? 24.818 -15.277 -0.886 1.00 85.62 322 GLN A CA 1
ATOM 2717 C C . GLN A 1 322 ? 25.071 -14.394 0.343 1.00 85.62 322 GLN A C 1
ATOM 2719 O O . GLN A 1 322 ? 26.104 -13.732 0.426 1.00 85.62 322 GLN A O 1
ATOM 2724 N N . VAL A 1 323 ? 24.161 -14.402 1.321 1.00 83.12 323 VAL A N 1
ATOM 2725 C CA . VAL A 1 323 ? 24.310 -13.675 2.593 1.00 83.12 323 VAL A CA 1
ATOM 2726 C C . VAL A 1 323 ? 25.405 -14.277 3.457 1.00 83.12 323 VAL A C 1
ATOM 2728 O O . VAL A 1 323 ? 26.112 -13.530 4.132 1.00 83.12 323 VAL A O 1
ATOM 2731 N N . MET A 1 324 ? 25.543 -15.605 3.423 1.00 74.69 324 MET A N 1
ATOM 2732 C CA . MET A 1 324 ? 26.543 -16.340 4.196 1.00 74.69 324 MET A CA 1
ATOM 2733 C C . MET A 1 324 ? 27.980 -16.069 3.731 1.00 74.69 324 MET A C 1
ATOM 2735 O O . MET A 1 324 ? 28.905 -16.262 4.515 1.00 74.69 324 MET A O 1
ATOM 2739 N N . ASN A 1 325 ? 28.168 -15.573 2.504 1.00 73.38 325 ASN A N 1
ATOM 2740 C CA . ASN A 1 325 ? 29.469 -15.150 1.999 1.00 73.38 325 ASN A CA 1
ATOM 2741 C C . ASN A 1 325 ? 29.830 -13.761 2.554 1.00 73.38 325 ASN A C 1
ATOM 2743 O O . ASN A 1 325 ? 29.227 -12.754 2.179 1.00 73.38 325 ASN A O 1
ATOM 2747 N N . GLU A 1 326 ? 30.840 -13.698 3.423 1.00 63.59 326 GLU A N 1
ATOM 2748 C CA . GLU A 1 326 ? 31.266 -12.450 4.078 1.00 63.59 326 GLU A CA 1
ATOM 2749 C C . GLU A 1 326 ? 31.905 -11.448 3.098 1.00 63.59 326 GLU A C 1
ATOM 2751 O O . GLU A 1 326 ? 31.748 -10.240 3.263 1.00 63.59 326 GLU A O 1
ATOM 2756 N N . ASN A 1 327 ? 32.553 -11.920 2.023 1.00 77.00 327 ASN A N 1
ATOM 2757 C CA . ASN A 1 327 ? 33.138 -11.053 0.996 1.00 77.00 327 ASN A CA 1
ATOM 2758 C C . ASN A 1 327 ? 32.272 -10.991 -0.274 1.00 77.00 327 ASN A C 1
ATOM 2760 O O . ASN A 1 327 ? 32.451 -11.768 -1.214 1.00 77.00 327 ASN A O 1
ATOM 2764 N N . LYS A 1 328 ? 31.342 -10.033 -0.311 1.00 82.44 328 LYS A N 1
ATOM 2765 C CA . LYS A 1 328 ? 30.424 -9.805 -1.447 1.00 82.44 328 LYS A CA 1
ATOM 2766 C C . LYS A 1 328 ? 31.024 -8.937 -2.548 1.00 82.44 328 LYS A C 1
ATOM 2768 O O . LYS A 1 328 ? 30.466 -8.889 -3.642 1.00 82.44 328 LYS A O 1
ATOM 2773 N N . GLY A 1 329 ? 32.166 -8.295 -2.292 1.00 85.06 329 GLY A N 1
ATOM 2774 C CA . GLY A 1 329 ? 32.845 -7.412 -3.245 1.00 85.06 329 GLY A CA 1
ATOM 2775 C C . GLY A 1 329 ? 33.029 -8.044 -4.632 1.00 85.06 329 GLY A C 1
ATOM 2776 O O . GLY A 1 329 ? 32.571 -7.459 -5.613 1.00 85.06 329 GLY A O 1
ATOM 2777 N N . PRO A 1 330 ? 33.587 -9.267 -4.748 1.00 88.25 330 PRO A N 1
ATOM 2778 C CA . PRO A 1 330 ? 33.733 -9.947 -6.036 1.00 88.25 330 PRO A CA 1
ATOM 2779 C C . PRO A 1 330 ? 32.407 -10.192 -6.771 1.00 88.25 330 PRO A C 1
ATOM 2781 O O . PRO A 1 330 ? 32.353 -10.082 -7.998 1.00 88.25 330 PRO A O 1
ATOM 2784 N N . LEU A 1 331 ? 31.330 -10.507 -6.043 1.00 88.75 331 LEU A N 1
ATOM 2785 C CA . LEU A 1 331 ? 30.010 -10.756 -6.628 1.00 88.75 331 LEU A CA 1
ATOM 2786 C C . LEU A 1 331 ? 29.374 -9.457 -7.139 1.00 88.75 331 LEU A C 1
ATOM 2788 O O . LEU A 1 331 ? 28.844 -9.437 -8.251 1.00 88.75 331 LEU A O 1
ATOM 2792 N N . ILE A 1 332 ? 29.486 -8.372 -6.369 1.00 91.62 332 ILE A N 1
ATOM 2793 C CA . ILE A 1 332 ? 29.057 -7.026 -6.771 1.00 91.62 332 ILE A CA 1
ATOM 2794 C C . ILE A 1 332 ? 29.819 -6.598 -8.030 1.00 91.62 332 ILE A C 1
ATOM 2796 O O . ILE A 1 332 ? 29.196 -6.305 -9.046 1.00 91.62 332 ILE A O 1
ATOM 2800 N N . MET A 1 333 ? 31.154 -6.682 -8.021 1.00 92.50 333 MET A N 1
ATOM 2801 C CA . MET A 1 333 ? 31.992 -6.334 -9.178 1.00 92.50 333 MET A CA 1
ATOM 2802 C C . MET A 1 333 ? 31.654 -7.161 -10.425 1.00 92.50 333 MET A C 1
ATOM 2804 O O . MET A 1 333 ? 31.646 -6.642 -11.542 1.00 92.50 333 MET A O 1
ATOM 2808 N N . THR A 1 334 ? 31.372 -8.457 -10.255 1.00 93.31 334 THR A N 1
ATOM 2809 C CA . THR A 1 334 ? 30.969 -9.335 -11.364 1.00 93.31 334 THR A CA 1
ATOM 2810 C C . THR A 1 334 ? 29.614 -8.915 -11.930 1.00 93.31 334 THR A C 1
ATOM 2812 O O . THR A 1 334 ? 29.465 -8.819 -13.146 1.00 93.31 334 THR A O 1
ATOM 2815 N N . THR A 1 335 ? 28.654 -8.601 -11.061 1.00 94.31 335 THR A N 1
ATOM 2816 C CA . THR A 1 335 ? 27.314 -8.125 -11.441 1.00 94.31 335 THR A CA 1
ATOM 2817 C C . THR A 1 335 ? 27.401 -6.783 -12.185 1.00 94.31 335 THR A C 1
ATOM 2819 O O . THR A 1 335 ? 26.826 -6.629 -13.260 1.00 94.31 335 THR A O 1
ATOM 2822 N N . GLU A 1 336 ? 28.214 -5.837 -11.704 1.00 95.81 336 GLU A N 1
ATOM 2823 C CA . GLU A 1 336 ? 28.481 -4.562 -12.390 1.00 95.81 336 GLU A CA 1
ATOM 2824 C C . GLU A 1 336 ? 29.139 -4.751 -13.765 1.00 95.81 336 GLU A C 1
ATOM 2826 O O . GLU A 1 336 ? 28.810 -4.053 -14.729 1.00 95.81 336 GLU A O 1
ATOM 2831 N N . LYS A 1 337 ? 30.081 -5.695 -13.881 1.00 95.81 337 LYS A N 1
ATOM 2832 C CA . LYS A 1 337 ? 30.713 -6.030 -15.162 1.00 95.81 337 LYS A CA 1
ATOM 2833 C C . LYS A 1 337 ? 29.696 -6.626 -16.135 1.00 95.81 337 LYS A C 1
ATOM 2835 O O . LYS A 1 337 ? 29.693 -6.233 -17.301 1.00 95.81 337 LYS A O 1
ATOM 2840 N N . ASN A 1 338 ? 28.838 -7.533 -15.668 1.00 95.75 338 ASN A N 1
ATOM 2841 C CA . ASN A 1 338 ? 27.772 -8.122 -16.476 1.00 95.75 338 ASN A CA 1
ATOM 2842 C C . ASN A 1 338 ? 26.818 -7.046 -17.001 1.00 95.75 338 ASN A C 1
ATOM 2844 O O . ASN A 1 338 ? 26.530 -7.032 -18.195 1.00 95.75 338 ASN A O 1
ATOM 2848 N N . LEU A 1 339 ? 26.411 -6.096 -16.153 1.00 96.50 339 LEU A N 1
ATOM 2849 C CA . LEU A 1 339 ? 25.579 -4.962 -16.562 1.00 96.50 339 LEU A CA 1
ATOM 2850 C C . LEU A 1 339 ? 26.219 -4.157 -17.694 1.00 96.50 339 LEU A C 1
ATOM 2852 O O . LEU A 1 339 ? 25.585 -3.953 -18.725 1.00 96.50 339 LEU A O 1
ATOM 2856 N N . LYS A 1 340 ? 27.498 -3.784 -17.563 1.00 96.75 340 LYS A N 1
ATOM 2857 C CA . LYS A 1 340 ? 28.229 -3.059 -18.621 1.00 96.75 340 LYS A CA 1
ATOM 2858 C C . LYS A 1 340 ? 28.294 -3.842 -19.935 1.00 96.75 340 LYS A C 1
ATOM 2860 O O . LYS A 1 340 ? 28.221 -3.249 -21.010 1.00 96.75 340 LYS A O 1
ATOM 2865 N N . VAL A 1 341 ? 28.442 -5.167 -19.865 1.00 97.19 341 VAL A N 1
ATOM 2866 C CA . VAL A 1 341 ? 28.437 -6.035 -21.053 1.00 97.19 341 VAL A CA 1
ATOM 2867 C C . VAL A 1 341 ? 27.061 -6.030 -21.719 1.00 97.19 341 VAL A C 1
ATOM 2869 O O . VAL A 1 341 ? 26.988 -5.836 -22.932 1.00 97.19 341 VAL A O 1
ATOM 2872 N N . ILE A 1 342 ? 25.984 -6.192 -20.946 1.00 97.00 342 ILE A N 1
ATOM 2873 C CA . ILE A 1 342 ? 24.610 -6.158 -21.465 1.00 97.00 342 ILE A CA 1
ATOM 2874 C C . ILE A 1 342 ? 24.309 -4.784 -22.082 1.00 97.00 342 ILE A C 1
ATOM 2876 O O . ILE A 1 342 ? 23.804 -4.713 -23.199 1.00 97.00 342 ILE A O 1
ATOM 2880 N N . GLU A 1 343 ? 24.692 -3.684 -21.428 1.00 95.81 343 GLU A N 1
ATOM 2881 C CA . GLU A 1 343 ? 24.512 -2.322 -21.954 1.00 95.81 343 GLU A CA 1
ATOM 2882 C C . GLU A 1 343 ? 25.221 -2.101 -23.293 1.00 95.81 343 GLU A C 1
ATOM 2884 O O . GLU A 1 343 ? 24.654 -1.481 -24.198 1.00 95.81 343 GLU A O 1
ATOM 2889 N N . ALA A 1 344 ? 26.451 -2.605 -23.433 1.00 96.44 344 ALA A N 1
ATOM 2890 C CA . ALA A 1 344 ? 27.208 -2.516 -24.678 1.00 96.44 344 ALA A CA 1
ATOM 2891 C C . ALA A 1 344 ? 26.557 -3.341 -25.801 1.00 96.44 344 ALA A C 1
ATOM 2893 O O . ALA A 1 344 ? 26.484 -2.880 -26.940 1.00 96.44 344 ALA A O 1
ATOM 2894 N N . GLN A 1 345 ? 26.044 -4.533 -25.479 1.00 96.56 345 GLN A N 1
ATOM 2895 C CA . GLN A 1 345 ? 25.310 -5.373 -26.429 1.00 96.56 345 GLN A CA 1
ATOM 2896 C C . GLN A 1 345 ? 24.005 -4.714 -26.879 1.00 96.56 345 GLN A C 1
ATOM 2898 O O . GLN A 1 345 ? 23.729 -4.681 -28.078 1.00 96.56 345 GLN A O 1
ATOM 2903 N N . ILE A 1 346 ? 23.241 -4.137 -25.946 1.00 96.94 346 ILE A N 1
ATOM 2904 C CA . ILE A 1 346 ? 22.038 -3.358 -26.258 1.00 96.94 346 ILE A CA 1
ATOM 2905 C C . ILE A 1 346 ? 22.400 -2.218 -27.212 1.00 96.94 346 ILE A C 1
ATOM 2907 O O . ILE A 1 346 ? 21.781 -2.098 -28.263 1.00 96.94 346 ILE A O 1
ATOM 2911 N N . ALA A 1 347 ? 23.437 -1.429 -26.914 1.00 95.44 347 ALA A N 1
ATOM 2912 C CA . ALA A 1 347 ? 23.834 -0.301 -27.759 1.00 95.44 347 ALA A CA 1
ATOM 2913 C C . ALA A 1 347 ? 24.198 -0.721 -29.200 1.00 95.44 347 ALA A C 1
ATOM 2915 O O . ALA A 1 347 ? 23.729 -0.096 -30.153 1.00 95.44 347 ALA A O 1
ATOM 2916 N N . ASP A 1 348 ? 24.976 -1.797 -29.376 1.00 95.94 348 ASP A N 1
ATOM 2917 C CA . ASP A 1 348 ? 25.317 -2.343 -30.701 1.00 95.94 348 ASP A CA 1
ATOM 2918 C C . ASP A 1 348 ? 24.068 -2.811 -31.472 1.00 95.94 348 ASP A C 1
ATOM 2920 O O . ASP A 1 348 ? 23.908 -2.542 -32.668 1.00 95.94 348 ASP A O 1
ATOM 2924 N N . ARG A 1 349 ? 23.144 -3.493 -30.787 1.00 95.88 349 ARG A N 1
ATOM 2925 C CA . ARG A 1 349 ? 21.897 -3.985 -31.387 1.00 95.88 349 ARG A CA 1
ATOM 2926 C C . ARG A 1 349 ? 20.941 -2.844 -31.736 1.00 95.88 349 ARG A C 1
ATOM 2928 O O . ARG A 1 349 ? 20.364 -2.860 -32.824 1.00 95.88 349 ARG A O 1
ATOM 2935 N N . GLU A 1 350 ? 20.829 -1.825 -30.889 1.00 95.38 350 GLU A N 1
ATOM 2936 C CA . GLU A 1 350 ? 20.047 -0.616 -31.165 1.00 95.38 350 GLU A CA 1
ATOM 2937 C C . GLU A 1 350 ? 20.592 0.157 -32.371 1.00 95.38 350 GLU A C 1
ATOM 2939 O O . GLU A 1 350 ? 19.809 0.641 -33.190 1.00 95.38 350 GLU A O 1
ATOM 2944 N N . GLU A 1 351 ? 21.917 0.242 -32.534 1.00 94.56 351 GLU A N 1
ATOM 2945 C CA . GLU A 1 351 ? 22.529 0.889 -33.699 1.00 94.56 351 GLU A CA 1
ATOM 2946 C C . GLU A 1 351 ? 22.200 0.135 -34.999 1.00 94.56 351 GLU A C 1
ATOM 2948 O O . GLU A 1 351 ? 21.857 0.743 -36.021 1.00 94.56 351 GLU A O 1
ATOM 2953 N N . LYS A 1 352 ? 22.260 -1.203 -34.968 1.00 95.25 352 LYS A N 1
ATOM 2954 C CA . LYS A 1 352 ? 21.858 -2.057 -36.098 1.00 95.25 352 LYS A CA 1
ATOM 2955 C C . LYS A 1 352 ? 20.385 -1.857 -36.448 1.00 95.25 352 LYS A C 1
ATOM 2957 O O . LYS A 1 352 ? 20.062 -1.674 -37.624 1.00 95.25 352 LYS A O 1
ATOM 2962 N N . LEU A 1 353 ? 19.513 -1.824 -35.442 1.00 94.75 353 LEU A N 1
ATOM 2963 C CA . LEU A 1 353 ? 18.082 -1.599 -35.624 1.00 94.75 353 LEU A CA 1
ATOM 2964 C C . LEU A 1 353 ? 17.808 -0.211 -36.214 1.00 94.75 353 LEU A C 1
ATOM 2966 O O . LEU A 1 353 ? 17.031 -0.069 -37.158 1.00 94.75 353 LEU A O 1
ATOM 2970 N N . GLU A 1 354 ? 18.499 0.815 -35.721 1.00 92.19 354 GLU A N 1
ATOM 2971 C CA . GLU A 1 354 ? 18.379 2.179 -36.228 1.00 92.19 354 GLU A CA 1
ATOM 2972 C C . GLU A 1 354 ? 18.798 2.286 -37.701 1.00 92.19 354 GLU A C 1
ATOM 2974 O O . GLU A 1 354 ? 18.127 2.966 -38.478 1.00 92.19 354 GLU A O 1
ATOM 2979 N N . LYS A 1 355 ? 19.860 1.586 -38.127 1.00 91.50 355 LYS A N 1
ATOM 2980 C CA . LYS A 1 355 ? 20.274 1.539 -39.542 1.00 91.50 355 LYS A CA 1
ATOM 2981 C C . LYS A 1 355 ? 19.194 0.928 -40.436 1.00 91.50 355 LYS A C 1
ATOM 2983 O O . LYS A 1 355 ? 18.926 1.476 -41.506 1.00 91.50 355 LYS A O 1
ATOM 2988 N N . ILE A 1 356 ? 18.566 -0.169 -40.005 1.00 91.19 356 ILE A N 1
ATOM 2989 C CA . ILE A 1 356 ? 17.473 -0.818 -40.747 1.00 91.19 356 ILE A CA 1
ATOM 2990 C C . ILE A 1 356 ? 16.276 0.135 -40.856 1.00 91.19 356 ILE A C 1
ATOM 2992 O O . ILE A 1 356 ? 15.794 0.408 -41.956 1.00 91.19 356 ILE A O 1
ATOM 2996 N N . ASN A 1 357 ? 15.829 0.711 -39.739 1.00 89.44 357 ASN A N 1
ATOM 2997 C CA . ASN A 1 357 ? 14.634 1.554 -39.735 1.00 89.44 357 ASN A CA 1
ATOM 2998 C C . ASN A 1 357 ? 14.846 2.912 -40.411 1.00 89.44 357 ASN A C 1
ATOM 3000 O O . ASN A 1 357 ? 13.929 3.407 -41.058 1.00 89.44 357 ASN A O 1
ATOM 3004 N N . LYS A 1 358 ? 16.056 3.485 -40.383 1.00 87.81 358 LYS A N 1
ATOM 3005 C CA . LYS A 1 358 ? 16.382 4.667 -41.200 1.00 87.81 358 LYS A CA 1
ATOM 3006 C C . LYS A 1 358 ? 16.221 4.399 -42.695 1.00 87.81 358 LYS A C 1
ATOM 3008 O O . LYS A 1 358 ? 15.766 5.289 -43.406 1.00 87.81 358 LYS A O 1
ATOM 3013 N N . ARG A 1 359 ? 16.564 3.199 -43.177 1.00 85.88 359 ARG A N 1
ATOM 3014 C CA . ARG A 1 359 ? 16.344 2.813 -44.584 1.00 85.88 359 ARG A CA 1
ATOM 3015 C C . ARG A 1 359 ? 14.857 2.644 -44.892 1.00 85.88 359 ARG A C 1
ATOM 3017 O O . ARG A 1 359 ? 14.400 3.148 -45.909 1.00 85.88 359 ARG A O 1
ATOM 3024 N N . LEU A 1 360 ? 14.107 2.007 -43.989 1.00 84.69 360 LEU A N 1
ATOM 3025 C CA . LEU A 1 360 ? 12.660 1.806 -44.131 1.00 84.69 360 LEU A CA 1
ATOM 3026 C C . LEU A 1 360 ? 11.860 3.122 -44.107 1.00 84.69 360 LEU A C 1
ATOM 3028 O O . LEU A 1 360 ? 10.905 3.264 -44.863 1.00 84.69 360 LEU A O 1
ATOM 3032 N N . LEU A 1 361 ? 12.239 4.076 -43.250 1.00 82.06 361 LEU A N 1
ATOM 3033 C CA . LEU A 1 361 ? 11.505 5.330 -43.025 1.00 82.06 361 LEU A CA 1
ATOM 3034 C C . LEU A 1 361 ? 12.023 6.504 -43.869 1.00 82.06 361 LEU A C 1
ATOM 3036 O O . LEU A 1 361 ? 11.283 7.437 -44.164 1.00 82.06 361 LEU A O 1
ATOM 3040 N N . GLY A 1 362 ? 13.307 6.497 -44.231 1.00 67.38 362 GLY A N 1
ATOM 3041 C CA . GLY A 1 362 ? 14.001 7.659 -44.788 1.00 67.38 362 GLY A CA 1
ATOM 3042 C C . GLY A 1 362 ? 13.817 7.891 -46.285 1.00 67.38 362 GLY A C 1
ATOM 3043 O O . GLY A 1 362 ? 14.425 8.824 -46.806 1.00 67.38 362 GLY A O 1
ATOM 3044 N N . GLY A 1 363 ? 13.062 7.049 -46.999 1.00 56.97 363 GLY A N 1
ATOM 3045 C CA . GLY A 1 363 ? 12.793 7.181 -48.441 1.00 56.97 363 GLY A CA 1
ATOM 3046 C C . GLY A 1 363 ? 14.024 7.158 -49.369 1.00 56.97 363 GLY A C 1
ATOM 3047 O O . GLY A 1 363 ? 13.866 7.118 -50.582 1.00 56.97 363 GLY A O 1
ATOM 3048 N N . ARG A 1 364 ? 15.252 7.163 -48.831 1.00 46.00 364 ARG A N 1
ATOM 3049 C CA . ARG A 1 364 ? 16.526 7.072 -49.556 1.00 46.00 364 ARG A CA 1
ATOM 3050 C C . ARG A 1 364 ? 16.971 5.615 -49.661 1.00 46.00 364 ARG A C 1
ATOM 3052 O O . ARG A 1 364 ? 17.997 5.230 -49.106 1.00 46.00 364 ARG A O 1
ATOM 3059 N N . LEU A 1 365 ? 16.201 4.813 -50.385 1.00 46.34 365 LEU A N 1
ATOM 3060 C CA . LEU A 1 365 ? 16.819 3.782 -51.215 1.00 46.34 365 LEU A CA 1
ATOM 3061 C C . LEU A 1 365 ? 17.309 4.536 -52.454 1.00 46.34 365 LEU A C 1
ATOM 3063 O O . LEU A 1 365 ? 16.568 5.333 -53.028 1.00 46.34 365 LEU A O 1
ATOM 3067 N N . SER A 1 366 ? 18.601 4.427 -52.751 1.00 40.62 366 SER A N 1
ATOM 3068 C CA . SER A 1 366 ? 19.242 5.167 -53.840 1.00 40.62 366 SER A CA 1
ATOM 3069 C C . SER A 1 366 ? 18.446 4.980 -55.139 1.00 40.62 366 SER A C 1
ATOM 3071 O O . SER A 1 366 ? 17.877 3.911 -55.344 1.00 40.62 366 SER A O 1
ATOM 3073 N N . LEU A 1 367 ? 18.439 5.975 -56.032 1.00 39.78 367 LEU A N 1
ATOM 3074 C CA . LEU A 1 367 ? 17.739 6.000 -57.337 1.00 39.78 367 LEU A CA 1
ATOM 3075 C C . LEU A 1 367 ? 18.063 4.818 -58.295 1.00 39.78 367 LEU A C 1
ATOM 3077 O O . LEU A 1 367 ? 17.609 4.812 -59.434 1.00 39.78 367 LEU A O 1
ATOM 3081 N N . PHE A 1 368 ? 18.829 3.825 -57.838 1.00 45.25 368 PHE A N 1
ATOM 3082 C CA . PHE A 1 368 ? 19.261 2.627 -58.552 1.00 45.25 368 PHE A CA 1
ATOM 3083 C C . PHE A 1 368 ? 18.828 1.302 -57.893 1.00 45.25 368 PHE A C 1
ATOM 3085 O O . PHE A 1 368 ? 19.093 0.246 -58.458 1.00 45.25 368 PHE A O 1
ATOM 3092 N N . GLU A 1 369 ? 18.152 1.319 -56.739 1.00 48.75 369 GLU A N 1
ATOM 3093 C CA . GLU A 1 369 ? 17.560 0.110 -56.149 1.00 48.75 369 GLU A CA 1
ATOM 3094 C C . GLU A 1 369 ? 16.067 0.069 -56.491 1.00 48.75 369 GLU A C 1
ATOM 3096 O O . GLU A 1 369 ? 15.242 0.774 -55.908 1.00 48.75 369 GLU A O 1
ATOM 3101 N N . SER A 1 370 ? 15.720 -0.738 -57.496 1.00 45.62 370 SER A N 1
ATOM 3102 C CA . SER A 1 370 ? 14.333 -1.074 -57.819 1.00 45.62 370 SER A CA 1
ATOM 3103 C C . SER A 1 370 ? 13.593 -1.541 -56.562 1.00 45.62 370 SER A C 1
ATOM 3105 O O . SER A 1 370 ? 14.151 -2.315 -55.783 1.00 45.62 370 SER A O 1
ATOM 3107 N N . LYS A 1 371 ? 12.337 -1.106 -56.385 1.00 55.41 371 LYS A N 1
ATOM 3108 C CA . LYS A 1 371 ? 11.415 -1.611 -55.355 1.00 55.41 371 LYS A CA 1
ATOM 3109 C C . LYS A 1 371 ? 11.200 -3.118 -55.542 1.00 55.41 371 LYS A C 1
ATOM 3111 O O . LYS A 1 371 ? 10.264 -3.528 -56.216 1.00 55.41 371 LYS A O 1
ATOM 3116 N N . ASP A 1 372 ? 12.077 -3.936 -54.976 1.00 63.19 372 ASP A N 1
ATOM 3117 C CA . ASP A 1 372 ? 11.755 -5.330 -54.713 1.00 63.19 372 ASP A CA 1
ATOM 3118 C C . ASP A 1 372 ? 10.991 -5.363 -53.389 1.00 63.19 372 ASP A C 1
ATOM 3120 O O . ASP A 1 372 ? 11.565 -5.184 -52.309 1.00 63.19 372 ASP A O 1
ATOM 3124 N N . ASP A 1 373 ? 9.675 -5.549 -53.473 1.00 68.06 373 ASP A N 1
ATOM 3125 C CA . ASP A 1 373 ? 8.794 -5.653 -52.308 1.00 68.06 373 ASP A CA 1
ATOM 3126 C C . ASP A 1 373 ? 9.263 -6.758 -51.339 1.00 68.06 373 ASP A C 1
ATOM 3128 O O . ASP A 1 373 ? 9.065 -6.650 -50.122 1.00 68.06 373 ASP A O 1
ATOM 3132 N N . ASN A 1 374 ? 9.989 -7.771 -51.834 1.00 77.25 374 ASN A N 1
ATOM 3133 C CA . ASN A 1 374 ? 10.586 -8.812 -50.998 1.00 77.25 374 ASN A CA 1
ATOM 3134 C C . ASN A 1 374 ? 11.723 -8.279 -50.114 1.00 77.25 374 ASN A C 1
ATOM 3136 O O . ASN A 1 374 ? 11.845 -8.688 -48.957 1.00 77.25 374 ASN A O 1
ATOM 3140 N N . ALA A 1 375 ? 12.536 -7.341 -50.609 1.00 79.62 375 ALA A N 1
ATOM 3141 C CA . ALA A 1 375 ? 13.642 -6.757 -49.850 1.00 79.62 375 ALA A CA 1
ATOM 3142 C C . ALA A 1 375 ? 13.134 -5.873 -48.699 1.00 79.62 375 ALA A C 1
ATOM 3144 O O . ALA A 1 375 ? 13.632 -5.969 -47.575 1.00 79.62 375 ALA A O 1
ATOM 3145 N N . ILE A 1 376 ? 12.095 -5.067 -48.947 1.00 82.25 376 ILE A N 1
ATOM 3146 C CA . ILE A 1 376 ? 11.438 -4.248 -47.913 1.00 82.25 376 ILE A CA 1
ATOM 3147 C C . ILE A 1 376 ? 10.778 -5.146 -46.864 1.00 82.25 376 ILE A C 1
ATOM 3149 O O . ILE A 1 376 ? 10.938 -4.921 -45.661 1.00 82.25 376 ILE A O 1
ATOM 3153 N N . THR A 1 377 ? 10.074 -6.191 -47.305 1.00 84.25 377 THR A N 1
ATOM 3154 C CA . THR A 1 377 ? 9.434 -7.165 -46.410 1.00 84.25 377 THR A CA 1
ATOM 3155 C C . THR A 1 377 ? 10.464 -7.858 -45.522 1.00 84.25 377 THR A C 1
ATOM 3157 O O . THR A 1 377 ? 10.285 -7.932 -44.306 1.00 84.25 377 THR A O 1
ATOM 3160 N N . LYS A 1 378 ? 11.599 -8.276 -46.094 1.00 88.31 378 LYS A N 1
ATOM 3161 C CA . LYS A 1 378 ? 12.707 -8.868 -45.339 1.00 88.31 378 LYS A CA 1
ATOM 3162 C C . LYS A 1 378 ? 13.273 -7.907 -44.290 1.00 88.31 378 LYS A C 1
ATOM 3164 O O . LYS A 1 378 ? 13.423 -8.301 -43.139 1.00 88.31 378 LYS A O 1
ATOM 3169 N N . MET A 1 379 ? 13.502 -6.639 -44.640 1.00 88.94 379 MET A N 1
ATOM 3170 C CA . MET A 1 379 ? 13.970 -5.629 -43.679 1.00 88.94 379 MET A CA 1
ATOM 3171 C C . MET A 1 379 ? 12.976 -5.400 -42.531 1.00 88.94 379 MET A C 1
ATOM 3173 O O . MET A 1 379 ? 13.397 -5.232 -41.386 1.00 88.94 379 MET A O 1
ATOM 3177 N N . LYS A 1 380 ? 11.664 -5.416 -42.807 1.00 88.69 380 LYS A N 1
ATOM 3178 C CA . LYS A 1 380 ? 10.630 -5.335 -41.761 1.00 88.69 380 LYS A CA 1
ATOM 3179 C C . LYS A 1 380 ? 10.694 -6.541 -40.818 1.00 88.69 380 LYS A C 1
ATOM 3181 O O . LYS A 1 380 ? 10.652 -6.352 -39.606 1.00 88.69 380 LYS A O 1
ATOM 3186 N N . ILE A 1 381 ? 10.850 -7.755 -41.351 1.00 89.81 381 ILE A N 1
ATOM 3187 C CA . ILE A 1 381 ? 10.992 -8.986 -40.551 1.00 89.81 381 ILE A CA 1
ATOM 3188 C C . ILE A 1 381 ? 12.265 -8.946 -39.694 1.00 89.81 381 ILE A C 1
ATOM 3190 O O . ILE A 1 381 ? 12.212 -9.258 -38.505 1.00 89.81 381 ILE A O 1
ATOM 3194 N N . ASP A 1 382 ? 13.396 -8.537 -40.268 1.00 91.94 382 ASP A N 1
ATOM 3195 C CA . ASP A 1 382 ? 14.667 -8.436 -39.544 1.00 91.94 382 ASP A CA 1
ATOM 3196 C C . ASP A 1 382 ? 14.591 -7.381 -38.424 1.00 91.94 382 ASP A C 1
ATOM 3198 O O . ASP A 1 382 ? 15.099 -7.608 -37.327 1.00 91.94 382 ASP A O 1
ATOM 3202 N N . SER A 1 383 ? 13.883 -6.268 -38.663 1.00 93.00 383 SER A N 1
ATOM 3203 C CA . SER A 1 383 ? 13.587 -5.241 -37.651 1.00 93.00 383 SER A CA 1
ATOM 3204 C C . SER A 1 383 ? 12.772 -5.807 -36.477 1.00 93.00 383 SER A C 1
ATOM 3206 O O . SER A 1 383 ? 13.135 -5.578 -35.325 1.00 93.00 383 SER A O 1
ATOM 3208 N N . ILE A 1 384 ? 11.730 -6.611 -36.744 1.00 93.31 384 ILE A N 1
ATOM 3209 C CA . ILE A 1 384 ? 10.933 -7.285 -35.697 1.00 93.31 384 ILE A CA 1
ATOM 3210 C C . ILE A 1 384 ? 11.802 -8.252 -34.882 1.00 93.31 384 ILE A C 1
ATOM 3212 O O . ILE A 1 384 ? 11.773 -8.225 -33.653 1.00 93.31 384 ILE A O 1
ATOM 3216 N N . LYS A 1 385 ? 12.590 -9.107 -35.547 1.00 93.19 385 LYS A N 1
ATOM 3217 C CA . LYS A 1 385 ? 13.447 -10.091 -34.861 1.00 93.19 385 LYS A CA 1
ATOM 3218 C C . LYS A 1 385 ? 14.449 -9.413 -33.933 1.00 93.19 385 LYS A C 1
ATOM 3220 O O . LYS A 1 385 ? 14.584 -9.810 -32.781 1.00 93.19 385 LYS A O 1
ATOM 3225 N N . LEU A 1 386 ? 15.104 -8.365 -34.423 1.00 95.12 386 LEU A N 1
ATOM 3226 C CA . LEU A 1 386 ? 16.090 -7.621 -33.652 1.00 95.12 386 LEU A CA 1
ATOM 3227 C C . LEU A 1 386 ? 15.454 -6.866 -32.475 1.00 95.12 386 LEU A C 1
ATOM 3229 O O . LEU A 1 386 ? 16.040 -6.819 -31.397 1.00 95.12 386 LEU A O 1
ATOM 3233 N N . ALA A 1 387 ? 14.245 -6.320 -32.647 1.00 95.50 387 ALA A N 1
ATOM 3234 C CA . ALA A 1 387 ? 13.494 -5.714 -31.550 1.00 95.50 387 ALA A CA 1
ATOM 3235 C C . ALA A 1 387 ? 13.124 -6.745 -30.467 1.00 95.50 387 ALA A C 1
ATOM 3237 O O . ALA A 1 387 ? 13.245 -6.449 -29.281 1.00 95.50 387 ALA A O 1
ATOM 3238 N N . LYS A 1 388 ? 12.761 -7.977 -30.846 1.00 93.44 388 LYS A N 1
ATOM 3239 C CA . LYS A 1 388 ? 12.531 -9.066 -29.885 1.00 93.44 388 LYS A CA 1
ATOM 3240 C C . LYS A 1 388 ? 13.795 -9.420 -29.092 1.00 93.44 388 LYS A C 1
ATOM 3242 O O . LYS A 1 388 ? 13.729 -9.507 -27.872 1.00 93.44 388 LYS A O 1
ATOM 3247 N N . GLU A 1 389 ? 14.941 -9.564 -29.760 1.00 95.12 389 GLU A N 1
ATOM 3248 C CA . GLU A 1 389 ? 16.227 -9.799 -29.081 1.00 95.12 389 GLU A CA 1
ATOM 3249 C C . GLU A 1 389 ? 16.558 -8.676 -28.087 1.00 95.12 389 GLU A C 1
ATOM 3251 O O . GLU A 1 389 ? 16.962 -8.940 -26.956 1.00 95.12 389 GLU A O 1
ATOM 3256 N N . LEU A 1 390 ? 16.352 -7.419 -28.494 1.00 97.00 390 LEU A N 1
ATOM 3257 C CA . LEU A 1 390 ? 16.547 -6.251 -27.634 1.00 97.00 390 LEU A CA 1
ATOM 3258 C C . LEU A 1 390 ? 15.638 -6.289 -26.404 1.00 97.00 390 LEU A C 1
ATOM 3260 O O . LEU A 1 390 ? 16.098 -5.992 -25.306 1.00 97.00 390 LEU A O 1
ATOM 3264 N N . TYR A 1 391 ? 14.377 -6.688 -26.563 1.00 95.12 391 TYR A N 1
ATOM 3265 C CA . TYR A 1 391 ? 13.445 -6.826 -25.447 1.00 95.12 391 TYR A CA 1
ATOM 3266 C C . TYR A 1 391 ? 13.946 -7.805 -24.379 1.00 95.12 391 TYR A C 1
ATOM 3268 O O . TYR A 1 391 ? 13.970 -7.475 -23.192 1.00 95.12 391 TYR A O 1
ATOM 3276 N N . ASP A 1 392 ? 14.409 -8.981 -24.802 1.00 95.31 392 ASP A N 1
ATOM 3277 C CA . ASP A 1 392 ? 14.949 -9.990 -23.889 1.00 95.31 392 ASP A CA 1
ATOM 3278 C C . ASP A 1 392 ? 16.239 -9.498 -23.204 1.00 95.31 392 ASP A C 1
ATOM 3280 O O . ASP A 1 392 ? 16.442 -9.734 -22.010 1.00 95.31 392 ASP A O 1
ATOM 3284 N N . MET A 1 393 ? 17.081 -8.739 -23.918 1.00 96.62 393 MET A N 1
ATOM 3285 C CA . MET A 1 393 ? 18.272 -8.101 -23.340 1.00 96.62 393 MET A CA 1
ATOM 3286 C C . MET A 1 393 ? 17.925 -7.041 -22.290 1.00 96.62 393 MET A C 1
ATOM 3288 O O . MET A 1 393 ? 18.579 -6.990 -21.250 1.00 96.62 393 MET A O 1
ATOM 3292 N N . TYR A 1 394 ? 16.898 -6.217 -22.520 1.00 96.06 394 TYR A N 1
ATOM 3293 C CA . TYR A 1 394 ? 16.432 -5.244 -21.527 1.00 96.06 394 TYR A CA 1
ATOM 3294 C C . TYR A 1 394 ? 15.864 -5.927 -20.280 1.00 96.06 394 TYR A C 1
ATOM 3296 O O . TYR A 1 394 ? 16.178 -5.509 -19.171 1.00 96.06 394 TYR A O 1
ATOM 3304 N N . LYS A 1 395 ? 15.126 -7.034 -20.424 1.00 94.69 395 LYS A N 1
ATOM 3305 C CA . LYS A 1 395 ? 14.698 -7.839 -19.267 1.00 94.69 395 LYS A CA 1
ATOM 3306 C C . LYS A 1 395 ? 15.877 -8.403 -18.478 1.00 94.69 395 LYS A C 1
ATOM 3308 O O . LYS A 1 395 ? 15.859 -8.396 -17.248 1.00 94.69 395 LYS A O 1
ATOM 3313 N N . ALA A 1 396 ? 16.904 -8.900 -19.168 1.00 96.25 396 ALA A N 1
ATOM 3314 C CA . ALA A 1 396 ? 18.123 -9.374 -18.518 1.00 96.25 396 ALA A CA 1
ATOM 3315 C C . ALA A 1 396 ? 18.858 -8.236 -17.789 1.00 96.25 396 ALA A C 1
ATOM 3317 O O . ALA A 1 396 ? 19.317 -8.433 -16.665 1.00 96.25 396 ALA A O 1
ATOM 3318 N N . TYR A 1 397 ? 18.921 -7.050 -18.402 1.00 96.62 397 TYR A N 1
ATOM 3319 C CA . TYR A 1 397 ? 19.474 -5.845 -17.787 1.00 96.62 397 TYR A CA 1
ATOM 3320 C C . TYR A 1 397 ? 18.728 -5.468 -16.505 1.00 96.62 397 TYR A C 1
ATOM 3322 O O . TYR A 1 397 ? 19.362 -5.340 -15.461 1.00 96.62 397 TYR A O 1
ATOM 3330 N N . ASP A 1 398 ? 17.399 -5.350 -16.568 1.00 95.69 398 ASP A N 1
ATOM 3331 C CA . ASP A 1 398 ? 16.564 -4.951 -15.433 1.00 95.69 398 ASP A CA 1
ATOM 3332 C C . ASP A 1 398 ? 16.754 -5.931 -14.256 1.00 95.69 398 ASP A C 1
ATOM 3334 O O . ASP A 1 398 ? 16.988 -5.514 -13.121 1.00 95.69 398 ASP A O 1
ATOM 3338 N N . ASN A 1 399 ? 16.736 -7.244 -14.523 1.00 95.81 399 ASN A N 1
ATOM 3339 C CA . ASN A 1 399 ? 16.956 -8.272 -13.499 1.00 95.81 399 ASN A CA 1
ATOM 3340 C C . ASN A 1 399 ? 18.349 -8.182 -12.854 1.00 95.81 399 ASN A C 1
ATOM 3342 O O . ASN A 1 399 ? 18.470 -8.255 -11.630 1.00 95.81 399 ASN A O 1
ATOM 3346 N N . GLU A 1 400 ? 19.406 -8.025 -13.656 1.00 96.69 400 GLU A N 1
ATOM 3347 C CA . GLU A 1 400 ? 20.774 -7.918 -13.133 1.00 96.69 400 GLU A CA 1
ATOM 3348 C C . GLU A 1 400 ? 20.976 -6.584 -12.382 1.00 96.69 400 GLU A C 1
ATOM 3350 O O . GLU A 1 400 ? 21.716 -6.533 -11.398 1.00 96.69 400 GLU A O 1
ATOM 3355 N N . PHE A 1 401 ? 20.261 -5.521 -12.775 1.00 96.25 401 PHE A N 1
ATOM 3356 C CA . PHE A 1 401 ? 20.266 -4.225 -12.096 1.00 96.25 401 PHE A CA 1
ATOM 3357 C C . PHE A 1 401 ? 19.593 -4.313 -10.726 1.00 96.25 401 PHE A C 1
ATOM 3359 O O . PHE A 1 401 ? 20.178 -3.897 -9.725 1.00 96.25 401 PHE A O 1
ATOM 3366 N N . PHE A 1 402 ? 18.403 -4.911 -10.644 1.00 96.75 402 PHE A N 1
ATOM 3367 C CA . PHE A 1 402 ? 17.725 -5.113 -9.364 1.00 96.75 402 PHE A CA 1
ATOM 3368 C C . PHE A 1 402 ? 18.528 -6.034 -8.440 1.00 96.75 402 PHE A C 1
ATOM 3370 O O . PHE A 1 402 ? 18.705 -5.736 -7.260 1.00 96.75 402 PHE A O 1
ATOM 3377 N N . LYS A 1 403 ? 19.119 -7.106 -8.979 1.00 95.50 403 LYS A N 1
ATOM 3378 C CA . LYS A 1 403 ? 20.041 -7.976 -8.238 1.00 95.50 403 LYS A CA 1
ATOM 3379 C C . LYS A 1 403 ? 21.239 -7.205 -7.679 1.00 95.50 403 LYS A C 1
ATOM 3381 O O . LYS A 1 403 ? 21.609 -7.430 -6.531 1.00 95.50 403 LYS A O 1
ATOM 3386 N N . LEU A 1 404 ? 21.828 -6.275 -8.437 1.00 95.38 404 LEU A N 1
ATOM 3387 C CA . LEU A 1 404 ? 22.883 -5.402 -7.913 1.00 95.38 404 LEU A CA 1
ATOM 3388 C C . LEU A 1 404 ? 22.381 -4.601 -6.702 1.00 95.38 404 LEU A C 1
ATOM 3390 O O . LEU A 1 404 ? 23.058 -4.570 -5.677 1.00 95.38 404 LEU A O 1
ATOM 3394 N N . LYS A 1 405 ? 21.178 -4.016 -6.781 1.00 95.69 405 LYS A N 1
ATOM 3395 C CA . LYS A 1 405 ? 20.561 -3.280 -5.662 1.00 95.69 405 LYS A CA 1
ATOM 3396 C C . LYS A 1 405 ? 20.347 -4.167 -4.438 1.00 95.69 405 LYS A C 1
ATOM 3398 O O . LYS A 1 405 ? 20.717 -3.767 -3.336 1.00 95.69 405 LYS A O 1
ATOM 3403 N N . VAL A 1 406 ? 19.866 -5.396 -4.627 1.00 95.38 406 VAL A N 1
ATOM 3404 C CA . VAL A 1 406 ? 19.770 -6.389 -3.548 1.00 95.38 406 VAL A CA 1
ATOM 3405 C C . VAL A 1 406 ? 21.136 -6.617 -2.901 1.00 95.38 406 VAL A C 1
ATOM 3407 O O . VAL A 1 406 ? 21.275 -6.465 -1.691 1.00 95.38 406 VAL A O 1
ATOM 3410 N N . LEU A 1 407 ? 22.165 -6.931 -3.695 1.00 93.50 407 LEU A N 1
ATOM 3411 C CA . LEU A 1 407 ? 23.503 -7.248 -3.187 1.00 93.50 407 LEU A CA 1
ATOM 3412 C C . LEU A 1 407 ? 24.135 -6.106 -2.381 1.00 93.50 407 LEU A C 1
ATOM 3414 O O . LEU A 1 407 ? 24.908 -6.386 -1.467 1.00 93.50 407 LEU A O 1
ATOM 3418 N N . THR A 1 408 ? 23.804 -4.847 -2.688 1.00 91.38 408 THR A N 1
ATOM 3419 C CA . THR A 1 408 ? 24.333 -3.684 -1.955 1.00 91.38 408 THR A CA 1
ATOM 3420 C C . THR A 1 408 ? 23.797 -3.547 -0.532 1.00 91.38 408 THR A C 1
ATOM 3422 O O . THR A 1 408 ? 24.510 -3.020 0.317 1.00 91.38 408 THR A O 1
ATOM 3425 N N . ILE A 1 409 ? 22.587 -4.042 -0.252 1.00 92.44 409 ILE A N 1
ATOM 3426 C CA . ILE A 1 409 ? 21.988 -4.008 1.096 1.00 92.44 409 ILE A CA 1
ATOM 3427 C C . ILE A 1 409 ? 22.056 -5.363 1.804 1.00 92.44 409 ILE A C 1
ATOM 3429 O O . ILE A 1 409 ? 21.838 -5.468 3.010 1.00 92.44 409 ILE A O 1
ATOM 3433 N N . LEU A 1 410 ? 22.341 -6.427 1.051 1.00 93.19 410 LEU A N 1
ATOM 3434 C CA . LEU A 1 410 ? 22.324 -7.788 1.547 1.00 93.19 410 LEU A CA 1
ATOM 3435 C C . LEU A 1 410 ? 23.369 -7.943 2.654 1.00 93.19 410 LEU A C 1
ATOM 3437 O O . LEU A 1 410 ? 24.569 -7.899 2.395 1.00 93.19 410 LEU A O 1
ATOM 3441 N N . THR A 1 411 ? 22.936 -8.200 3.884 1.00 91.38 411 THR A N 1
ATOM 3442 C CA . THR A 1 411 ? 23.779 -8.483 5.058 1.00 91.38 411 THR A CA 1
ATOM 3443 C C . THR A 1 411 ? 23.036 -9.443 5.992 1.00 91.38 411 THR A C 1
ATOM 3445 O O . THR A 1 411 ? 21.832 -9.643 5.836 1.00 91.38 411 THR A O 1
ATOM 3448 N N . ARG A 1 412 ? 23.733 -10.068 6.955 1.00 89.94 412 ARG A N 1
ATOM 3449 C CA . ARG A 1 412 ? 23.061 -10.901 7.975 1.00 89.94 412 ARG A CA 1
ATOM 3450 C C . ARG A 1 412 ? 22.127 -10.080 8.869 1.00 89.94 412 ARG A C 1
ATOM 3452 O O . ARG A 1 412 ? 21.159 -10.623 9.380 1.00 89.94 412 ARG A O 1
ATOM 3459 N N . SER A 1 413 ? 22.412 -8.789 9.015 1.00 92.25 413 SER A N 1
ATOM 3460 C CA . SER A 1 413 ? 21.632 -7.822 9.784 1.00 92.25 413 SER A CA 1
ATOM 3461 C C . SER A 1 413 ? 20.587 -7.076 8.947 1.00 92.25 413 SER A C 1
ATOM 3463 O O . SER A 1 413 ? 20.057 -6.082 9.428 1.00 92.25 413 SER A O 1
ATOM 3465 N N . LEU A 1 414 ? 20.305 -7.510 7.710 1.00 95.31 414 LEU A N 1
ATOM 3466 C CA . LEU A 1 414 ? 19.238 -6.919 6.902 1.00 95.31 414 LEU A CA 1
ATOM 3467 C C . LEU A 1 414 ? 17.906 -7.109 7.630 1.00 95.31 414 LEU A C 1
ATOM 3469 O O . LEU A 1 414 ? 17.460 -8.242 7.834 1.00 95.31 414 LEU A O 1
ATOM 3473 N N . THR A 1 415 ? 17.282 -6.006 8.016 1.00 96.81 415 THR A N 1
ATOM 3474 C CA . THR A 1 415 ? 15.979 -5.994 8.682 1.00 96.81 415 THR A CA 1
ATOM 3475 C C . THR A 1 415 ? 14.847 -6.211 7.686 1.00 96.81 415 THR A C 1
ATOM 3477 O O . THR A 1 415 ? 14.984 -5.955 6.485 1.00 96.81 415 THR A O 1
ATOM 3480 N N . VAL A 1 416 ? 13.693 -6.667 8.174 1.00 97.31 416 VAL A N 1
ATOM 3481 C CA . VAL A 1 416 ? 12.496 -6.772 7.329 1.00 97.31 416 VAL A CA 1
ATOM 3482 C C . VAL A 1 416 ? 12.086 -5.392 6.807 1.00 97.31 416 VAL A C 1
ATOM 3484 O O . VAL A 1 416 ? 11.760 -5.274 5.632 1.00 97.31 416 VAL A O 1
ATOM 3487 N N . ALA A 1 417 ? 12.188 -4.333 7.613 1.00 96.62 417 ALA A N 1
ATOM 3488 C CA . ALA A 1 417 ? 11.892 -2.967 7.176 1.00 96.62 417 ALA A CA 1
ATOM 3489 C C . ALA A 1 417 ? 12.769 -2.500 5.994 1.00 96.62 417 ALA A C 1
ATOM 3491 O O . ALA A 1 417 ? 12.261 -1.880 5.060 1.00 96.62 417 ALA A O 1
ATOM 3492 N N . GLU A 1 418 ? 14.065 -2.823 5.985 1.00 96.38 418 GLU A N 1
ATOM 3493 C CA . GLU A 1 418 ? 14.960 -2.500 4.861 1.00 96.38 418 GLU A CA 1
ATOM 3494 C C . GLU A 1 418 ? 14.604 -3.283 3.590 1.00 96.38 418 GLU A C 1
ATOM 3496 O O . GLU A 1 418 ? 14.648 -2.728 2.490 1.00 96.38 418 GLU A O 1
ATOM 3501 N N . LEU A 1 419 ? 14.203 -4.552 3.729 1.00 97.50 419 LEU A N 1
ATOM 3502 C CA . LEU A 1 419 ? 13.691 -5.347 2.611 1.00 97.50 419 LEU A CA 1
ATOM 3503 C C . LEU A 1 419 ? 12.392 -4.756 2.045 1.00 97.50 419 LEU A C 1
ATOM 3505 O O . LEU A 1 419 ? 12.243 -4.646 0.826 1.00 97.50 419 LEU A O 1
ATOM 3509 N N . LEU A 1 420 ? 11.465 -4.356 2.920 1.00 97.56 420 LEU A N 1
ATOM 3510 C CA . LEU A 1 420 ? 10.222 -3.705 2.514 1.00 97.56 420 LEU A CA 1
ATOM 3511 C C . LEU A 1 420 ? 10.511 -2.402 1.758 1.00 97.56 420 LEU A C 1
ATOM 3513 O O . LEU A 1 420 ? 9.950 -2.181 0.687 1.00 97.56 420 LEU A O 1
ATOM 3517 N N . HIS A 1 421 ? 11.449 -1.587 2.255 1.00 96.00 421 HIS A N 1
ATOM 3518 C CA . HIS A 1 421 ? 11.884 -0.357 1.586 1.00 96.00 421 HIS A CA 1
ATOM 3519 C C . HIS A 1 421 ? 12.514 -0.622 0.212 1.00 96.00 421 HIS A C 1
ATOM 3521 O O . HIS A 1 421 ? 12.275 0.145 -0.723 1.00 96.00 421 HIS A O 1
ATOM 3527 N N . LEU A 1 422 ? 13.286 -1.705 0.049 1.00 97.06 422 LEU A N 1
ATOM 3528 C CA . LEU A 1 422 ? 13.833 -2.090 -1.256 1.00 97.06 422 LEU A CA 1
ATOM 3529 C C . LEU A 1 422 ? 12.717 -2.359 -2.270 1.00 97.06 422 LEU A C 1
ATOM 3531 O O . LEU A 1 422 ? 12.752 -1.799 -3.361 1.00 97.06 422 LEU A O 1
ATOM 3535 N N . TYR A 1 423 ? 11.737 -3.197 -1.930 1.00 97.38 423 TYR A N 1
ATOM 3536 C CA . TYR A 1 423 ? 10.637 -3.505 -2.846 1.00 97.38 423 TYR A CA 1
ATOM 3537 C C . TYR A 1 423 ? 9.740 -2.294 -3.095 1.00 97.38 423 TYR A C 1
ATOM 3539 O O . TYR A 1 423 ? 9.412 -2.024 -4.244 1.00 97.38 423 TYR A O 1
ATOM 3547 N N . TYR A 1 424 ? 9.426 -1.515 -2.058 1.00 95.88 424 TYR A N 1
ATOM 3548 C CA . TYR A 1 424 ? 8.713 -0.244 -2.204 1.00 95.88 424 TYR A CA 1
ATOM 3549 C C . TYR A 1 424 ? 9.414 0.697 -3.198 1.00 95.88 424 TYR A C 1
ATOM 3551 O O . TYR A 1 424 ? 8.768 1.366 -3.996 1.00 95.88 424 TYR A O 1
ATOM 3559 N N . SER A 1 425 ? 10.750 0.708 -3.194 1.00 95.75 425 SER A N 1
ATOM 3560 C CA . SER A 1 425 ? 11.533 1.524 -4.123 1.00 95.75 425 SER A CA 1
ATOM 3561 C C . SER A 1 425 ? 11.420 1.044 -5.578 1.00 95.75 425 SER A C 1
ATOM 3563 O O . SER A 1 425 ? 11.603 1.844 -6.482 1.00 95.75 425 SER A O 1
ATOM 3565 N N . PHE A 1 426 ? 11.152 -0.231 -5.852 1.00 96.50 426 PHE A N 1
ATOM 3566 C CA . PHE A 1 426 ? 11.160 -0.770 -7.215 1.00 96.50 426 PHE A CA 1
ATOM 3567 C C . PHE A 1 426 ? 9.820 -1.427 -7.534 1.00 96.50 426 PHE A C 1
ATOM 3569 O O . PHE A 1 426 ? 9.666 -2.647 -7.411 1.00 96.50 426 PHE A O 1
ATOM 3576 N N . ASP A 1 427 ? 8.856 -0.618 -7.967 1.00 94.69 427 ASP A N 1
ATOM 3577 C CA . ASP A 1 427 ? 7.447 -0.996 -8.035 1.00 94.69 427 ASP A CA 1
ATOM 35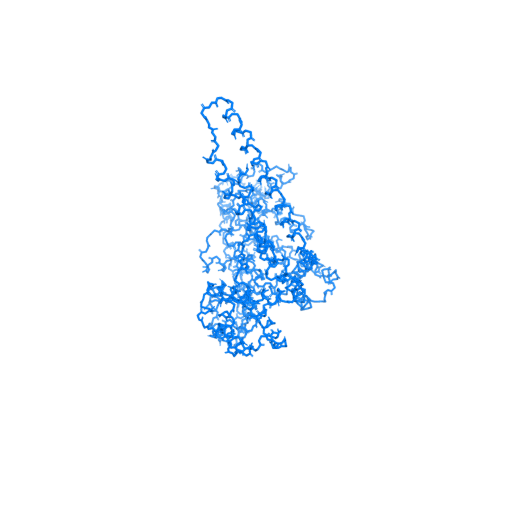78 C C . ASP A 1 427 ? 7.195 -2.160 -9.008 1.00 94.69 427 ASP A C 1
ATOM 3580 O O . ASP A 1 427 ? 6.549 -3.152 -8.651 1.00 94.69 427 ASP A O 1
ATOM 3584 N N . TYR A 1 428 ? 7.839 -2.126 -10.181 1.00 95.69 428 TYR A N 1
ATOM 3585 C CA . TYR A 1 428 ? 7.822 -3.238 -11.139 1.00 95.69 428 TYR A CA 1
ATOM 3586 C C . TYR A 1 428 ? 8.254 -4.566 -10.487 1.00 95.69 428 TYR A C 1
ATOM 3588 O O . TYR A 1 428 ? 7.590 -5.596 -10.632 1.00 95.69 428 TYR A O 1
ATOM 3596 N N . PHE A 1 429 ? 9.361 -4.561 -9.734 1.00 96.81 429 PHE A N 1
ATOM 3597 C CA . PHE A 1 429 ? 9.904 -5.768 -9.102 1.00 96.81 429 PHE A CA 1
ATOM 3598 C C . PHE A 1 429 ? 9.078 -6.227 -7.903 1.00 96.81 429 PHE A C 1
ATOM 3600 O O . PHE A 1 429 ? 8.915 -7.434 -7.717 1.00 96.81 429 PHE A O 1
ATOM 3607 N N . LYS A 1 430 ? 8.511 -5.294 -7.129 1.00 97.25 430 LYS A N 1
ATOM 3608 C CA . LYS A 1 430 ? 7.527 -5.586 -6.078 1.00 97.25 430 LYS A CA 1
ATOM 3609 C C . LYS A 1 430 ? 6.320 -6.313 -6.659 1.00 97.25 430 LYS A C 1
ATOM 3611 O O . LYS A 1 430 ? 6.023 -7.425 -6.224 1.00 97.25 430 LYS A O 1
ATOM 3616 N N . LYS A 1 431 ? 5.673 -5.754 -7.687 1.00 96.88 431 LYS A N 1
ATOM 3617 C CA . LYS A 1 431 ? 4.500 -6.362 -8.339 1.00 96.88 431 LYS A CA 1
ATOM 3618 C C . LYS A 1 431 ? 4.826 -7.727 -8.946 1.00 96.88 431 LYS A C 1
ATOM 3620 O O . LYS A 1 431 ? 4.029 -8.657 -8.838 1.00 96.88 431 LYS A O 1
ATOM 3625 N N . MET A 1 432 ? 6.014 -7.895 -9.531 1.00 95.50 432 MET A N 1
ATOM 3626 C CA . MET A 1 432 ? 6.461 -9.196 -10.044 1.00 95.50 432 MET A CA 1
ATOM 3627 C C . MET A 1 432 ? 6.712 -10.229 -8.947 1.00 95.50 432 MET A C 1
ATOM 3629 O O . MET A 1 432 ? 6.340 -11.393 -9.117 1.00 95.50 432 MET A O 1
ATOM 3633 N N . ALA A 1 433 ? 7.288 -9.820 -7.820 1.00 96.75 433 ALA A N 1
ATOM 3634 C CA . ALA A 1 433 ? 7.483 -10.701 -6.680 1.00 96.75 433 ALA A CA 1
ATOM 3635 C C . ALA A 1 433 ? 6.139 -11.097 -6.045 1.00 96.75 433 ALA A C 1
ATOM 3637 O O . ALA A 1 433 ? 5.917 -12.282 -5.812 1.00 96.75 433 ALA A O 1
ATOM 3638 N N . ILE A 1 434 ? 5.204 -10.153 -5.877 1.00 97.19 434 ILE A N 1
ATOM 3639 C CA . ILE A 1 434 ? 3.833 -10.421 -5.412 1.00 97.19 434 ILE A CA 1
ATOM 3640 C C . ILE A 1 434 ? 3.137 -11.426 -6.339 1.00 97.19 434 ILE A C 1
ATOM 3642 O O . ILE A 1 434 ? 2.683 -12.472 -5.875 1.00 97.19 434 ILE A O 1
ATOM 3646 N N . LYS A 1 435 ? 3.127 -11.160 -7.653 1.00 95.62 435 LYS A N 1
ATOM 3647 C CA . LYS A 1 435 ? 2.541 -12.049 -8.671 1.00 95.62 435 LYS A CA 1
ATOM 3648 C C . LYS A 1 435 ? 3.055 -13.483 -8.534 1.00 95.62 435 LYS A C 1
ATOM 3650 O O . LYS A 1 435 ? 2.273 -14.429 -8.516 1.00 95.62 435 LYS A O 1
ATOM 3655 N N . LYS A 1 436 ? 4.379 -13.639 -8.427 1.00 95.75 436 LYS A N 1
ATOM 3656 C CA . LYS A 1 436 ? 5.055 -14.938 -8.315 1.00 95.75 436 LYS A CA 1
ATOM 3657 C C . LYS A 1 436 ? 4.704 -15.651 -7.009 1.00 95.75 436 LYS A C 1
ATOM 3659 O O . LYS A 1 436 ? 4.366 -16.828 -7.032 1.00 95.75 436 LYS A O 1
ATOM 3664 N N . VAL A 1 437 ? 4.842 -14.962 -5.882 1.00 97.06 437 VAL A N 1
ATOM 3665 C CA . VAL A 1 437 ? 4.799 -15.573 -4.548 1.00 97.06 437 VAL A CA 1
ATOM 3666 C C . VAL A 1 437 ? 3.379 -15.928 -4.126 1.00 97.06 437 VAL A C 1
ATOM 3668 O O . VAL A 1 437 ? 3.161 -16.997 -3.563 1.00 97.06 437 VAL A O 1
ATOM 3671 N N . PHE A 1 438 ? 2.414 -15.059 -4.424 1.00 95.62 438 PHE A N 1
ATOM 3672 C CA . PHE A 1 438 ? 1.006 -15.286 -4.095 1.00 95.62 438 PHE A CA 1
ATOM 3673 C C . PHE A 1 438 ? 0.241 -15.995 -5.217 1.00 95.62 438 PHE A C 1
ATOM 3675 O O . PHE A 1 438 ? -0.943 -16.275 -5.064 1.00 95.62 438 PHE A O 1
ATOM 3682 N N . ASN A 1 439 ? 0.912 -16.308 -6.333 1.00 95.19 439 ASN A N 1
ATOM 3683 C CA . ASN A 1 439 ? 0.318 -16.953 -7.504 1.00 95.19 439 ASN A CA 1
ATOM 3684 C C . ASN A 1 439 ? -0.938 -16.218 -8.021 1.00 95.19 439 ASN A C 1
ATOM 3686 O O . ASN A 1 439 ? -1.925 -16.836 -8.419 1.00 95.19 439 ASN A O 1
ATOM 3690 N N . ILE A 1 440 ? -0.896 -14.884 -7.998 1.00 93.38 440 ILE A N 1
ATOM 3691 C CA . ILE A 1 440 ? -1.993 -14.023 -8.446 1.00 93.38 440 ILE A CA 1
ATOM 3692 C C . ILE A 1 440 ? -1.834 -13.792 -9.946 1.00 93.38 440 ILE A C 1
ATOM 3694 O O . ILE A 1 440 ? -0.773 -13.378 -10.408 1.00 93.38 440 ILE A O 1
ATOM 3698 N N . THR A 1 441 ? -2.880 -14.037 -10.731 1.00 87.88 441 THR A N 1
ATOM 3699 C CA . THR A 1 441 ? -2.864 -13.766 -12.179 1.00 87.88 441 THR A CA 1
ATOM 3700 C C . THR A 1 441 ? -3.653 -12.521 -12.559 1.00 87.88 441 THR A C 1
ATOM 3702 O O . THR A 1 441 ? -3.338 -11.913 -13.576 1.00 87.88 441 THR A O 1
ATOM 3705 N N . ASN A 1 442 ? -4.650 -12.144 -11.754 1.00 90.25 442 ASN A N 1
ATOM 3706 C CA . ASN A 1 442 ? -5.501 -10.985 -11.994 1.00 90.25 442 ASN A CA 1
ATOM 3707 C C . ASN A 1 442 ? -4.750 -9.675 -11.703 1.00 90.25 442 ASN A C 1
ATOM 3709 O O . ASN A 1 442 ? -4.151 -9.524 -10.640 1.00 90.25 442 ASN A O 1
ATOM 3713 N N . TYR A 1 443 ? -4.807 -8.725 -12.639 1.00 89.06 443 TYR A N 1
ATOM 3714 C CA . TYR A 1 443 ? -4.113 -7.443 -12.512 1.00 89.06 443 TYR A CA 1
ATOM 3715 C C . TYR A 1 443 ? -4.593 -6.620 -11.305 1.00 89.06 443 TYR A C 1
ATOM 3717 O O . TYR A 1 443 ? -3.773 -6.223 -10.478 1.00 89.06 443 TYR A O 1
ATOM 3725 N N . ASP A 1 444 ? -5.904 -6.411 -11.159 1.00 90.62 444 ASP A N 1
ATOM 3726 C CA . ASP A 1 444 ? -6.474 -5.580 -10.086 1.00 90.62 444 ASP A CA 1
ATOM 3727 C C . ASP A 1 444 ? -6.157 -6.134 -8.692 1.00 90.62 444 ASP A C 1
ATOM 3729 O O . ASP A 1 444 ? -5.958 -5.382 -7.738 1.00 90.62 444 ASP A O 1
ATOM 3733 N N . GLU A 1 445 ? -6.095 -7.457 -8.557 1.00 93.94 445 GLU A N 1
ATOM 3734 C CA . GLU A 1 445 ? -5.690 -8.115 -7.320 1.00 93.94 445 GLU A CA 1
ATOM 3735 C C . GLU A 1 445 ? -4.209 -7.864 -7.001 1.00 93.94 445 GLU A C 1
ATOM 3737 O O . GLU A 1 445 ? -3.883 -7.547 -5.857 1.00 93.94 445 GLU A O 1
ATOM 3742 N N . ILE A 1 446 ? -3.317 -7.899 -8.001 1.00 94.69 446 ILE A N 1
ATOM 3743 C CA . ILE A 1 446 ? -1.902 -7.530 -7.817 1.00 94.69 446 ILE A CA 1
ATOM 3744 C C . ILE A 1 446 ? -1.784 -6.074 -7.361 1.00 94.69 446 ILE A C 1
ATOM 3746 O O . ILE A 1 446 ? -1.005 -5.798 -6.448 1.00 94.69 446 ILE A O 1
ATOM 3750 N N . ILE A 1 447 ? -2.559 -5.158 -7.952 1.00 94.00 447 ILE A N 1
ATOM 3751 C CA . ILE A 1 447 ? -2.564 -3.745 -7.552 1.00 94.00 447 ILE A CA 1
ATOM 3752 C C . ILE A 1 447 ? -3.039 -3.591 -6.107 1.00 94.00 447 ILE A C 1
ATOM 3754 O O . ILE A 1 447 ? -2.322 -3.009 -5.303 1.00 94.00 447 ILE A O 1
ATOM 3758 N N . LYS A 1 448 ? -4.147 -4.227 -5.710 1.00 95.44 448 LYS A N 1
ATOM 3759 C CA . LYS A 1 448 ? -4.616 -4.198 -4.311 1.00 95.44 448 LYS A CA 1
ATOM 3760 C C . LYS A 1 448 ? -3.580 -4.736 -3.320 1.00 95.44 448 LYS A C 1
ATOM 3762 O O . LYS A 1 448 ? -3.421 -4.189 -2.227 1.00 95.44 448 LYS A O 1
ATOM 3767 N N . TYR A 1 449 ? -2.876 -5.812 -3.675 1.00 96.12 449 TYR A N 1
ATOM 3768 C CA . TYR A 1 449 ? -1.783 -6.338 -2.851 1.00 96.12 449 TYR A CA 1
ATOM 3769 C C . TYR A 1 449 ? -0.595 -5.375 -2.793 1.00 96.12 449 TYR A C 1
ATOM 3771 O O . TYR A 1 449 ? -0.017 -5.202 -1.722 1.00 96.12 449 TYR A O 1
ATOM 3779 N N . SER A 1 450 ? -0.247 -4.750 -3.918 1.00 96.69 450 SER A N 1
ATOM 3780 C CA . SER A 1 450 ? 0.804 -3.738 -4.024 1.00 96.69 450 SER A CA 1
ATOM 3781 C C . SER A 1 450 ? 0.497 -2.507 -3.167 1.00 96.69 450 SER A C 1
ATOM 3783 O O . SER A 1 450 ? 1.353 -2.085 -2.398 1.00 96.69 450 SER A O 1
ATOM 3785 N N . ASP A 1 451 ? -0.729 -1.990 -3.216 1.00 96.19 451 ASP A N 1
ATOM 3786 C CA . ASP A 1 451 ? -1.152 -0.828 -2.425 1.00 96.19 451 ASP A CA 1
ATOM 3787 C C . ASP A 1 451 ? -1.129 -1.150 -0.925 1.00 96.19 451 ASP A C 1
ATOM 3789 O O . ASP A 1 451 ? -0.623 -0.385 -0.105 1.00 96.19 451 ASP A O 1
ATOM 3793 N N . SER A 1 452 ? -1.616 -2.337 -0.549 1.00 96.56 452 SER A N 1
ATOM 3794 C CA . SER A 1 452 ? -1.531 -2.807 0.835 1.00 96.56 452 SER A CA 1
ATOM 3795 C C . SER A 1 452 ? -0.087 -3.017 1.295 1.00 96.56 452 SER A C 1
ATOM 3797 O O . SER A 1 452 ? 0.197 -2.818 2.477 1.00 96.56 452 SER A O 1
ATOM 3799 N N . PHE A 1 453 ? 0.809 -3.441 0.400 1.00 97.75 453 PHE A N 1
ATOM 3800 C CA . PHE A 1 453 ? 2.234 -3.553 0.693 1.00 97.75 453 PHE A CA 1
ATOM 3801 C C . PHE A 1 453 ? 2.833 -2.174 0.946 1.00 97.75 453 PHE A C 1
ATOM 3803 O O . PHE A 1 453 ? 3.593 -2.014 1.896 1.00 97.75 453 PHE A O 1
ATOM 3810 N N . ASP A 1 454 ? 2.470 -1.182 0.135 1.00 95.75 454 ASP A N 1
ATOM 3811 C CA . ASP A 1 454 ? 2.972 0.181 0.270 1.00 95.75 454 ASP A CA 1
ATOM 3812 C C . ASP A 1 454 ? 2.549 0.791 1.603 1.00 95.75 454 ASP A C 1
ATOM 3814 O O . ASP A 1 454 ? 3.412 1.265 2.333 1.00 95.75 454 ASP A O 1
ATOM 3818 N N . LEU A 1 455 ? 1.279 0.664 2.004 1.00 93.81 455 LEU A N 1
ATOM 3819 C CA . LEU A 1 455 ? 0.819 1.109 3.328 1.00 93.81 455 LEU A CA 1
ATOM 3820 C C . LEU A 1 455 ? 1.628 0.472 4.470 1.00 93.81 455 LEU A C 1
ATOM 3822 O O . LEU A 1 455 ? 2.020 1.148 5.422 1.00 93.81 455 LEU A O 1
ATOM 3826 N N . PHE A 1 456 ? 1.933 -0.823 4.361 1.00 95.69 456 PHE A N 1
ATOM 3827 C CA . PHE A 1 456 ? 2.739 -1.530 5.353 1.00 95.69 456 PHE A CA 1
ATOM 3828 C C . PHE A 1 456 ? 4.207 -1.076 5.356 1.00 95.69 456 PHE A C 1
ATOM 3830 O O . PHE A 1 456 ? 4.754 -0.765 6.412 1.00 95.69 456 PHE A O 1
ATOM 3837 N N . ALA A 1 457 ? 4.849 -1.013 4.188 1.00 94.94 457 ALA A N 1
ATOM 3838 C CA . ALA A 1 457 ? 6.252 -0.633 4.021 1.00 94.94 457 ALA A CA 1
ATOM 3839 C C . ALA A 1 457 ? 6.506 0.856 4.308 1.00 94.94 457 ALA A C 1
ATOM 3841 O O . ALA A 1 457 ? 7.615 1.259 4.684 1.00 94.94 457 ALA A O 1
ATOM 3842 N N . MET A 1 458 ? 5.490 1.695 4.108 1.00 89.81 458 MET A N 1
ATOM 3843 C CA . MET A 1 458 ? 5.577 3.125 4.343 1.00 89.81 458 MET A CA 1
ATOM 3844 C C . MET A 1 458 ? 5.459 3.481 5.817 1.00 89.81 458 MET A C 1
ATOM 3846 O O . MET A 1 458 ? 6.083 4.467 6.212 1.00 89.81 458 MET A O 1
ATOM 3850 N N . ASN A 1 459 ? 4.735 2.692 6.615 1.00 92.38 459 ASN A N 1
ATOM 3851 C CA . ASN A 1 459 ? 4.408 3.045 7.989 1.00 92.38 459 ASN A CA 1
ATOM 3852 C C . ASN A 1 459 ? 5.678 3.219 8.861 1.00 92.38 459 ASN A C 1
ATOM 3854 O O . ASN A 1 459 ? 6.340 2.244 9.239 1.00 92.38 459 ASN A O 1
ATOM 3858 N N . PRO A 1 460 ? 6.033 4.464 9.237 1.00 92.19 460 PRO A N 1
ATOM 3859 C CA . PRO A 1 460 ? 7.239 4.746 10.000 1.00 92.19 460 PRO A CA 1
ATOM 3860 C C . PRO A 1 460 ? 7.084 4.426 11.492 1.00 92.19 460 PRO A C 1
ATOM 3862 O O . PRO A 1 460 ? 8.077 4.535 12.214 1.00 92.19 460 PRO A O 1
ATOM 3865 N N . THR A 1 461 ? 5.900 4.035 11.973 1.00 91.69 461 THR A N 1
ATOM 3866 C CA . THR A 1 461 ? 5.667 3.628 13.369 1.00 91.69 461 THR A CA 1
ATOM 3867 C C . THR A 1 461 ? 5.800 2.131 13.585 1.00 91.69 461 THR A C 1
ATOM 3869 O O . THR A 1 461 ? 5.823 1.708 14.732 1.00 91.69 461 THR A O 1
ATOM 3872 N N . ASN A 1 462 ? 5.982 1.344 12.523 1.00 94.81 462 ASN A N 1
ATOM 3873 C CA . ASN A 1 462 ? 6.321 -0.073 12.618 1.00 94.81 462 ASN A CA 1
ATOM 3874 C C . ASN A 1 462 ? 7.579 -0.284 13.481 1.00 94.81 462 ASN A C 1
ATOM 3876 O O . ASN A 1 462 ? 8.599 0.394 13.285 1.00 94.81 462 ASN A O 1
ATOM 3880 N N . ILE A 1 463 ? 7.513 -1.204 14.441 1.00 93.94 463 ILE A N 1
ATOM 3881 C CA . ILE A 1 463 ? 8.582 -1.535 15.392 1.00 93.94 463 ILE A CA 1
ATOM 3882 C C . ILE A 1 463 ? 9.076 -2.964 15.165 1.00 93.94 463 ILE A C 1
ATOM 3884 O O . ILE A 1 463 ? 10.290 -3.182 15.166 1.00 93.94 463 ILE A O 1
ATOM 3888 N N . ILE A 1 464 ? 8.175 -3.925 14.944 1.00 94.94 464 ILE A N 1
ATOM 3889 C CA . ILE A 1 464 ? 8.517 -5.345 14.787 1.00 94.94 464 ILE A CA 1
ATOM 3890 C C . ILE A 1 464 ? 9.457 -5.524 13.595 1.00 94.94 464 ILE A C 1
ATOM 3892 O O . ILE A 1 464 ? 10.572 -6.013 13.754 1.00 94.94 464 ILE A O 1
ATOM 3896 N N . THR A 1 465 ? 9.055 -5.060 12.414 1.00 95.25 465 THR A N 1
ATOM 3897 C CA . THR A 1 465 ? 9.807 -5.181 11.153 1.00 95.25 465 THR A CA 1
ATOM 3898 C C . THR A 1 465 ? 11.170 -4.491 11.177 1.00 95.25 465 THR A C 1
ATOM 3900 O O . THR A 1 465 ? 12.081 -4.919 10.467 1.00 95.25 465 THR A O 1
ATOM 3903 N N . LYS A 1 466 ? 11.341 -3.450 12.002 1.00 94.56 466 LYS A N 1
ATOM 3904 C CA . LYS A 1 466 ? 12.637 -2.785 12.222 1.00 94.56 466 LYS A CA 1
ATOM 3905 C C . LYS A 1 466 ? 13.543 -3.555 13.179 1.00 94.56 466 LYS A C 1
ATOM 3907 O O . LYS A 1 466 ? 14.756 -3.388 13.124 1.00 94.56 466 LYS A O 1
ATOM 3912 N N . GLY A 1 467 ? 12.959 -4.345 14.078 1.00 91.94 467 GLY A N 1
ATOM 3913 C CA . GLY A 1 467 ? 13.680 -5.117 15.087 1.00 91.94 467 GLY A CA 1
ATOM 3914 C C . GLY A 1 467 ? 14.052 -6.536 14.656 1.00 91.94 467 GLY A C 1
ATOM 3915 O O . GLY A 1 467 ? 14.922 -7.134 15.284 1.00 91.94 467 GLY A O 1
ATOM 3916 N N . ILE A 1 468 ? 13.416 -7.080 13.613 1.00 94.31 468 ILE A N 1
ATOM 3917 C CA . ILE A 1 468 ? 13.657 -8.451 13.138 1.00 94.31 468 ILE A CA 1
ATOM 3918 C C . ILE A 1 468 ? 14.504 -8.479 11.862 1.00 94.31 468 ILE A C 1
ATOM 3920 O O . ILE A 1 468 ? 14.316 -7.672 10.946 1.00 94.31 468 ILE A O 1
ATOM 3924 N N . PHE A 1 469 ? 15.415 -9.449 11.783 1.00 94.75 469 PHE A N 1
ATOM 3925 C CA . PHE A 1 469 ? 16.260 -9.672 10.611 1.00 94.75 469 PHE A CA 1
ATOM 3926 C C . PHE A 1 469 ? 15.644 -10.701 9.663 1.00 94.75 469 PHE A C 1
ATOM 3928 O O . PHE A 1 469 ? 15.114 -11.721 10.094 1.00 94.75 469 PHE A O 1
ATOM 3935 N N . VAL A 1 470 ? 15.776 -10.470 8.356 1.00 95.31 470 VAL A N 1
ATOM 3936 C CA . VAL A 1 470 ? 15.238 -11.345 7.298 1.00 95.31 470 VAL A CA 1
ATOM 3937 C C . VAL A 1 470 ? 15.809 -12.762 7.383 1.00 95.31 470 VAL A C 1
ATOM 3939 O O . VAL A 1 470 ? 15.109 -13.737 7.125 1.00 95.31 470 VAL A O 1
ATOM 3942 N N . PHE A 1 471 ? 17.092 -12.886 7.726 1.00 92.69 471 PHE A N 1
ATOM 3943 C CA . PHE A 1 471 ? 17.809 -14.164 7.715 1.00 92.69 471 PHE A CA 1
ATOM 3944 C C . PHE A 1 471 ? 17.839 -14.872 9.068 1.00 92.69 471 PHE A C 1
ATOM 3946 O O . PHE A 1 471 ? 18.361 -15.982 9.141 1.00 92.69 471 PHE A O 1
ATOM 3953 N N . ASP A 1 472 ? 17.272 -14.269 10.110 1.00 87.62 472 ASP A N 1
ATOM 3954 C CA . ASP A 1 472 ? 17.167 -14.911 11.416 1.00 87.62 472 ASP A CA 1
ATOM 3955 C C . ASP A 1 472 ? 16.091 -16.015 11.395 1.00 87.62 472 ASP A C 1
ATOM 3957 O O . ASP A 1 472 ? 15.183 -16.026 10.555 1.00 87.62 472 ASP A O 1
ATOM 3961 N N . GLU A 1 473 ? 16.225 -16.988 12.290 1.00 80.38 473 GLU A N 1
ATOM 3962 C CA . GLU A 1 473 ? 15.243 -18.056 12.531 1.00 80.38 473 GLU A CA 1
ATOM 3963 C C . GLU A 1 473 ? 14.362 -17.767 13.757 1.00 80.38 473 GLU A C 1
ATOM 3965 O O . GLU A 1 473 ? 13.535 -18.591 14.149 1.00 80.38 473 GLU A O 1
ATOM 3970 N N . GLY A 1 474 ? 14.523 -16.586 14.363 1.00 80.31 474 GLY A N 1
ATOM 3971 C CA . GLY A 1 474 ? 13.709 -16.120 15.476 1.00 80.31 474 GLY A CA 1
ATOM 3972 C C . GLY A 1 474 ? 12.206 -16.189 15.185 1.00 80.31 474 GLY A C 1
ATOM 3973 O O . GLY A 1 474 ? 11.719 -15.729 14.154 1.00 80.31 474 GLY A O 1
ATOM 3974 N N . ASN A 1 475 ? 11.448 -16.745 16.131 1.00 88.81 475 ASN A N 1
ATOM 3975 C CA . ASN A 1 475 ? 9.991 -16.775 16.065 1.00 88.81 475 ASN A CA 1
ATOM 3976 C C . ASN A 1 475 ? 9.430 -15.410 16.507 1.00 88.81 475 ASN A C 1
ATOM 3978 O O . ASN A 1 475 ? 9.504 -15.055 17.686 1.00 88.81 475 ASN A O 1
ATOM 3982 N N . VAL A 1 476 ? 8.858 -14.659 15.562 1.00 93.25 476 VAL A N 1
ATOM 3983 C CA . VAL A 1 476 ? 8.322 -13.307 15.796 1.00 93.25 476 VAL A CA 1
ATOM 3984 C C . VAL A 1 476 ? 7.211 -13.299 16.851 1.00 93.25 476 VAL A C 1
ATOM 3986 O O . VAL A 1 476 ? 7.227 -12.434 17.726 1.00 93.25 476 VAL A O 1
ATOM 3989 N N . ALA A 1 477 ? 6.316 -14.294 16.862 1.00 95.00 477 ALA A N 1
ATOM 3990 C CA . ALA A 1 477 ? 5.290 -14.416 17.899 1.00 95.00 477 ALA A CA 1
ATOM 3991 C C . ALA A 1 477 ? 5.911 -14.526 19.301 1.00 95.00 477 ALA A C 1
ATOM 3993 O O . ALA A 1 477 ? 5.485 -13.839 20.228 1.00 95.00 477 ALA A O 1
ATOM 3994 N N . LYS A 1 478 ? 6.990 -15.307 19.460 1.00 94.44 478 LYS A N 1
ATOM 3995 C CA . LYS A 1 478 ? 7.723 -15.400 20.738 1.00 94.44 478 LYS A CA 1
ATOM 3996 C C . LYS A 1 478 ? 8.362 -14.076 21.150 1.00 94.44 478 LYS A C 1
ATOM 3998 O O . LYS A 1 478 ? 8.391 -13.769 22.341 1.00 94.44 478 LYS A O 1
ATOM 4003 N N . ILE A 1 479 ? 8.865 -13.291 20.197 1.00 93.00 479 ILE A N 1
ATOM 4004 C CA . ILE A 1 479 ? 9.412 -11.953 20.474 1.00 93.00 479 ILE A CA 1
ATOM 4005 C C . ILE A 1 479 ? 8.310 -11.045 21.038 1.00 93.00 479 ILE A C 1
ATOM 4007 O O . ILE A 1 479 ? 8.525 -10.405 22.069 1.00 93.00 479 ILE A O 1
ATOM 4011 N N . ILE A 1 480 ? 7.123 -11.046 20.420 1.00 95.62 480 ILE A N 1
ATOM 4012 C CA . ILE A 1 480 ? 5.954 -10.284 20.886 1.00 95.62 480 ILE A CA 1
ATOM 4013 C C . ILE A 1 480 ? 5.549 -10.741 22.296 1.00 95.62 480 ILE A C 1
ATOM 4015 O O . ILE A 1 480 ? 5.484 -9.916 23.208 1.00 95.62 480 ILE A O 1
ATOM 4019 N N . ILE A 1 481 ? 5.364 -12.049 22.510 1.00 96.69 481 ILE A N 1
ATOM 4020 C CA . ILE A 1 481 ? 4.992 -12.623 23.817 1.00 96.69 481 ILE A CA 1
ATOM 4021 C C . ILE A 1 481 ? 5.974 -12.188 24.907 1.00 96.69 481 ILE A C 1
ATOM 4023 O O . ILE A 1 481 ? 5.566 -11.687 25.954 1.00 96.69 481 ILE A O 1
ATOM 4027 N N . ASN A 1 482 ? 7.277 -12.334 24.663 1.00 93.94 482 ASN A N 1
ATOM 4028 C CA . ASN A 1 482 ? 8.298 -11.992 25.650 1.00 93.94 482 ASN A CA 1
ATOM 4029 C C . ASN A 1 482 ? 8.336 -10.489 25.954 1.00 93.94 482 ASN A C 1
ATOM 4031 O O . ASN A 1 482 ? 8.523 -10.114 27.111 1.00 93.94 482 ASN A O 1
ATOM 4035 N N . LYS A 1 483 ? 8.135 -9.626 24.948 1.00 93.62 483 LYS A N 1
ATOM 4036 C CA . LYS A 1 483 ? 8.105 -8.171 25.147 1.00 93.62 483 LYS A CA 1
ATOM 4037 C C . LYS A 1 483 ? 6.961 -7.748 26.065 1.00 93.62 483 LYS A C 1
ATOM 4039 O O . LYS A 1 483 ? 7.184 -6.917 26.945 1.00 93.62 483 LYS A O 1
ATOM 4044 N N . TYR A 1 484 ? 5.768 -8.291 25.839 1.00 96.56 484 TYR A N 1
ATOM 4045 C CA . TYR A 1 484 ? 4.548 -7.898 26.547 1.00 96.56 484 TYR A CA 1
ATOM 4046 C C . TYR A 1 484 ? 4.353 -8.613 27.880 1.00 96.56 484 TYR A C 1
ATOM 4048 O O . TYR A 1 484 ? 3.726 -8.060 28.781 1.00 96.56 484 TYR A O 1
ATOM 4056 N N . ARG A 1 485 ? 5.001 -9.767 28.074 1.00 95.31 485 ARG A N 1
ATOM 4057 C CA . ARG A 1 485 ? 5.129 -10.396 29.392 1.00 95.31 485 ARG A CA 1
ATOM 4058 C C . ARG A 1 485 ? 5.764 -9.453 30.419 1.00 95.31 485 ARG A C 1
ATOM 4060 O O . ARG A 1 485 ? 5.335 -9.434 31.567 1.00 95.31 485 ARG A O 1
ATOM 4067 N N . LEU A 1 486 ? 6.756 -8.657 30.009 1.00 92.06 486 LEU A N 1
ATOM 4068 C CA . LEU A 1 486 ? 7.381 -7.644 30.873 1.00 92.06 486 LEU A CA 1
ATOM 4069 C C . LEU A 1 486 ? 6.426 -6.496 31.238 1.00 92.06 486 LEU A C 1
ATOM 4071 O O . LEU A 1 486 ? 6.640 -5.835 32.249 1.00 92.06 486 LEU A O 1
ATOM 4075 N N . ASP A 1 487 ? 5.377 -6.290 30.442 1.00 93.75 487 ASP A N 1
ATOM 4076 C CA . ASP A 1 487 ? 4.351 -5.263 30.644 1.00 93.75 487 ASP A CA 1
ATOM 4077 C C . ASP A 1 487 ? 3.092 -5.840 31.340 1.00 93.75 487 ASP A C 1
ATOM 4079 O O . ASP A 1 487 ? 2.017 -5.248 31.275 1.00 93.75 487 ASP A O 1
ATOM 4083 N N . ASN A 1 488 ? 3.213 -7.006 31.995 1.00 95.12 488 ASN A N 1
ATOM 4084 C CA . ASN A 1 488 ? 2.125 -7.737 32.662 1.00 95.12 488 ASN A CA 1
ATOM 4085 C C . ASN A 1 488 ? 0.968 -8.173 31.734 1.00 95.12 488 ASN A C 1
ATOM 4087 O O . ASN A 1 488 ? -0.161 -8.368 32.188 1.00 95.12 488 ASN A O 1
ATOM 4091 N N . ILE A 1 489 ? 1.229 -8.343 30.434 1.00 97.50 489 ILE A N 1
ATOM 4092 C CA . ILE A 1 489 ? 0.217 -8.812 29.484 1.00 97.50 489 ILE A CA 1
ATOM 4093 C C . ILE A 1 489 ? 0.439 -10.291 29.158 1.00 97.50 489 ILE A C 1
ATOM 4095 O O . ILE A 1 489 ? 1.513 -10.705 28.714 1.00 97.50 489 ILE A O 1
ATOM 4099 N N . ASN A 1 490 ? -0.601 -11.089 29.378 1.00 97.06 490 ASN A N 1
ATOM 4100 C CA . ASN A 1 490 ? -0.606 -12.521 29.142 1.00 97.06 490 ASN A CA 1
ATOM 4101 C C . ASN A 1 490 ? -0.925 -12.824 27.674 1.00 97.06 490 ASN A C 1
ATOM 4103 O O . ASN A 1 490 ? -2.055 -12.645 27.225 1.00 97.06 490 ASN A O 1
ATOM 4107 N N . LEU A 1 491 ? 0.081 -13.302 26.943 1.00 97.44 491 LEU A N 1
ATOM 4108 C CA . LEU A 1 491 ? -0.034 -13.745 25.555 1.00 97.44 491 LEU A CA 1
ATOM 4109 C C . LEU A 1 491 ? 0.448 -15.191 25.430 1.00 97.44 491 LEU A C 1
ATOM 4111 O O . LEU A 1 491 ? 1.450 -15.577 26.041 1.00 97.44 491 LEU A O 1
ATOM 4115 N N . THR A 1 492 ? -0.231 -15.972 24.592 1.00 95.44 492 THR A N 1
ATOM 4116 C CA . THR A 1 492 ? 0.158 -17.345 24.243 1.00 95.44 492 THR A CA 1
ATOM 4117 C C . THR A 1 492 ? 0.514 -17.446 22.762 1.00 95.44 492 THR A C 1
ATOM 4119 O O . THR A 1 492 ? 0.156 -16.581 21.965 1.00 95.44 492 THR A O 1
ATOM 4122 N N . GLU A 1 493 ? 1.226 -18.509 22.378 1.00 94.75 493 GLU A N 1
ATOM 4123 C CA . GLU A 1 493 ? 1.528 -18.772 20.962 1.00 94.75 493 GLU A CA 1
ATOM 4124 C C . GLU A 1 493 ? 0.252 -19.009 20.142 1.00 94.75 493 GLU A C 1
ATOM 4126 O O . GLU A 1 493 ? 0.184 -18.568 19.001 1.00 94.75 493 GLU A O 1
ATOM 4131 N N . GLU A 1 494 ? -0.775 -19.625 20.739 1.00 95.62 494 GLU A N 1
ATOM 4132 C CA . GLU A 1 494 ? -2.078 -19.859 20.099 1.00 95.62 494 GLU A CA 1
ATOM 4133 C C . GLU A 1 494 ? -2.746 -18.546 19.671 1.00 95.62 494 GLU A C 1
ATOM 4135 O O . GLU A 1 494 ? -3.213 -18.442 18.545 1.00 95.62 494 GLU A O 1
ATOM 4140 N N . MET A 1 495 ? -2.692 -17.505 20.511 1.00 96.62 495 MET A N 1
ATOM 4141 C CA . MET A 1 495 ? -3.254 -16.182 20.194 1.00 96.62 495 MET A CA 1
ATOM 4142 C C . MET A 1 495 ? -2.543 -15.464 19.033 1.00 96.62 495 MET A C 1
ATOM 4144 O O . MET A 1 495 ? -3.024 -14.437 18.562 1.00 96.62 495 MET A O 1
ATOM 4148 N N . LEU A 1 496 ? -1.373 -15.953 18.609 1.00 96.56 496 LEU A N 1
ATOM 4149 C CA . LEU A 1 496 ? -0.545 -15.374 17.546 1.00 96.56 496 LEU A CA 1
ATOM 4150 C C . LEU A 1 496 ? -0.278 -16.373 16.406 1.00 96.56 496 LEU A C 1
ATOM 4152 O O . LEU A 1 496 ? 0.629 -16.145 15.598 1.00 96.56 496 LEU A O 1
ATOM 4156 N N . ALA A 1 497 ? -1.021 -17.485 16.371 1.00 92.88 497 ALA A N 1
ATOM 4157 C CA . ALA A 1 497 ? -0.789 -18.596 15.453 1.00 92.88 497 ALA A CA 1
ATOM 4158 C C . ALA A 1 497 ? -1.170 -18.259 14.005 1.00 92.88 497 ALA A C 1
ATOM 4160 O O . ALA A 1 497 ? -0.465 -18.661 13.078 1.00 92.88 497 ALA A O 1
ATOM 4161 N N . ASP A 1 498 ? -2.259 -17.511 13.817 1.00 93.19 498 ASP A N 1
ATOM 4162 C CA . ASP A 1 498 ? -2.748 -17.065 12.516 1.00 93.19 498 ASP A CA 1
ATOM 4163 C C . ASP A 1 498 ? -3.517 -15.733 12.611 1.00 93.19 498 ASP A C 1
ATOM 4165 O O . ASP A 1 498 ? -3.736 -15.180 13.690 1.00 93.19 498 ASP A O 1
ATOM 4169 N N . GLU A 1 499 ? -3.912 -15.195 11.455 1.00 92.31 499 GLU A N 1
ATOM 4170 C CA . GLU A 1 499 ? -4.622 -13.917 11.339 1.00 92.31 499 GLU A CA 1
ATOM 4171 C C . GLU A 1 499 ? -5.960 -13.883 12.099 1.00 92.31 499 GLU A C 1
ATOM 4173 O O . GLU A 1 499 ? -6.313 -12.846 12.667 1.00 92.31 499 GLU A O 1
ATOM 4178 N N . SER A 1 500 ? -6.688 -15.003 12.160 1.00 94.69 500 SER A N 1
ATOM 4179 C CA . SER A 1 500 ? -7.959 -15.089 12.886 1.00 94.69 500 SER A CA 1
ATOM 4180 C C . SER A 1 500 ? -7.729 -14.976 14.390 1.00 94.69 500 SER A C 1
ATOM 4182 O O . SER A 1 500 ? -8.424 -14.219 15.068 1.00 94.69 500 SER A O 1
ATOM 4184 N N . GLU A 1 501 ? -6.729 -15.679 14.920 1.00 96.88 501 GLU A N 1
ATOM 4185 C CA . GLU A 1 501 ? -6.402 -15.618 16.348 1.00 96.88 501 GLU A CA 1
ATOM 4186 C C . GLU A 1 501 ? -5.870 -14.242 16.767 1.00 96.88 501 GLU A C 1
ATOM 4188 O O . GLU A 1 501 ? -6.267 -13.712 17.811 1.00 96.88 501 GLU A O 1
ATOM 4193 N N . VAL A 1 502 ? -5.067 -13.595 15.916 1.00 97.06 502 VAL A N 1
ATOM 4194 C CA . VAL A 1 502 ? -4.623 -12.215 16.166 1.00 97.06 502 VAL A CA 1
ATOM 4195 C C . VAL A 1 502 ? -5.801 -11.238 16.139 1.00 97.06 502 VAL A C 1
ATOM 4197 O O . VAL A 1 502 ? -5.855 -10.325 16.965 1.00 97.06 502 VAL A O 1
ATOM 4200 N N . THR A 1 503 ? -6.775 -11.446 15.249 1.00 95.19 503 THR A N 1
ATOM 4201 C CA . THR A 1 503 ? -8.008 -10.643 15.196 1.00 95.19 503 THR A CA 1
ATOM 4202 C C . THR A 1 503 ? -8.823 -10.803 16.482 1.00 95.19 503 THR A C 1
ATOM 4204 O O . THR A 1 503 ? -9.200 -9.805 17.097 1.00 95.19 503 THR A O 1
ATOM 4207 N N . ASN A 1 504 ? -9.001 -12.035 16.967 1.00 96.06 504 ASN A N 1
ATOM 4208 C CA . ASN A 1 504 ? -9.672 -12.306 18.243 1.00 96.06 504 ASN A CA 1
ATOM 4209 C C . ASN A 1 504 ? -8.957 -11.629 19.426 1.00 96.06 504 ASN A C 1
ATOM 4211 O O . ASN A 1 504 ? -9.594 -11.097 20.340 1.00 96.06 504 ASN A O 1
ATOM 4215 N N . LEU A 1 505 ? -7.620 -11.638 19.432 1.00 98.06 505 LEU A N 1
ATOM 4216 C CA . LEU A 1 505 ? -6.829 -10.939 20.441 1.00 98.06 505 LEU A CA 1
ATOM 4217 C C . LEU A 1 505 ? -7.015 -9.415 20.348 1.00 98.06 505 LEU A C 1
ATOM 4219 O O . LEU A 1 505 ? -7.231 -8.766 21.373 1.00 98.06 505 LEU A O 1
ATOM 4223 N N . LEU A 1 506 ? -6.986 -8.847 19.140 1.00 97.31 506 LEU A N 1
ATOM 4224 C CA . LEU A 1 506 ? -7.246 -7.426 18.894 1.00 97.31 506 LEU A CA 1
ATOM 4225 C C . LEU A 1 506 ? -8.628 -7.001 19.401 1.00 97.31 506 LEU A C 1
ATOM 4227 O O . LEU A 1 506 ? -8.753 -5.928 19.990 1.00 97.31 506 LEU A O 1
ATOM 4231 N N . GLU A 1 507 ? -9.660 -7.827 19.233 1.00 96.19 507 GLU A N 1
ATOM 4232 C CA . GLU A 1 507 ? -10.995 -7.551 19.774 1.00 96.19 507 GLU A CA 1
ATOM 4233 C C . GLU A 1 507 ? -10.993 -7.459 21.305 1.00 96.19 507 GLU A C 1
ATOM 4235 O O . GLU A 1 507 ? -11.556 -6.511 21.859 1.00 96.19 507 GLU A O 1
ATOM 4240 N N . LYS A 1 508 ? -10.302 -8.374 21.999 1.00 97.44 508 LYS A N 1
ATOM 4241 C CA . LYS A 1 508 ? -10.151 -8.326 23.466 1.00 97.44 508 LYS A CA 1
ATOM 4242 C C . LYS A 1 508 ? -9.386 -7.083 23.923 1.00 97.44 508 LYS A C 1
ATOM 4244 O O . LYS A 1 508 ? -9.790 -6.428 24.884 1.00 97.44 508 LYS A O 1
ATOM 4249 N N . VAL A 1 509 ? -8.305 -6.733 23.223 1.00 98.06 509 VAL A N 1
ATOM 4250 C CA . VAL A 1 509 ? -7.514 -5.524 23.499 1.00 98.06 509 VAL A CA 1
ATOM 4251 C C . VAL A 1 509 ? -8.371 -4.269 23.304 1.00 98.06 509 VAL A C 1
ATOM 4253 O O . VAL A 1 509 ? -8.453 -3.437 24.207 1.00 98.06 509 VAL A O 1
ATOM 4256 N N . ASN A 1 510 ? -9.073 -4.154 22.173 1.00 97.12 510 ASN A N 1
ATOM 4257 C CA . ASN A 1 510 ? -9.982 -3.040 21.895 1.00 97.12 510 ASN A CA 1
ATOM 4258 C C . ASN A 1 510 ? -11.117 -2.958 22.924 1.00 97.12 510 ASN A C 1
ATOM 4260 O O . ASN A 1 510 ? -11.483 -1.865 23.346 1.00 97.12 510 ASN A O 1
ATOM 4264 N N . TYR A 1 511 ? -11.657 -4.094 23.370 1.00 97.62 511 TYR A N 1
ATOM 4265 C CA . TYR A 1 511 ? -12.679 -4.135 24.413 1.00 97.62 511 TYR A CA 1
ATOM 4266 C C . TYR A 1 511 ? -12.192 -3.499 25.727 1.00 97.62 511 TYR A C 1
ATOM 4268 O O . TYR A 1 511 ? -12.878 -2.627 26.263 1.00 97.62 511 TYR A O 1
ATOM 4276 N N . LEU A 1 512 ? -10.992 -3.848 26.208 1.00 97.06 512 LEU A N 1
ATOM 4277 C CA . LEU A 1 512 ? -10.423 -3.235 27.416 1.00 97.06 512 LEU A CA 1
ATOM 4278 C C . LEU A 1 512 ? -10.064 -1.754 27.216 1.00 97.06 512 LEU A C 1
ATOM 4280 O O . LEU A 1 512 ? -10.303 -0.938 28.105 1.00 97.06 512 LEU A O 1
ATOM 4284 N N . LEU A 1 513 ? -9.541 -1.377 26.044 1.00 97.31 513 LEU A N 1
ATOM 4285 C CA . LEU A 1 513 ? -9.263 0.028 25.721 1.00 97.31 513 LEU A CA 1
ATOM 4286 C C . LEU A 1 513 ? -10.545 0.875 25.712 1.00 97.31 513 LEU A C 1
ATOM 4288 O O . LEU A 1 513 ? -10.549 1.985 26.242 1.00 97.31 513 LEU A O 1
ATOM 4292 N N . ARG A 1 514 ? -11.653 0.341 25.190 1.00 97.31 514 ARG A N 1
ATOM 4293 C CA . ARG A 1 514 ? -12.973 0.990 25.220 1.00 97.31 514 ARG A CA 1
ATOM 4294 C C . ARG A 1 514 ? -13.487 1.201 26.635 1.00 97.31 514 ARG A C 1
ATOM 4296 O O . ARG A 1 514 ? -14.023 2.270 26.913 1.00 97.31 514 ARG A O 1
ATOM 4303 N N . ILE A 1 515 ? -13.307 0.221 27.527 1.00 95.81 515 ILE A N 1
ATOM 4304 C CA . ILE A 1 515 ? -13.645 0.383 28.950 1.00 95.81 515 ILE A CA 1
ATOM 4305 C C . ILE A 1 515 ? -12.914 1.603 29.517 1.00 95.81 515 ILE A C 1
ATOM 4307 O O . ILE A 1 515 ? -13.567 2.505 30.033 1.00 95.81 515 ILE A O 1
ATOM 4311 N N . ASN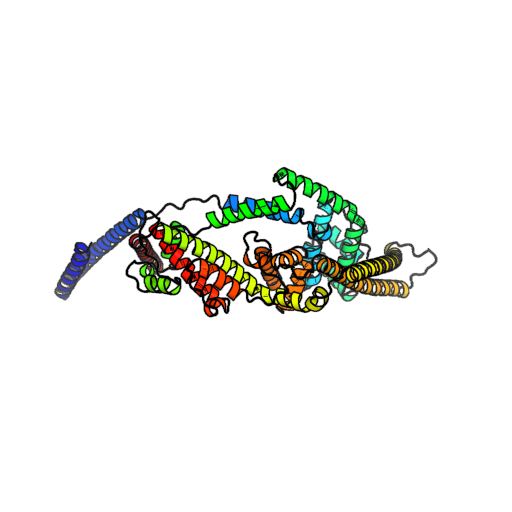 A 1 516 ? -11.595 1.693 29.321 1.00 95.38 516 ASN A N 1
ATOM 4312 C CA . ASN A 1 516 ? -10.800 2.836 29.777 1.00 95.38 516 ASN A CA 1
ATOM 4313 C C . ASN A 1 516 ? -11.298 4.177 29.206 1.00 95.38 516 ASN A C 1
ATOM 4315 O O . ASN A 1 516 ? -11.410 5.161 29.936 1.00 95.38 516 ASN A O 1
ATOM 4319 N N . VAL A 1 517 ? -11.634 4.230 27.910 1.00 95.50 517 VAL A N 1
ATOM 4320 C CA . VAL A 1 517 ? -12.178 5.445 27.276 1.00 95.50 517 VAL A CA 1
ATOM 4321 C C . VAL A 1 517 ? -13.515 5.848 27.902 1.00 95.50 517 VAL A C 1
ATOM 4323 O O . VAL A 1 517 ? -13.729 7.031 28.166 1.00 95.50 517 VAL A O 1
ATOM 4326 N N . ILE A 1 518 ? -14.409 4.889 28.166 1.00 95.31 518 ILE A N 1
ATOM 4327 C CA . ILE A 1 518 ? -15.704 5.152 28.807 1.00 95.31 518 ILE A CA 1
ATOM 4328 C C . ILE A 1 518 ? -15.497 5.657 30.239 1.00 95.31 518 ILE A C 1
ATOM 4330 O O . ILE A 1 518 ? -16.084 6.674 30.604 1.00 95.31 518 ILE A O 1
ATOM 4334 N N . GLU A 1 519 ? -14.643 5.003 31.025 1.00 92.44 519 GLU A N 1
ATOM 4335 C CA . GLU A 1 519 ? -14.387 5.339 32.433 1.00 92.44 519 GLU A CA 1
ATOM 4336 C C . GLU A 1 519 ? -13.715 6.701 32.621 1.00 92.44 519 GLU A C 1
ATOM 4338 O O . GLU A 1 519 ? -14.023 7.414 33.575 1.00 92.44 519 GLU A O 1
ATOM 4343 N N . LYS A 1 520 ? -12.840 7.103 31.692 1.00 92.06 520 LYS A N 1
ATOM 4344 C CA . LYS A 1 520 ? -12.221 8.438 31.689 1.00 92.06 520 LYS A CA 1
ATOM 4345 C C . LYS A 1 520 ? -13.137 9.532 31.118 1.00 92.06 520 LYS A C 1
ATOM 4347 O O . LYS A 1 520 ? -12.776 10.710 31.149 1.00 92.06 520 LYS A O 1
ATOM 4352 N N . SER A 1 521 ? -14.304 9.179 30.577 1.00 92.50 521 SER A N 1
ATOM 4353 C CA . SER A 1 521 ? -15.239 10.134 29.972 1.00 92.50 521 SER A CA 1
ATOM 4354 C C . SER A 1 521 ? -16.240 10.720 30.980 1.00 92.50 521 SER A C 1
ATOM 4356 O O . SER A 1 521 ? -16.351 10.294 32.123 1.00 92.50 521 SER A O 1
ATOM 4358 N N . SER A 1 522 ? -17.034 11.702 30.541 1.00 89.88 522 SER A N 1
ATOM 4359 C CA . SER A 1 522 ? -18.139 12.272 31.331 1.00 89.88 522 SER A CA 1
ATOM 4360 C C . SER A 1 522 ? -19.455 11.476 31.237 1.00 89.88 522 SER A C 1
ATOM 4362 O O . SER A 1 522 ? -20.480 11.872 31.814 1.00 89.88 522 SER A O 1
ATOM 4364 N N . THR A 1 523 ? -19.467 10.368 30.490 1.00 92.69 523 THR A N 1
ATOM 4365 C CA . THR A 1 523 ? -20.636 9.497 30.320 1.00 92.69 523 THR A CA 1
ATOM 4366 C C . THR A 1 523 ? -20.440 8.151 31.015 1.00 92.69 523 THR A C 1
ATOM 4368 O O . THR A 1 523 ? -19.426 7.916 31.655 1.00 92.69 523 THR A O 1
ATOM 4371 N N . THR A 1 524 ? -21.459 7.296 30.964 1.00 94.88 524 THR A N 1
ATOM 4372 C CA . THR A 1 524 ? -21.450 5.971 31.597 1.00 94.88 524 THR A CA 1
ATOM 4373 C C . THR A 1 524 ? -21.999 4.925 30.637 1.00 94.88 524 THR A C 1
ATOM 4375 O O . THR A 1 524 ? -22.705 5.263 29.677 1.00 94.88 524 THR A O 1
ATOM 4378 N N . VAL A 1 525 ? -21.721 3.651 30.913 1.00 96.00 525 VAL A N 1
ATOM 4379 C CA . VAL A 1 525 ? -22.211 2.518 30.116 1.00 96.00 525 VAL A CA 1
ATOM 4380 C C . VAL A 1 525 ? -23.738 2.547 29.994 1.00 96.00 525 VAL A C 1
ATOM 4382 O O . VAL A 1 525 ? -24.263 2.387 28.894 1.00 96.00 525 VAL A O 1
ATOM 4385 N N . GLU A 1 526 ? -24.464 2.868 31.069 1.00 96.12 526 GLU A N 1
ATOM 4386 C CA . GLU A 1 526 ? -25.932 2.957 31.091 1.00 96.12 526 GLU A CA 1
ATOM 4387 C C . GLU A 1 526 ? -26.456 4.023 30.130 1.00 96.12 526 GLU A C 1
ATOM 4389 O O . GLU A 1 526 ? -27.468 3.820 29.457 1.00 96.12 526 GLU A O 1
ATOM 4394 N N . LYS A 1 527 ? -25.787 5.182 30.072 1.00 95.88 527 LYS A N 1
ATOM 4395 C CA . LYS A 1 527 ? -26.188 6.284 29.191 1.00 95.88 527 LYS A CA 1
ATOM 4396 C C . LYS A 1 527 ? -25.982 5.897 27.730 1.00 95.88 527 LYS A C 1
ATOM 4398 O O . LYS A 1 527 ? -26.884 6.116 26.924 1.00 95.88 527 LYS A O 1
ATOM 4403 N N . ILE A 1 528 ? -24.837 5.298 27.397 1.00 96.25 528 ILE A N 1
ATOM 4404 C CA . ILE A 1 528 ?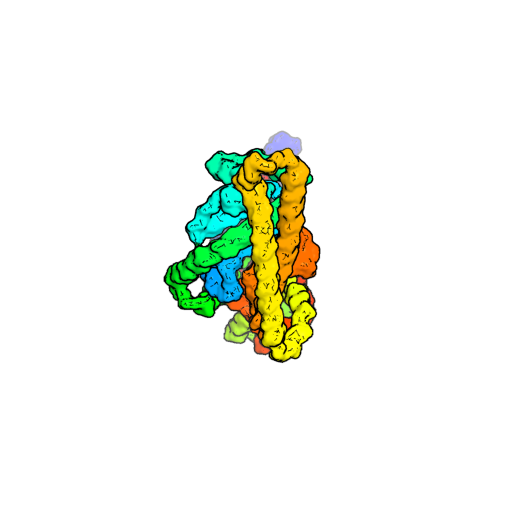 -24.536 4.839 26.032 1.00 96.25 528 ILE A CA 1
ATOM 4405 C C . ILE A 1 528 ? -25.499 3.717 25.632 1.00 96.25 528 ILE A C 1
ATOM 4407 O O . ILE A 1 528 ? -26.108 3.770 24.561 1.00 96.25 528 ILE A O 1
ATOM 4411 N N . TRP A 1 529 ? -25.726 2.747 26.521 1.00 96.75 529 TRP A N 1
ATOM 4412 C CA . TRP A 1 529 ? -26.722 1.699 26.332 1.00 96.75 529 TRP A CA 1
ATOM 4413 C C . TRP A 1 529 ? -28.106 2.300 26.071 1.00 96.75 529 TRP A C 1
ATOM 4415 O O . TRP A 1 529 ? -28.734 1.960 25.071 1.00 96.75 529 TRP A O 1
ATOM 4425 N N . PHE A 1 530 ? -28.557 3.259 26.883 1.00 96.25 530 PHE A N 1
ATOM 4426 C CA . PHE A 1 530 ? -29.845 3.926 26.688 1.00 96.25 530 PHE A CA 1
ATOM 4427 C C . PHE A 1 530 ? -29.941 4.613 25.318 1.00 96.25 530 PHE A C 1
ATOM 4429 O O . PHE A 1 530 ? -30.952 4.464 24.631 1.00 96.25 530 PHE A O 1
ATOM 4436 N N . ILE A 1 531 ? -28.892 5.327 24.890 1.00 94.81 531 ILE A N 1
ATOM 4437 C CA . ILE A 1 531 ? -28.822 5.927 23.549 1.00 94.81 531 ILE A CA 1
ATOM 4438 C C . ILE A 1 531 ? -28.999 4.848 22.468 1.00 94.81 531 ILE A C 1
ATOM 4440 O O . ILE A 1 531 ? -29.828 5.025 21.573 1.00 94.81 531 ILE A O 1
ATOM 4444 N N . SER A 1 532 ? -28.283 3.723 22.576 1.00 95.00 532 SER A N 1
ATOM 4445 C CA . SER A 1 532 ? -28.367 2.622 21.607 1.00 95.00 532 SER A CA 1
ATOM 4446 C C . SER A 1 532 ? -29.772 2.006 21.531 1.00 95.00 532 SER A C 1
ATOM 4448 O O . SER A 1 532 ? -30.281 1.758 20.439 1.00 95.00 532 SER A O 1
ATOM 4450 N N . GLN A 1 533 ? -30.452 1.824 22.670 1.00 95.19 533 GLN A N 1
ATOM 4451 C CA . GLN A 1 533 ? -31.812 1.276 22.709 1.00 95.19 533 GLN A CA 1
ATOM 4452 C C . GLN A 1 533 ? -32.827 2.230 22.078 1.00 95.19 533 GLN A C 1
ATOM 4454 O O . GLN A 1 533 ? -33.699 1.804 21.321 1.00 95.19 533 GLN A O 1
ATOM 4459 N N . VAL A 1 534 ? -32.697 3.535 22.336 1.00 94.25 534 VAL A N 1
ATOM 4460 C CA . VAL A 1 534 ? -33.555 4.544 21.704 1.00 94.25 534 VAL A CA 1
ATOM 4461 C C . VAL A 1 534 ? -33.361 4.556 20.186 1.00 94.25 534 VAL A C 1
ATOM 4463 O O . VAL A 1 534 ? -34.345 4.672 19.455 1.00 94.25 534 VAL A O 1
ATOM 4466 N N . GLU A 1 535 ? -32.133 4.393 19.691 1.00 93.44 535 GLU A N 1
ATOM 4467 C CA . GLU A 1 535 ? -31.868 4.336 18.249 1.00 93.44 535 GLU A CA 1
ATOM 4468 C C . GLU A 1 535 ? -32.421 3.056 17.602 1.00 93.44 535 GLU A C 1
ATOM 4470 O O . GLU A 1 535 ? -33.060 3.127 16.550 1.00 93.44 535 GLU A O 1
ATOM 4475 N N . LYS A 1 536 ? -32.304 1.901 18.275 1.00 91.88 536 LYS A N 1
ATOM 4476 C CA . LYS A 1 536 ? -32.956 0.646 17.856 1.00 91.88 536 LYS A CA 1
ATOM 4477 C C . LYS A 1 536 ? -34.471 0.815 17.702 1.00 91.88 536 LYS A C 1
ATOM 4479 O O . LYS A 1 536 ? -35.023 0.409 16.680 1.00 91.88 536 LYS A O 1
ATOM 4484 N N . ILE A 1 537 ? -35.131 1.475 18.659 1.00 90.94 537 ILE A N 1
ATOM 4485 C CA . ILE A 1 537 ? -36.574 1.771 18.594 1.00 90.94 537 ILE A CA 1
ATOM 4486 C C . ILE A 1 537 ? -36.899 2.657 17.382 1.00 90.94 537 ILE A C 1
ATOM 4488 O O . ILE A 1 537 ? -37.819 2.346 16.627 1.00 90.94 537 ILE A O 1
ATOM 4492 N N . LYS A 1 538 ? -36.137 3.737 17.150 1.00 89.06 538 LYS A N 1
ATOM 4493 C CA . LYS A 1 538 ? -36.354 4.616 15.984 1.00 89.06 538 LYS A CA 1
ATOM 4494 C C . LYS A 1 538 ? -36.202 3.868 14.658 1.00 89.06 538 LYS A C 1
ATOM 4496 O O . LYS A 1 538 ? -36.969 4.119 13.731 1.00 89.06 538 LYS A O 1
ATOM 4501 N N . ASN A 1 539 ? -35.214 2.981 14.558 1.00 88.38 539 ASN A N 1
ATOM 4502 C CA . ASN A 1 539 ? -34.949 2.214 13.343 1.00 88.38 539 ASN A CA 1
ATOM 4503 C C . ASN A 1 539 ? -36.020 1.151 13.077 1.00 88.38 539 ASN A C 1
ATOM 4505 O O . ASN A 1 539 ? -36.382 0.949 11.920 1.00 88.38 539 ASN A O 1
ATOM 4509 N N . ALA A 1 540 ? -36.560 0.514 14.121 1.00 86.56 540 ALA A N 1
ATOM 4510 C CA . ALA A 1 540 ? -37.688 -0.406 13.987 1.00 86.56 540 ALA A CA 1
ATOM 4511 C C . ALA A 1 540 ? -38.934 0.306 13.430 1.00 86.56 540 ALA A C 1
ATOM 4513 O O . ALA A 1 540 ? -39.520 -0.155 12.457 1.00 86.56 540 ALA A O 1
ATOM 4514 N N . GLU A 1 541 ? -39.271 1.491 13.951 1.00 80.62 541 GLU A N 1
ATOM 4515 C CA . GLU A 1 541 ? -40.436 2.257 13.478 1.00 80.62 541 GLU A CA 1
ATOM 4516 C C . GLU A 1 541 ? -40.297 2.769 12.032 1.00 80.62 541 GLU A C 1
ATOM 4518 O O . GLU A 1 541 ? -41.300 2.964 11.349 1.00 80.62 541 GLU A O 1
ATOM 4523 N N . LYS A 1 542 ? -39.071 2.997 11.543 1.00 77.31 542 LYS A N 1
ATOM 4524 C CA . LYS A 1 542 ? -38.829 3.361 10.135 1.00 77.31 542 LYS A CA 1
ATOM 4525 C C . LYS A 1 542 ? -39.049 2.201 9.162 1.00 77.31 542 LYS A C 1
ATOM 4527 O O . LYS A 1 542 ? -39.225 2.467 7.986 1.00 77.31 542 LYS A O 1
ATOM 4532 N N . LYS A 1 543 ? -38.981 0.948 9.625 1.00 68.62 543 LYS A N 1
ATOM 4533 C CA . LYS A 1 543 ? -39.214 -0.247 8.794 1.00 68.62 543 LYS A CA 1
ATOM 4534 C C . LYS A 1 543 ? -40.692 -0.645 8.725 1.00 68.62 543 LYS A C 1
ATOM 4536 O O . LYS A 1 543 ? -41.059 -1.425 7.855 1.00 68.62 543 LYS A O 1
ATOM 4541 N N . GLU A 1 544 ? -41.510 -0.155 9.656 1.00 54.50 544 GLU A N 1
ATOM 4542 C CA . GLU A 1 544 ? -42.957 -0.413 9.722 1.00 54.50 544 GLU A CA 1
ATOM 4543 C C . GLU A 1 544 ? -43.807 0.633 8.972 1.00 54.50 544 GLU A C 1
ATOM 4545 O O . GLU A 1 544 ? -45.008 0.423 8.808 1.00 54.50 544 GLU A O 1
ATOM 4550 N N . ASN A 1 545 ? -43.200 1.739 8.520 1.00 42.84 545 ASN A N 1
ATOM 4551 C CA . ASN A 1 545 ? -43.796 2.709 7.588 1.00 42.84 545 ASN A CA 1
ATOM 4552 C C . ASN A 1 545 ? -43.186 2.527 6.201 1.00 42.84 545 ASN A C 1
ATOM 4554 O O . ASN A 1 545 ? -43.911 2.794 5.218 1.00 42.84 545 ASN A O 1
#

Foldseek 3Di:
DVVVVVVVVVVVVVVVVVLVPQDCDDPVSVVVSVVVVVVVVVVVVVVVVVVLVVLVVLLVVLADDDDPDPLVVLVVLLVLLLLLLLLQPPLFALCVSLPVLVLLLCLVPVVLDDPVVNLVSVVSLQVSCVLLVHHDALVLQLLAPLSSQLRNVSRVCVVVVHCPCNVVSCVVSCVVFVCSSLSNSVSSVVVCVVCVVSSRVSSVVVNVVSCVVSVADHSVSSLVVSQVSLVVSLVSPPQFPNNVLVCLQVVVDALVCLDPPHPNVVVLQVQWFPDDDDPPPPVLVVLLLVLLSVLLVQLVLLQLCQVCVLLLVVVLVVCVVVQVDPDCPVVLVVLVVVLVVLVVVLVVLSVVLSVLSCVLPVPPPDPPDPPPVVVSVVSNVVSSVSSVVSSVSVVVNVVSVLVSSCSVQRYQQAFQLNVLVSCLSRVSVVLVSCCVRVVDDNPVVSVVVSVSSNVSSVNSNHDLRNPDGSNDPDDSQVVSQVVCVVSRTHDDCQCSVHSVSSVVVSVSSVSSSVSVSQVPDPHHSVSSNSSSVSSVVVVVVVVVD

pLDDT: mean 91.21, std 9.08, range [39.78, 98.44]

Sequence (545 aa):
MNNFLQFIEEDIEAKKTLISTMPTKTKTNKRKYNEKIDTIIEKYSAYKAHVKKYITVKSKSYEIKKTENDLEKISNKVSTLEHVRFILNPTNTYFEKMGFDDLVYELSNYYEFNFNSLNDIINQFLKKFELAGIKLTSKDFNYTYYVNEYMTAFFEARRDENYEKLPEIFEKIYWVNPEIIRHLELNFRKLIKKHAKKFIAYIAKLEKEVLLENGVNNYDDCLRKLRIVYEELNEADKENISDIIDLAKNGTIDMTVYFEDNKLRATTYESLMIDPLNLNDSEAMEKFYESLGKLKLNLEEYVNYMKFLLLINDFKNTYSNQVMNENKGPLIMTTEKNLKVIEAQIADREEKLEKINKRLLGGRLSLFESKDDNAITKMKIDSIKLAKELYDMYKAYDNEFFKLKVLTILTRSLTVAELLHLYYSFDYFKKMAIKKVFNITNYDEIIKYSDSFDLFAMNPTNIITKGIFVFDEGNVAKIIINKYRLDNINLTEEMLADESEVTNLLEKVNYLLRINVIEKSSTTVEKIWFISQVEKIKNAEKKEN

Secondary structure (DSSP, 8-state):
-HHHHHHHHHHHHHHHHHHHHS--SSHHHHHHHHHHHHHHHHHHHHHHHHHHHHHHHHHHTTPPPPP--SHHHHHHHHHHHHHHHHHH-TT--HHHHTTHHHHHHHHHTGGGS-HHHHHHHHHHHHHHHHHTT----GGG--SSHHHHHHHHHHHHHHHTT--TTHHHHHHHHHTT-TTHHHHHHHHHHHHHHHTHHHHHHHHHHHHHHHHHHTT--SHHHHHHHHHHHHHHHHHHTS--HHHHHHHHHTTSS-GGGGSTT-HHHHHHHHHHBSS---TT-HHHHHHHHHHHHHHHHHHHHHHHHHHTHHHHHHHHHHHHHHHS-S--HHHHHHHHHHHHHHHHHHHHHHHHHHHHHHHHHS--S-TTS---HHHHHHHHHHHHHHHHHHHHHHHHHHHHHHHHHHHHH--TT-BHHHHHHHHHH-HHHHHHHHHHHTT---HHHHHHHHHHHHHHHH-TT--HHHHSBTT----HHHHHHHHHHTTTB---SGGGSSHHHHHHHHHHHHHHHHHHHHHTSSS-HHHHHHHHHHHHHHHHHHH--